Protein AF-A0A7V0WLB8-F1 (afdb_monomer)

Secondary structure (DSSP, 8-state):
--HHHHHHHHTT--HHHHHHHHT--HHHHHHHHTTSS---HHHHHHHHTTS----PPPPSEEEEEET-TTTTTHHHHGGGTEEEEEEE---HHHHHHHHHHS--SS-EE--HHHHHTT-GGGSPP-SEEEE-----PPPSHHHHHHGGGTPPP-TTSS-TT-HHHHHHHHHHHH--SEEEEEEEGGGGGGGGGHHHHHHHHIIIIIS--EEEEEEEEGGGTSSB--EEEEEEEESS-----TTSS-PPPTTTS--GGGTS---SSSSPP-TTTEETTTTEEPGGGBPPHHHHHHHHHHHHHHHH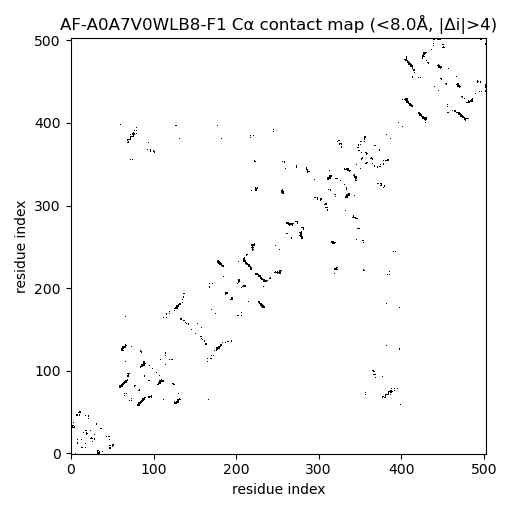TT---S--EE-TTS-BPP--TTHHHH-TTSEE--SSS--EEPPHHHHHHHTTS--SSS-PPP--S-HHHHHHHHHHS--HHHHHHHHHHHHHHHS---TT-EEEEEEEEE-TT--EEEEEEEEBS---HHHHTTT--TT--B-GGGGTPPP---SS--TT----EEEEEEEEE-SPP-S-BHHHHHHHHHHHHHTT-B-

Nearest PDB structures (foldseek):
  2i9k-assembly1_A  TM=7.420E-01  e=7.279E-25  Haemophilus haemolyticus
  2zcj-assembly1_A  TM=7.437E-01  e=1.373E-24  Haemophilus parahaemolyticus
  2z6u-assembly1_A  TM=7.009E-01  e=3.458E-24  Haemophilus parahaemolyticus
  7sfg-assembly1_A  TM=7.029E-01  e=5.793E-15  Homo sapiens
  6x9i-assembly1_A  TM=6.959E-01  e=7.731E-15  Homo sapiens

Radius of gyration: 27.91 Å; Cα contacts (8 Å, |Δi|>4): 882; chains: 1; bounding box: 66×70×85 Å

Structure (mmCIF, N/CA/C/O backbone):
data_AF-A0A7V0WLB8-F1
#
_entry.id   AF-A0A7V0WLB8-F1
#
loop_
_atom_site.group_PDB
_atom_site.id
_atom_site.type_symbol
_atom_site.label_atom_id
_atom_site.label_alt_id
_atom_site.label_comp_id
_atom_site.label_asym_id
_atom_site.label_entity_id
_atom_site.label_seq_id
_atom_site.pdbx_PDB_ins_code
_atom_site.Cartn_x
_atom_site.Cartn_y
_atom_site.Cartn_z
_atom_site.occupancy
_atom_site.B_iso_or_equiv
_atom_site.auth_seq_id
_atom_site.auth_comp_id
_atom_site.auth_asym_id
_atom_site.auth_atom_id
_atom_site.pdbx_PDB_model_num
ATOM 1 N N . MET A 1 1 ? 10.133 -23.450 -4.082 1.00 59.66 1 MET A N 1
ATOM 2 C CA . MET A 1 1 ? 9.083 -24.455 -4.308 1.00 59.66 1 MET A CA 1
ATOM 3 C C . MET A 1 1 ? 8.027 -23.795 -5.181 1.00 59.66 1 MET A C 1
ATOM 5 O O . MET A 1 1 ? 8.127 -22.589 -5.382 1.00 59.66 1 MET A O 1
ATOM 9 N N . SER A 1 2 ? 7.131 -24.546 -5.817 1.00 79.62 2 SER A N 1
ATOM 10 C CA . SER A 1 2 ? 5.987 -23.930 -6.504 1.00 79.62 2 SER A CA 1
ATOM 11 C C . SER A 1 2 ? 4.889 -23.571 -5.498 1.00 79.62 2 SER A C 1
ATOM 13 O O . SER A 1 2 ? 4.840 -24.140 -4.411 1.00 79.62 2 SER A O 1
ATOM 15 N N . GLU A 1 3 ? 3.970 -22.689 -5.893 1.00 78.31 3 GLU A N 1
ATOM 16 C CA . GLU A 1 3 ? 2.756 -22.355 -5.127 1.00 78.31 3 GLU A CA 1
ATOM 17 C C . GLU A 1 3 ? 1.949 -23.615 -4.760 1.00 78.31 3 GLU A C 1
ATOM 19 O O . GLU A 1 3 ? 1.501 -23.786 -3.628 1.00 78.31 3 GLU A O 1
ATOM 24 N N . PHE A 1 4 ? 1.812 -24.545 -5.712 1.00 86.94 4 PHE A N 1
ATOM 25 C CA . PHE A 1 4 ? 1.126 -25.813 -5.480 1.00 86.94 4 PHE A CA 1
ATOM 26 C C . PHE A 1 4 ? 1.866 -26.690 -4.465 1.00 86.94 4 PHE A C 1
ATOM 28 O O . PHE A 1 4 ? 1.229 -27.270 -3.591 1.00 86.94 4 PHE A O 1
ATOM 35 N N . SER A 1 5 ? 3.198 -26.746 -4.545 1.00 86.50 5 SER A N 1
ATOM 36 C CA . SER A 1 5 ? 4.036 -27.485 -3.596 1.00 86.50 5 SER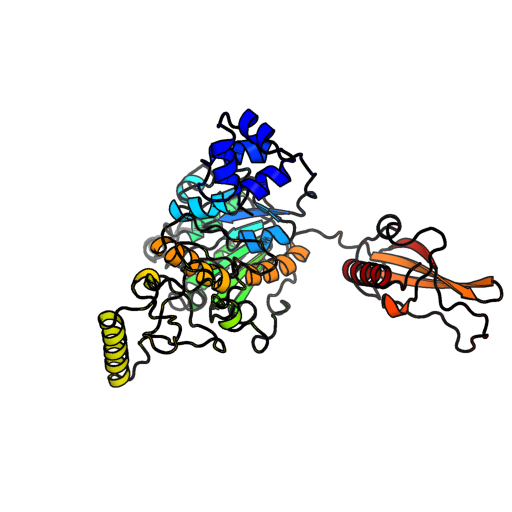 A CA 1
ATOM 37 C C . SER A 1 5 ? 3.858 -26.968 -2.168 1.00 86.50 5 SER A C 1
ATOM 39 O O . SER A 1 5 ? 3.651 -27.759 -1.253 1.00 86.50 5 SER A O 1
ATOM 41 N N . GLU A 1 6 ? 3.859 -25.649 -1.980 1.00 79.94 6 GLU A N 1
ATOM 42 C CA . GLU A 1 6 ? 3.680 -25.020 -0.667 1.00 79.94 6 GLU A CA 1
ATOM 43 C C . GLU A 1 6 ? 2.291 -25.300 -0.084 1.00 79.94 6 GLU A C 1
ATOM 45 O O . GLU A 1 6 ? 2.172 -25.744 1.057 1.00 79.94 6 GLU A O 1
ATOM 50 N N . ILE A 1 7 ? 1.233 -25.111 -0.877 1.00 82.25 7 ILE A N 1
ATOM 51 C CA . ILE A 1 7 ? -0.148 -25.347 -0.435 1.00 82.25 7 ILE A CA 1
ATOM 52 C C . ILE A 1 7 ? -0.395 -26.838 -0.159 1.00 82.25 7 ILE A C 1
ATOM 54 O O . ILE A 1 7 ? -0.994 -27.181 0.858 1.00 82.25 7 ILE A O 1
ATOM 58 N N . ARG A 1 8 ? 0.115 -27.740 -1.007 1.00 91.00 8 ARG A N 1
ATOM 59 C CA . ARG A 1 8 ? 0.030 -29.194 -0.803 1.00 91.00 8 ARG A CA 1
ATOM 60 C C . ARG A 1 8 ? 0.750 -29.628 0.474 1.00 91.00 8 ARG A C 1
ATOM 62 O O . ARG A 1 8 ? 0.207 -30.430 1.229 1.00 91.00 8 ARG A O 1
ATOM 69 N N . GLN A 1 9 ? 1.956 -29.107 0.714 1.00 83.62 9 GLN A N 1
ATOM 70 C CA . GLN A 1 9 ? 2.720 -29.398 1.929 1.00 83.62 9 GLN A CA 1
ATOM 71 C C . GLN A 1 9 ? 1.999 -28.890 3.179 1.00 83.62 9 GLN A C 1
ATOM 73 O O . GLN A 1 9 ? 1.896 -29.631 4.152 1.00 83.62 9 GLN A O 1
ATOM 78 N N . ARG A 1 10 ? 1.430 -27.677 3.137 1.00 75.69 10 ARG A N 1
ATOM 79 C CA . ARG A 1 10 ? 0.579 -27.151 4.219 1.00 75.69 10 ARG A CA 1
ATOM 80 C C . ARG A 1 10 ? -0.662 -28.008 4.452 1.00 75.69 10 ARG A C 1
ATOM 82 O O . ARG A 1 10 ? -1.083 -28.161 5.591 1.00 75.69 10 ARG A O 1
ATOM 89 N N . ALA A 1 11 ? -1.216 -28.589 3.390 1.00 82.69 11 ALA A N 1
ATOM 90 C CA . ALA A 1 11 ? -2.327 -29.528 3.480 1.00 82.69 11 ALA A CA 1
ATOM 91 C C . ALA A 1 11 ? -1.932 -30.908 4.028 1.00 82.69 11 ALA A C 1
ATOM 93 O O . ALA A 1 11 ? -2.793 -31.765 4.203 1.00 82.69 11 ALA A O 1
ATOM 94 N N . GLY A 1 12 ? -0.639 -31.151 4.267 1.00 83.44 12 GLY A N 1
ATOM 95 C CA . GLY A 1 12 ? -0.136 -32.447 4.713 1.00 83.44 12 GLY A CA 1
ATOM 96 C C . GLY A 1 12 ? -0.329 -33.568 3.687 1.00 83.44 12 GLY A C 1
ATOM 97 O O . GLY A 1 12 ? -0.223 -34.734 4.044 1.00 83.44 12 GLY A O 1
ATOM 98 N N . LEU A 1 13 ? -0.622 -33.241 2.423 1.00 85.88 13 LEU A N 1
ATOM 99 C CA . LEU A 1 13 ? -0.895 -34.229 1.379 1.00 85.88 13 LEU A CA 1
ATOM 100 C C . LEU A 1 13 ? 0.399 -34.634 0.686 1.00 85.88 13 LEU A C 1
ATOM 102 O O . LEU A 1 13 ? 1.204 -33.777 0.346 1.00 85.88 13 LEU A O 1
ATOM 106 N N . THR A 1 14 ? 0.581 -35.907 0.366 1.00 92.50 14 THR A N 1
ATOM 107 C CA . THR A 1 14 ? 1.582 -36.387 -0.598 1.00 92.50 14 THR A CA 1
ATOM 108 C C . THR A 1 14 ? 1.177 -36.043 -2.038 1.00 92.50 14 THR A C 1
ATOM 110 O O . THR A 1 14 ? 0.049 -35.635 -2.316 1.00 92.50 14 THR A O 1
ATOM 113 N N . MET A 1 15 ? 2.093 -36.202 -2.999 1.00 89.81 15 MET A N 1
ATOM 114 C CA . MET A 1 15 ? 1.774 -35.972 -4.418 1.00 89.81 15 MET A CA 1
ATOM 115 C C . MET A 1 15 ? 0.716 -36.951 -4.948 1.00 89.81 15 MET A C 1
ATOM 117 O O . MET A 1 15 ? -0.145 -36.546 -5.726 1.00 89.81 15 MET A O 1
ATOM 121 N N . ALA A 1 16 ? 0.752 -38.208 -4.497 1.00 88.88 16 ALA A N 1
ATOM 122 C CA . ALA A 1 16 ? -0.235 -39.225 -4.853 1.00 88.88 16 ALA A CA 1
ATOM 123 C C . ALA A 1 16 ? -1.619 -38.899 -4.264 1.00 88.88 16 ALA A C 1
ATOM 125 O O . ALA A 1 16 ? -2.630 -38.975 -4.958 1.00 88.88 16 ALA A O 1
ATOM 126 N N . GLU A 1 17 ? -1.677 -38.443 -3.010 1.00 89.62 17 GLU A N 1
ATOM 127 C CA . GLU A 1 17 ? -2.937 -38.012 -2.389 1.00 89.62 17 GLU A CA 1
ATOM 128 C C . GLU A 1 17 ? -3.501 -36.754 -3.052 1.00 89.62 17 GLU A C 1
ATOM 130 O O . GLU A 1 17 ? -4.709 -36.647 -3.255 1.00 89.62 17 GLU A O 1
ATOM 135 N N . ALA A 1 18 ? -2.641 -35.815 -3.450 1.00 89.94 18 ALA A N 1
ATOM 136 C CA . ALA A 1 18 ? -3.062 -34.646 -4.211 1.00 89.94 18 ALA A CA 1
ATOM 137 C C . ALA A 1 18 ? -3.602 -35.031 -5.603 1.00 89.94 18 ALA A C 1
ATOM 139 O O . ALA A 1 18 ? -4.608 -34.475 -6.045 1.00 89.94 18 ALA A O 1
ATOM 140 N N . ALA A 1 19 ? -2.994 -36.011 -6.280 1.00 91.88 19 ALA A N 1
ATOM 141 C CA . ALA A 1 19 ? -3.515 -36.560 -7.535 1.00 91.88 19 ALA A CA 1
ATOM 142 C C . ALA A 1 19 ? -4.909 -37.170 -7.337 1.00 91.88 19 ALA A C 1
ATOM 144 O O . ALA A 1 19 ? -5.849 -36.828 -8.056 1.00 91.88 19 ALA A O 1
ATOM 145 N N . LEU A 1 20 ? -5.064 -37.992 -6.294 1.00 91.12 20 LEU A N 1
ATOM 146 C CA . LEU A 1 20 ? -6.332 -38.627 -5.947 1.00 91.12 20 LEU A CA 1
ATOM 147 C C . LEU A 1 20 ? -7.430 -37.598 -5.649 1.00 91.12 20 LEU A C 1
ATOM 149 O O . LEU A 1 20 ? -8.535 -37.717 -6.171 1.00 91.12 20 LEU A O 1
ATOM 153 N N . ARG A 1 21 ? -7.132 -36.573 -4.841 1.00 89.69 21 ARG A N 1
ATOM 154 C CA . ARG A 1 21 ? -8.125 -35.556 -4.462 1.00 89.69 21 ARG A CA 1
ATOM 155 C C . ARG A 1 21 ? -8.546 -34.685 -5.632 1.00 89.69 21 ARG A C 1
ATOM 157 O O . ARG A 1 21 ? -9.725 -34.396 -5.784 1.00 89.69 21 ARG A O 1
ATOM 164 N N . THR A 1 22 ? -7.592 -34.260 -6.450 1.00 91.38 22 THR A N 1
ATOM 165 C CA . THR A 1 22 ? -7.866 -33.332 -7.556 1.00 91.38 22 THR A CA 1
ATOM 166 C C . THR A 1 22 ? -8.439 -34.027 -8.789 1.00 91.38 22 THR A C 1
ATOM 168 O O . THR A 1 22 ? -8.967 -33.352 -9.669 1.00 91.38 22 THR A O 1
ATOM 171 N N . GLY A 1 23 ? -8.326 -35.357 -8.875 1.00 90.69 23 GLY A N 1
ATOM 172 C CA . GLY A 1 23 ? -8.721 -36.143 -10.044 1.00 90.69 23 GLY A CA 1
ATOM 173 C C . GLY A 1 23 ? -7.750 -36.027 -11.224 1.00 90.69 23 GLY A C 1
ATOM 174 O O . GLY A 1 23 ? -8.039 -36.532 -12.309 1.00 90.69 23 GLY A O 1
ATOM 175 N N . TYR A 1 24 ? -6.599 -35.372 -11.040 1.00 94.56 24 TYR A N 1
ATOM 176 C CA . TYR A 1 24 ? -5.567 -35.251 -12.067 1.00 94.56 24 TYR A CA 1
ATOM 177 C C . TYR A 1 24 ? -4.516 -36.350 -11.932 1.00 94.56 24 TYR A C 1
ATOM 179 O O . TYR A 1 24 ? -4.156 -36.775 -10.840 1.00 94.56 24 TYR A O 1
ATOM 187 N N . HIS A 1 25 ? -3.959 -36.771 -13.067 1.00 93.75 25 HIS A N 1
ATOM 188 C CA . HIS A 1 25 ? -2.870 -37.744 -13.102 1.00 93.75 25 HIS A CA 1
ATOM 189 C C . HIS A 1 25 ? -1.619 -37.219 -12.367 1.00 93.75 25 HIS A C 1
ATOM 191 O O . HIS A 1 25 ? -1.271 -36.045 -12.506 1.00 93.75 25 HIS A O 1
ATOM 197 N N . GLU A 1 26 ? -0.872 -38.085 -11.672 1.00 90.69 26 GLU A N 1
ATOM 198 C CA . GLU A 1 26 ? 0.331 -37.705 -10.900 1.00 90.69 26 GLU A CA 1
ATOM 199 C C . GLU A 1 26 ? 1.368 -36.933 -11.722 1.00 90.69 26 GLU A C 1
ATOM 201 O O . GLU A 1 26 ? 1.983 -35.988 -11.243 1.00 90.69 26 GLU A O 1
ATOM 206 N N . ARG A 1 27 ? 1.529 -37.277 -13.003 1.00 91.50 27 ARG A N 1
ATOM 207 C CA . ARG A 1 27 ? 2.385 -36.521 -13.936 1.00 91.50 27 ARG A CA 1
ATOM 208 C C . ARG A 1 27 ? 1.991 -35.041 -14.045 1.00 91.50 27 ARG A C 1
ATOM 210 O O . ARG A 1 27 ? 2.867 -34.195 -14.186 1.00 91.50 27 ARG A O 1
ATOM 217 N N . THR A 1 28 ? 0.699 -34.725 -14.000 1.00 92.12 28 THR A N 1
ATOM 218 C CA . THR A 1 28 ? 0.200 -33.342 -13.987 1.00 92.12 28 THR A CA 1
ATOM 219 C C . THR A 1 28 ? 0.509 -32.678 -12.650 1.00 92.12 28 THR A C 1
ATOM 221 O O . THR A 1 28 ? 1.031 -31.567 -12.640 1.00 92.12 28 THR A O 1
ATOM 224 N N . ILE A 1 29 ? 0.303 -33.394 -11.539 1.00 93.06 29 ILE A N 1
ATOM 225 C CA . ILE A 1 29 ? 0.698 -32.934 -10.201 1.00 93.06 29 ILE A CA 1
ATOM 226 C C . ILE A 1 29 ? 2.194 -32.620 -10.142 1.00 93.06 29 ILE A C 1
ATOM 228 O O . ILE A 1 29 ? 2.575 -31.579 -9.628 1.00 93.06 29 ILE A O 1
ATOM 232 N N . TYR A 1 30 ? 3.045 -33.460 -10.731 1.00 91.62 30 TYR A N 1
ATOM 233 C CA . TYR A 1 30 ? 4.494 -33.258 -10.777 1.00 91.62 30 TYR A CA 1
ATOM 234 C C . TYR A 1 30 ? 4.888 -31.987 -11.534 1.00 91.62 30 TYR A C 1
ATOM 236 O O . TYR A 1 30 ? 5.763 -31.238 -11.104 1.00 91.62 30 TYR A O 1
ATOM 244 N N . ARG A 1 31 ? 4.189 -31.690 -12.633 1.00 89.44 31 ARG A N 1
ATOM 245 C CA . ARG A 1 31 ? 4.379 -30.436 -13.370 1.00 89.44 31 ARG A CA 1
ATOM 246 C C . ARG A 1 31 ? 3.955 -29.223 -12.547 1.00 89.44 31 ARG A C 1
ATOM 248 O O . ARG A 1 31 ? 4.615 -28.191 -12.635 1.00 89.44 31 ARG A O 1
ATOM 255 N N . TRP A 1 32 ? 2.882 -29.327 -11.764 1.00 93.94 32 TRP A N 1
ATOM 256 C CA . TRP A 1 32 ? 2.472 -28.267 -10.838 1.00 93.94 32 TRP A CA 1
ATOM 257 C C . TRP A 1 32 ? 3.469 -28.100 -9.693 1.00 93.94 32 TRP A C 1
ATOM 259 O O . TRP A 1 32 ? 3.896 -26.983 -9.429 1.00 93.94 32 TRP A O 1
ATOM 269 N N . GLU A 1 33 ? 3.916 -29.203 -9.091 1.00 89.25 33 GLU A N 1
ATOM 270 C CA . GLU A 1 33 ? 4.907 -29.255 -8.012 1.00 89.25 33 GLU A CA 1
ATOM 271 C C . GLU A 1 33 ? 6.216 -28.555 -8.404 1.00 89.25 33 GLU A C 1
ATOM 273 O O . GLU A 1 33 ? 6.768 -27.783 -7.617 1.00 89.25 33 GLU A O 1
ATOM 278 N N . ASN A 1 34 ? 6.659 -28.736 -9.649 1.00 86.19 34 ASN A N 1
ATOM 279 C CA . ASN A 1 34 ? 7.864 -28.100 -10.185 1.00 86.19 34 ASN A CA 1
ATOM 280 C C . ASN A 1 34 ? 7.631 -26.702 -10.775 1.00 86.19 34 ASN A C 1
ATOM 282 O O . ASN A 1 34 ? 8.586 -26.056 -11.203 1.00 86.19 34 ASN A O 1
ATOM 286 N N . GLY A 1 35 ? 6.383 -26.225 -10.814 1.00 80.69 35 GLY A N 1
ATOM 287 C CA . GLY A 1 35 ? 6.030 -24.927 -11.392 1.00 80.69 35 GLY A CA 1
ATOM 288 C C . GLY A 1 35 ? 6.139 -24.867 -12.920 1.00 80.69 35 GLY A C 1
ATOM 289 O O . GLY A 1 35 ? 6.228 -23.781 -13.483 1.00 80.69 35 GLY A O 1
ATOM 290 N N . GLU A 1 36 ? 6.132 -26.014 -13.606 1.00 83.50 36 GLU A N 1
ATOM 291 C CA . GLU A 1 36 ? 6.117 -26.083 -15.075 1.00 83.50 36 GLU A CA 1
ATOM 292 C C . GLU A 1 36 ? 4.769 -25.626 -15.649 1.00 83.50 36 GLU A C 1
ATOM 294 O O . GLU A 1 36 ? 4.705 -25.042 -16.729 1.00 83.50 36 GLU A O 1
ATOM 299 N N . THR A 1 37 ? 3.682 -25.902 -14.925 1.00 83.25 37 THR A N 1
ATOM 300 C CA . THR A 1 37 ? 2.319 -25.454 -15.249 1.00 83.25 37 THR A CA 1
ATOM 301 C C . THR A 1 37 ? 1.612 -25.022 -13.965 1.00 83.25 37 THR A C 1
ATOM 303 O O . THR A 1 37 ? 2.020 -25.433 -12.879 1.00 83.25 37 THR A O 1
ATOM 306 N N . ARG A 1 38 ? 0.562 -24.196 -14.065 1.00 82.06 38 ARG A N 1
ATOM 307 C CA . ARG A 1 38 ? -0.227 -23.752 -12.903 1.00 82.06 38 ARG A CA 1
ATOM 308 C C . ARG A 1 38 ? -1.572 -24.498 -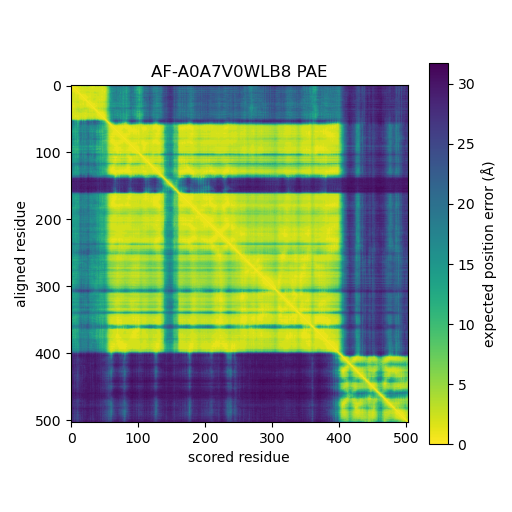12.860 1.00 82.06 38 ARG A C 1
ATOM 310 O O . ARG A 1 38 ? -2.213 -24.594 -13.909 1.00 82.06 38 ARG A O 1
ATOM 317 N N . PRO A 1 39 ? -2.003 -25.022 -11.698 1.00 87.44 39 PRO A N 1
ATOM 318 C CA . PRO A 1 39 ? -3.349 -25.561 -11.536 1.00 87.44 39 PRO A CA 1
ATOM 319 C C . PRO A 1 39 ? -4.426 -24.490 -11.742 1.00 87.44 39 PRO A C 1
ATOM 321 O O . PRO A 1 39 ? -4.188 -23.298 -11.543 1.00 87.44 39 PRO A O 1
ATOM 324 N N . HIS A 1 40 ? -5.641 -24.918 -12.089 1.00 83.81 40 HIS A N 1
ATOM 325 C CA . HIS A 1 40 ? -6.812 -24.041 -12.033 1.00 83.81 40 HIS A CA 1
ATOM 326 C C . HIS A 1 40 ? -7.141 -23.669 -10.583 1.00 83.81 40 HIS A C 1
ATOM 328 O O . HIS A 1 40 ? -6.916 -24.460 -9.673 1.00 83.81 40 HIS A O 1
ATOM 334 N N . ARG A 1 41 ? -7.757 -22.502 -10.367 1.00 76.19 41 ARG A N 1
ATOM 335 C CA . ARG A 1 41 ? -8.129 -22.022 -9.027 1.00 76.19 41 ARG A CA 1
ATOM 336 C C . ARG A 1 41 ? -8.931 -23.040 -8.211 1.00 76.19 41 ARG A C 1
ATOM 338 O O . ARG A 1 41 ? -8.593 -23.276 -7.063 1.00 76.19 41 ARG A O 1
ATOM 345 N N . ALA A 1 42 ? -9.898 -23.717 -8.830 1.00 79.19 42 ALA A N 1
ATOM 346 C CA . ALA A 1 42 ? -10.689 -24.752 -8.160 1.00 79.19 42 ALA A CA 1
ATOM 347 C C . ALA A 1 42 ? -9.827 -25.879 -7.554 1.00 79.19 42 ALA A C 1
ATOM 349 O O . ALA A 1 42 ? -10.198 -26.472 -6.547 1.00 79.19 42 ALA A O 1
ATOM 350 N N . VAL A 1 43 ? -8.659 -26.161 -8.143 1.00 88.88 43 VAL A N 1
ATOM 351 C CA . VAL A 1 43 ? -7.691 -27.115 -7.588 1.00 88.88 43 VAL A CA 1
ATOM 352 C C . VAL A 1 43 ? -7.008 -26.536 -6.350 1.00 88.88 43 VAL A C 1
ATOM 354 O O . VAL A 1 43 ? -6.860 -27.247 -5.362 1.00 88.88 43 VAL A O 1
ATOM 357 N N . PHE A 1 44 ? -6.614 -25.261 -6.373 1.00 81.44 44 PHE A N 1
ATOM 358 C CA . PHE A 1 44 ? -6.061 -24.602 -5.189 1.00 81.44 44 PHE A CA 1
ATOM 359 C C . PHE A 1 44 ? -7.071 -24.538 -4.050 1.00 81.44 44 PHE A C 1
ATOM 361 O O . PHE A 1 44 ? -6.716 -24.892 -2.930 1.00 81.44 44 PHE A O 1
ATOM 368 N N . ASP A 1 45 ? -8.315 -24.161 -4.340 1.00 78.31 45 ASP A N 1
ATOM 369 C CA . ASP A 1 45 ? -9.394 -24.098 -3.352 1.00 78.31 45 ASP A CA 1
ATOM 370 C C . ASP A 1 45 ? -9.614 -25.481 -2.704 1.00 78.31 45 ASP A C 1
ATOM 372 O O . ASP A 1 45 ? -9.695 -25.594 -1.482 1.00 78.31 45 ASP A O 1
ATOM 376 N N . LEU A 1 46 ? -9.598 -26.552 -3.509 1.00 85.12 46 LEU A N 1
ATOM 377 C CA . LEU A 1 46 ? -9.732 -27.931 -3.032 1.00 85.12 46 LEU A CA 1
ATOM 378 C C . LEU A 1 46 ? -8.552 -28.398 -2.165 1.00 85.12 46 LEU A C 1
ATOM 380 O O . LEU A 1 46 ? -8.746 -29.096 -1.173 1.00 85.12 46 LEU A O 1
ATOM 384 N N . ILE A 1 47 ? -7.313 -28.064 -2.534 1.00 87.75 47 ILE A N 1
ATOM 385 C CA . ILE A 1 47 ? -6.158 -28.433 -1.704 1.00 87.75 47 ILE A CA 1
ATOM 386 C C . ILE A 1 47 ? -6.133 -27.587 -0.424 1.00 87.75 47 ILE A C 1
ATOM 388 O O . ILE A 1 47 ? -5.843 -28.125 0.643 1.00 87.75 47 ILE A O 1
ATOM 392 N N . ARG A 1 48 ? -6.488 -26.296 -0.491 1.00 80.81 48 ARG A N 1
ATOM 393 C CA . ARG A 1 48 ? -6.602 -25.424 0.689 1.00 80.81 48 ARG A CA 1
ATOM 394 C C . ARG A 1 48 ? -7.653 -25.928 1.668 1.00 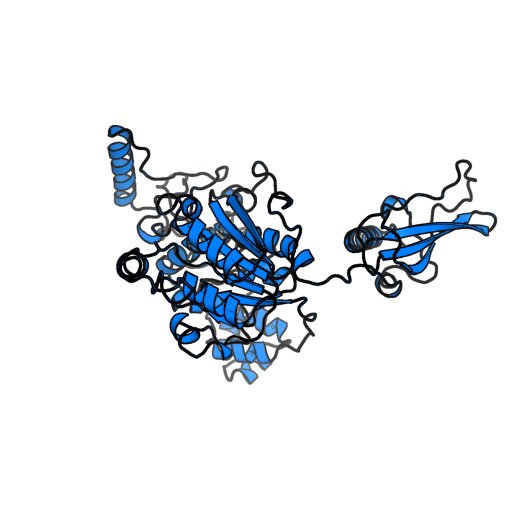80.81 48 ARG A C 1
ATOM 396 O O . ARG A 1 48 ? -7.380 -25.939 2.861 1.00 80.81 48 ARG A O 1
ATOM 403 N N . SER A 1 49 ? -8.785 -26.445 1.186 1.00 79.38 49 SER A N 1
ATOM 404 C CA . SER A 1 49 ? -9.804 -27.051 2.054 1.00 79.38 49 SER A CA 1
ATOM 405 C C . SER A 1 49 ? -9.334 -28.331 2.758 1.00 79.38 49 SER A C 1
ATOM 407 O O . SER A 1 49 ? -10.051 -28.863 3.599 1.00 79.38 49 SER A O 1
ATOM 409 N N . CYS A 1 50 ? -8.172 -28.876 2.384 1.00 81.06 50 CYS A N 1
ATOM 410 C CA . CYS A 1 50 ? -7.551 -30.020 3.050 1.00 81.06 50 CYS A CA 1
ATOM 411 C C . CYS A 1 50 ? -6.506 -29.603 4.092 1.00 81.06 50 CYS A C 1
ATOM 413 O O . CYS A 1 50 ? -5.973 -30.475 4.773 1.00 81.06 50 CYS A O 1
ATOM 415 N N . ILE A 1 51 ? -6.189 -28.307 4.204 1.00 78.25 51 ILE A N 1
ATOM 416 C CA . ILE A 1 51 ? -5.310 -27.803 5.256 1.00 78.25 51 ILE A CA 1
ATOM 417 C C . ILE A 1 51 ? -6.022 -28.030 6.589 1.00 78.25 51 ILE A C 1
ATOM 419 O O . ILE A 1 51 ? -7.118 -27.499 6.767 1.00 78.25 51 ILE A O 1
ATOM 423 N N . PRO A 1 52 ? -5.454 -28.846 7.501 1.00 59.50 52 PRO A N 1
ATOM 424 C CA . PRO A 1 52 ? -6.052 -29.029 8.813 1.00 59.50 52 PRO A CA 1
ATOM 425 C C . PRO A 1 52 ? -6.182 -27.657 9.473 1.00 59.50 52 PRO A C 1
ATOM 427 O O . PRO A 1 52 ? -5.245 -26.860 9.400 1.00 59.50 52 PRO A O 1
ATOM 430 N N . GLU A 1 53 ? -7.338 -27.385 10.086 1.00 51.25 53 GLU A N 1
ATOM 431 C CA . GLU A 1 53 ? -7.581 -26.181 10.882 1.00 51.25 53 GLU A CA 1
ATOM 432 C C . GLU A 1 53 ? -6.583 -26.155 12.047 1.00 51.25 53 GLU A C 1
ATOM 434 O O . GLU A 1 53 ? -6.844 -26.605 13.160 1.00 51.25 53 GLU A O 1
ATOM 439 N N . ILE A 1 54 ? -5.380 -25.650 11.790 1.00 48.84 54 ILE A N 1
ATOM 440 C CA .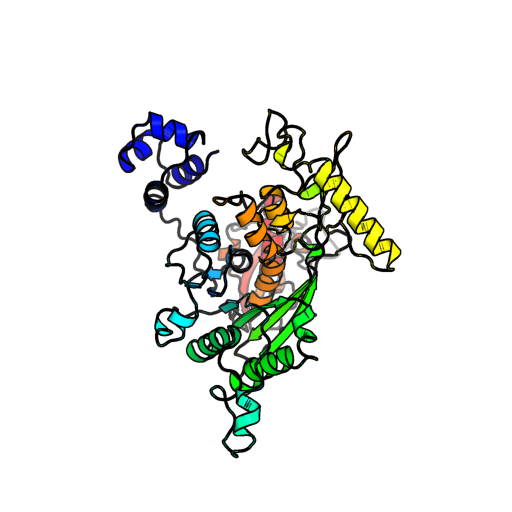 ILE A 1 54 ? -4.561 -25.080 12.843 1.00 48.84 54 ILE A CA 1
ATOM 441 C C . ILE A 1 54 ? -5.363 -23.857 13.248 1.00 48.84 54 ILE A C 1
ATOM 443 O O . ILE A 1 54 ? -5.485 -22.944 12.435 1.00 48.84 54 ILE A O 1
ATOM 447 N N . ASN A 1 55 ? -5.960 -23.888 14.442 1.00 45.31 55 ASN A N 1
ATOM 448 C CA . ASN A 1 55 ? -6.651 -22.748 15.035 1.00 45.31 55 ASN A CA 1
ATOM 449 C C . ASN A 1 55 ? -5.732 -21.529 14.913 1.00 45.31 55 ASN A C 1
ATOM 451 O O . ASN A 1 55 ? -4.810 -21.356 15.714 1.00 45.31 55 ASN A O 1
ATOM 455 N N . ALA A 1 56 ? -5.933 -20.722 13.869 1.00 52.25 56 ALA A N 1
ATOM 456 C CA . ALA A 1 56 ? -5.325 -19.415 13.800 1.00 52.25 56 ALA A CA 1
ATOM 457 C C . ALA A 1 56 ? -5.800 -18.698 15.068 1.00 52.25 56 ALA A C 1
ATOM 459 O O . ALA A 1 56 ? -6.978 -18.828 15.413 1.00 52.25 56 ALA A O 1
ATOM 460 N N . PRO A 1 57 ? -4.903 -18.033 15.812 1.00 57.09 57 PRO A N 1
ATOM 461 C CA . PRO A 1 57 ? -5.317 -17.325 17.011 1.00 57.09 57 PRO A CA 1
ATOM 462 C C . PRO A 1 57 ? -6.482 -16.400 16.658 1.00 57.09 57 PRO A C 1
ATOM 464 O O . PRO A 1 57 ? -6.453 -15.753 15.605 1.00 57.09 57 PRO A O 1
ATOM 467 N N . ASP A 1 58 ? -7.506 -16.378 17.514 1.00 76.06 58 ASP A N 1
ATOM 468 C CA . ASP A 1 58 ? -8.686 -15.548 17.292 1.00 76.06 58 ASP A CA 1
ATOM 469 C C . ASP A 1 58 ? -8.254 -14.109 16.976 1.00 76.06 58 ASP A C 1
ATOM 471 O O . ASP A 1 58 ? -7.357 -13.563 17.636 1.00 76.06 58 ASP A O 1
ATOM 475 N N . PRO A 1 59 ? -8.852 -13.476 15.952 1.00 86.62 59 PRO A N 1
ATOM 476 C CA . PRO A 1 59 ? -8.444 -12.142 15.562 1.00 86.62 59 PRO A CA 1
ATOM 477 C C . PRO A 1 59 ? -8.704 -11.162 16.705 1.00 86.62 59 PRO A C 1
ATOM 479 O O . PRO A 1 59 ? -9.781 -11.143 17.297 1.00 86.62 59 PRO A O 1
ATOM 482 N N . SER A 1 60 ? -7.727 -10.299 16.983 1.00 90.88 60 SER A N 1
ATOM 483 C CA . SER A 1 60 ? -7.850 -9.248 18.000 1.00 90.88 60 SER A CA 1
ATOM 484 C C . SER A 1 60 ? -8.937 -8.228 17.645 1.00 90.88 60 SER A C 1
ATOM 486 O O . SER A 1 60 ? -9.494 -7.585 18.530 1.00 90.88 60 SER A O 1
ATOM 488 N N . PHE A 1 61 ? -9.202 -8.041 16.350 1.00 94.62 61 PHE A N 1
ATOM 489 C CA . PHE A 1 61 ? -10.266 -7.187 15.832 1.00 94.62 61 PHE A CA 1
ATOM 490 C C . PHE A 1 61 ? -10.620 -7.580 14.390 1.00 94.62 61 PHE A C 1
ATOM 492 O O . PHE A 1 61 ? -9.871 -8.269 13.695 1.00 94.62 61 PHE A O 1
ATOM 499 N N . THR A 1 62 ? -11.765 -7.112 13.916 1.00 96.62 62 THR A N 1
ATOM 500 C CA . THR A 1 62 ? -12.241 -7.301 12.539 1.00 96.62 62 THR A CA 1
ATOM 501 C C . THR A 1 62 ? -12.180 -5.998 11.752 1.00 96.62 62 THR A C 1
ATOM 503 O O . THR A 1 62 ? -12.342 -4.912 12.313 1.00 96.62 62 THR A O 1
ATOM 506 N N . PHE A 1 63 ? -11.961 -6.075 10.443 1.00 98.25 63 PHE A N 1
ATOM 507 C CA . PHE A 1 63 ? -11.954 -4.892 9.589 1.00 98.25 63 PHE A CA 1
ATOM 508 C C . PHE A 1 63 ? -12.551 -5.137 8.207 1.00 98.25 63 PHE A C 1
ATOM 510 O O . PHE A 1 63 ? -12.632 -6.273 7.743 1.00 98.25 63 PHE A O 1
ATOM 517 N N . ILE A 1 64 ? -12.930 -4.052 7.534 1.00 98.56 64 ILE A N 1
ATOM 518 C CA . ILE A 1 64 ? -13.329 -4.069 6.122 1.00 98.56 64 ILE A CA 1
ATOM 519 C C . ILE A 1 64 ? -12.352 -3.257 5.271 1.00 98.56 64 ILE A C 1
ATOM 521 O O . ILE A 1 64 ? -11.755 -2.301 5.767 1.00 98.56 64 ILE A O 1
ATOM 525 N N . ASP A 1 65 ? -12.207 -3.623 4.000 1.00 98.44 65 ASP A N 1
ATOM 526 C CA . ASP A 1 65 ? -11.270 -3.011 3.052 1.00 98.44 65 ASP A CA 1
ATOM 527 C C . ASP A 1 65 ? -12.019 -2.450 1.829 1.00 98.44 65 ASP A C 1
ATOM 529 O O . ASP A 1 65 ? -12.437 -3.186 0.929 1.00 98.44 65 ASP A O 1
ATOM 533 N N . LEU A 1 66 ? -12.256 -1.135 1.819 1.00 98.50 66 LEU A N 1
ATOM 534 C CA . LEU A 1 66 ? -12.981 -0.430 0.758 1.00 98.50 66 LEU A CA 1
ATOM 535 C C . LEU A 1 66 ? -12.019 0.218 -0.241 1.00 98.50 66 LEU A C 1
ATOM 537 O O . LEU A 1 66 ? -11.046 0.869 0.141 1.00 98.50 66 LEU A O 1
ATOM 541 N N . PHE A 1 67 ? -12.343 0.122 -1.534 1.00 97.81 67 PHE A N 1
ATOM 542 C CA . PHE A 1 67 ? -11.431 0.512 -2.621 1.00 97.81 67 PHE A CA 1
ATOM 543 C C . PHE A 1 67 ? -10.083 -0.209 -2.488 1.00 97.81 67 PHE A C 1
ATOM 545 O O . PHE A 1 67 ? -9.017 0.400 -2.602 1.00 97.81 67 PHE A O 1
ATOM 552 N N . ALA A 1 68 ? -10.161 -1.508 -2.193 1.00 97.44 68 ALA A N 1
ATOM 553 C CA . ALA A 1 68 ? -9.053 -2.316 -1.700 1.00 97.44 68 ALA A CA 1
ATOM 554 C C . ALA A 1 68 ? -7.857 -2.383 -2.665 1.00 97.44 68 ALA A C 1
ATOM 556 O O . ALA A 1 68 ? -6.715 -2.622 -2.257 1.00 97.44 68 ALA A O 1
ATOM 557 N N . GLY A 1 69 ? -8.092 -2.187 -3.965 1.00 97.69 69 GLY A N 1
ATOM 558 C CA . GLY A 1 69 ? -7.091 -2.370 -5.001 1.00 97.69 69 GLY A CA 1
ATOM 559 C C . GLY A 1 69 ? -6.499 -3.772 -4.919 1.00 97.69 69 GLY A C 1
ATOM 560 O O . GLY A 1 69 ? -7.195 -4.768 -5.085 1.00 97.69 69 GLY A O 1
ATOM 561 N N . ILE A 1 70 ? -5.197 -3.839 -4.654 1.00 97.81 70 ILE A N 1
ATOM 562 C CA . ILE A 1 70 ? -4.459 -5.095 -4.473 1.00 97.81 70 ILE A CA 1
ATOM 563 C C . ILE A 1 70 ? -4.127 -5.384 -3.000 1.00 97.81 70 ILE A C 1
ATOM 565 O O . ILE A 1 70 ? -3.168 -6.093 -2.741 1.00 97.81 70 ILE A O 1
ATOM 569 N N . GLY A 1 71 ? -4.876 -4.815 -2.047 1.00 97.31 71 GLY A N 1
ATOM 570 C CA . GLY A 1 71 ? -4.771 -5.141 -0.617 1.00 97.31 71 GLY A CA 1
ATOM 571 C C . GLY A 1 71 ? -3.679 -4.398 0.145 1.00 97.31 71 GLY A C 1
ATOM 572 O O . GLY A 1 71 ? -3.225 -4.859 1.186 1.00 97.31 71 GLY A O 1
ATOM 573 N N . GLY A 1 72 ? -3.267 -3.220 -0.336 1.00 97.31 72 GLY A N 1
ATOM 574 C CA . GLY A 1 72 ? -2.204 -2.443 0.312 1.00 97.31 72 GLY A CA 1
ATOM 575 C C . GLY A 1 72 ? -2.536 -2.002 1.742 1.00 97.31 72 GLY A C 1
ATOM 576 O O . GLY A 1 72 ? -1.635 -1.922 2.574 1.00 97.31 72 GLY A O 1
ATOM 577 N N . LEU A 1 73 ? -3.815 -1.735 2.034 1.00 98.19 73 LEU A N 1
ATOM 578 C CA . LEU A 1 73 ? -4.272 -1.447 3.394 1.00 98.19 73 LEU A CA 1
ATOM 579 C C . LEU A 1 73 ? -4.407 -2.737 4.214 1.00 98.19 73 LEU A C 1
ATOM 581 O O . LEU A 1 73 ? -3.842 -2.827 5.303 1.00 98.19 73 LEU A O 1
ATOM 585 N N . ARG A 1 74 ? -5.077 -3.758 3.661 1.00 97.31 74 ARG A N 1
ATOM 586 C CA . ARG A 1 74 ? -5.226 -5.086 4.278 1.00 97.31 74 ARG A CA 1
ATOM 587 C C . ARG A 1 74 ? -3.905 -5.684 4.751 1.00 97.31 74 ARG A C 1
ATOM 589 O O . ARG A 1 74 ? -3.811 -6.072 5.911 1.00 97.31 74 ARG A O 1
ATOM 596 N N . GLN A 1 75 ? -2.880 -5.702 3.899 1.00 95.62 75 GLN A N 1
ATOM 597 C CA . GLN A 1 75 ? -1.573 -6.277 4.232 1.00 95.62 75 GLN A CA 1
ATOM 598 C C . GLN A 1 75 ? -0.883 -5.563 5.401 1.00 95.62 75 GLN A C 1
ATOM 600 O O . GLN A 1 75 ? -0.059 -6.171 6.073 1.00 95.62 75 GLN A O 1
ATOM 605 N N . GLY A 1 76 ? -1.227 -4.301 5.675 1.00 95.38 76 GLY A N 1
ATOM 606 C CA . GLY A 1 76 ? -0.758 -3.614 6.875 1.00 95.38 76 GLY A CA 1
ATOM 607 C C . GLY A 1 76 ? -1.522 -4.009 8.143 1.00 95.38 76 GLY A C 1
ATOM 608 O O . GLY A 1 76 ? -0.938 -4.045 9.220 1.00 95.38 76 GLY A O 1
ATOM 609 N N . PHE A 1 77 ? -2.816 -4.323 8.044 1.00 96.25 77 PHE A N 1
ATOM 610 C CA . PHE A 1 77 ? -3.659 -4.615 9.209 1.00 96.25 77 PHE A CA 1
ATOM 611 C C . PHE A 1 77 ? -3.666 -6.094 9.616 1.00 96.25 77 PHE A C 1
ATOM 613 O O . PHE A 1 77 ? -3.704 -6.377 10.815 1.00 96.25 77 PHE A O 1
ATOM 620 N N . GLU A 1 78 ? -3.583 -7.041 8.677 1.00 93.00 78 GLU A N 1
ATOM 621 C CA . GLU A 1 78 ? -3.591 -8.480 9.006 1.00 93.00 78 GLU A CA 1
ATOM 622 C C . GLU A 1 78 ? -2.476 -8.900 9.980 1.00 93.00 78 GLU A C 1
ATOM 624 O O . GLU A 1 78 ? -2.800 -9.517 11.000 1.00 93.00 78 GLU A O 1
ATOM 629 N N . PRO A 1 79 ? -1.196 -8.501 9.793 1.00 89.88 79 PRO A N 1
ATOM 630 C CA . PRO A 1 79 ? -0.114 -8.873 10.713 1.00 89.88 79 PRO A CA 1
ATOM 631 C C . PRO A 1 79 ? -0.301 -8.337 12.137 1.00 89.88 79 PRO A C 1
ATOM 633 O O . PRO A 1 79 ? 0.360 -8.784 13.070 1.00 89.88 79 PRO A O 1
ATOM 636 N N . THR A 1 80 ? -1.203 -7.371 12.330 1.00 90.31 80 THR A N 1
ATOM 637 C CA . THR A 1 80 ? -1.491 -6.775 13.643 1.00 90.31 80 THR A CA 1
ATOM 638 C C . THR A 1 80 ? -2.581 -7.520 14.421 1.00 90.31 80 THR A C 1
ATOM 640 O O . THR A 1 80 ? -2.940 -7.108 15.527 1.00 90.31 80 THR A O 1
ATOM 643 N N . GLY A 1 81 ? -3.071 -8.647 13.893 1.00 90.75 81 GLY A N 1
ATOM 644 C CA . GLY A 1 81 ? -4.152 -9.444 14.478 1.00 90.75 81 GLY A CA 1
ATOM 645 C C . GLY A 1 81 ? -5.542 -9.047 13.977 1.00 90.75 81 GLY A C 1
ATOM 646 O O . GLY A 1 81 ? -6.535 -9.391 14.613 1.00 90.75 81 GLY A O 1
ATOM 647 N N . GLY A 1 82 ? -5.621 -8.301 12.873 1.00 93.44 82 GLY A N 1
ATOM 648 C CA . GLY A 1 82 ? -6.881 -7.957 12.224 1.00 93.44 82 GLY A CA 1
ATOM 649 C C . GLY A 1 82 ? -7.353 -9.062 11.279 1.00 93.44 82 GLY A C 1
ATOM 650 O O . GLY A 1 82 ? -6.553 -9.594 10.513 1.00 93.44 82 GLY A O 1
ATOM 651 N N . ARG A 1 83 ? -8.658 -9.353 11.253 1.00 94.88 83 ARG A N 1
ATOM 652 C CA . ARG A 1 83 ? -9.280 -10.196 10.215 1.00 94.88 83 ARG A CA 1
ATOM 653 C C . ARG A 1 83 ? -10.126 -9.363 9.260 1.00 94.88 83 ARG A C 1
ATOM 655 O O . ARG A 1 83 ? -11.035 -8.661 9.701 1.00 94.88 83 ARG A O 1
ATOM 662 N N . CYS A 1 84 ? -9.858 -9.479 7.962 1.00 96.81 84 CYS A N 1
ATOM 663 C CA . CYS A 1 84 ? -10.672 -8.848 6.928 1.00 96.81 84 CYS A CA 1
ATOM 664 C C . CYS A 1 84 ? -11.993 -9.613 6.762 1.00 96.81 84 CYS A C 1
ATOM 666 O O . CYS A 1 84 ? -11.965 -10.788 6.414 1.00 96.81 84 CYS A O 1
ATOM 668 N N . VAL A 1 85 ? -13.135 -8.963 7.001 1.00 96.38 85 VAL A N 1
ATOM 669 C CA . VAL A 1 85 ? -14.472 -9.591 6.921 1.00 96.38 85 VAL A CA 1
ATOM 670 C C . VAL A 1 85 ? -15.304 -9.113 5.730 1.00 96.38 85 VAL A C 1
ATOM 672 O O . VAL A 1 85 ? -16.374 -9.655 5.467 1.00 96.38 85 VAL A O 1
ATOM 675 N N . PHE A 1 86 ? -14.838 -8.088 5.015 1.00 97.81 86 PHE A N 1
ATOM 676 C CA . PHE A 1 86 ? -15.464 -7.596 3.792 1.00 97.81 86 PHE A CA 1
ATOM 677 C C . PHE A 1 86 ? -14.460 -6.820 2.945 1.00 97.81 86 PHE A C 1
ATOM 679 O O . PHE A 1 86 ? -13.698 -6.006 3.469 1.00 97.81 86 PHE A O 1
ATOM 686 N N . THR A 1 87 ? -14.524 -7.012 1.629 1.00 98.38 87 THR A N 1
ATOM 687 C CA . THR A 1 87 ? -13.663 -6.343 0.651 1.00 98.38 87 THR A CA 1
ATOM 688 C C . THR A 1 87 ? -14.520 -5.768 -0.470 1.00 98.38 87 THR A C 1
ATOM 690 O O . THR A 1 87 ? -15.368 -6.472 -1.019 1.00 98.38 87 THR A O 1
ATOM 693 N N . CYS A 1 88 ? -14.269 -4.517 -0.863 1.00 97.81 88 CYS A N 1
ATOM 694 C CA . CYS A 1 88 ? -14.883 -3.903 -2.040 1.00 97.81 88 CYS A CA 1
ATOM 695 C C . CYS A 1 88 ? -13.824 -3.330 -2.989 1.00 97.81 88 CYS A C 1
ATOM 697 O O . CYS A 1 88 ? -13.059 -2.433 -2.631 1.00 97.81 88 CYS A O 1
ATOM 699 N N . GLU A 1 89 ? -13.806 -3.833 -4.223 1.00 97.69 89 GLU A N 1
ATOM 700 C CA . GLU A 1 89 ? -12.924 -3.388 -5.298 1.00 97.69 89 GLU A CA 1
ATOM 701 C C . GLU A 1 89 ? -13.619 -3.560 -6.650 1.00 97.69 89 GLU A C 1
ATOM 703 O O . GLU A 1 89 ? -14.046 -4.653 -7.011 1.00 97.69 89 GLU A O 1
ATOM 708 N N . ARG A 1 90 ? -13.684 -2.492 -7.449 1.00 96.81 90 ARG A N 1
ATOM 709 C CA . ARG A 1 90 ? -14.406 -2.493 -8.730 1.00 96.81 90 ARG A CA 1
ATOM 710 C C . ARG A 1 90 ? -13.582 -3.052 -9.893 1.00 96.81 90 ARG A C 1
ATOM 712 O O . ARG A 1 90 ? -14.140 -3.617 -10.832 1.00 96.81 90 ARG A O 1
ATOM 719 N N . ASP A 1 91 ? -12.272 -2.829 -9.907 1.00 96.62 91 ASP A N 1
ATOM 720 C CA . ASP A 1 91 ? -11.404 -3.238 -11.008 1.00 96.62 91 ASP A CA 1
ATOM 721 C C . ASP A 1 91 ? -11.169 -4.753 -10.975 1.00 96.62 91 ASP A C 1
ATOM 723 O O . ASP A 1 91 ? -10.496 -5.287 -10.095 1.00 96.62 91 ASP A O 1
ATOM 727 N N . ARG A 1 92 ? -11.694 -5.455 -11.984 1.00 97.06 92 ARG A N 1
ATOM 728 C CA . ARG A 1 92 ? -11.588 -6.917 -12.091 1.00 97.06 92 ARG A CA 1
ATOM 729 C C . ARG A 1 92 ? -10.150 -7.447 -12.038 1.00 97.06 92 ARG A C 1
ATOM 731 O O . ARG A 1 92 ? -9.944 -8.547 -11.542 1.00 97.06 92 ARG A O 1
ATOM 738 N N . TYR A 1 93 ? -9.169 -6.696 -12.550 1.00 97.75 93 TYR A N 1
ATOM 739 C CA . TYR A 1 93 ? -7.768 -7.119 -12.536 1.00 97.75 93 TYR A CA 1
ATOM 740 C C . TYR A 1 93 ? -7.175 -6.950 -11.140 1.00 97.75 93 TYR A C 1
ATOM 742 O O . TYR A 1 93 ? -6.376 -7.777 -10.713 1.00 97.75 93 TYR A O 1
ATOM 750 N N . CYS A 1 94 ? -7.559 -5.890 -10.419 1.00 97.94 94 CYS A N 1
ATOM 751 C CA . CYS A 1 94 ? -7.223 -5.752 -9.003 1.00 97.94 94 CYS A CA 1
ATOM 752 C C . CYS A 1 94 ? -7.806 -6.915 -8.195 1.00 97.94 94 CYS A C 1
ATOM 754 O O . CYS A 1 94 ? -7.065 -7.546 -7.451 1.00 97.94 94 CYS A O 1
ATOM 756 N N . GLN A 1 95 ? -9.081 -7.265 -8.412 1.00 96.88 95 GLN A N 1
ATOM 757 C CA . GLN A 1 95 ? -9.702 -8.416 -7.748 1.00 96.88 95 GLN A CA 1
ATOM 758 C C . GLN A 1 95 ? -8.973 -9.737 -8.048 1.00 96.88 95 GLN A C 1
ATOM 760 O O . GLN A 1 95 ? -8.876 -10.592 -7.176 1.00 96.88 95 GLN A O 1
ATOM 765 N N . GLU A 1 96 ? -8.486 -9.938 -9.276 1.00 94.69 96 GLU A N 1
ATOM 766 C CA . GLU A 1 96 ? -7.695 -11.119 -9.652 1.00 94.69 96 GLU A CA 1
ATOM 767 C C . GLU A 1 96 ? -6.388 -11.191 -8.854 1.00 94.69 96 GLU A C 1
ATOM 769 O O . GLU A 1 96 ? -6.154 -12.175 -8.157 1.00 94.69 96 GLU A O 1
ATOM 774 N N . THR A 1 97 ? -5.588 -10.120 -8.869 1.00 96.44 97 THR A N 1
ATOM 775 C CA . THR A 1 97 ? -4.356 -10.040 -8.070 1.00 96.44 97 THR A CA 1
ATOM 776 C C . THR A 1 97 ? -4.640 -10.203 -6.575 1.00 96.44 97 THR A C 1
ATOM 778 O O . THR A 1 97 ? -3.897 -10.887 -5.883 1.00 96.44 97 THR A O 1
ATOM 781 N N . TYR A 1 98 ? -5.720 -9.611 -6.068 1.00 96.62 98 TYR A N 1
ATOM 782 C CA . TYR A 1 98 ? -6.095 -9.692 -4.659 1.00 96.62 98 TYR A CA 1
ATOM 783 C C . TYR A 1 98 ? -6.385 -11.138 -4.229 1.00 96.62 98 TYR A C 1
ATOM 785 O O . TYR A 1 98 ? -5.814 -11.616 -3.254 1.00 96.62 98 TYR A O 1
ATOM 793 N N . ARG A 1 99 ? -7.216 -11.873 -4.982 1.00 92.19 99 ARG A N 1
ATOM 794 C CA . ARG A 1 99 ? -7.570 -13.272 -4.661 1.00 92.19 99 ARG A CA 1
ATOM 795 C C . ARG A 1 99 ? -6.377 -14.226 -4.710 1.00 92.19 99 ARG A C 1
ATOM 797 O O . ARG A 1 99 ? -6.368 -15.223 -3.994 1.00 92.19 99 ARG A O 1
ATOM 804 N N . ASP A 1 100 ? -5.388 -13.924 -5.544 1.00 90.38 100 ASP A N 1
ATOM 805 C CA . ASP A 1 100 ? -4.162 -14.717 -5.640 1.00 90.38 100 ASP A CA 1
ATOM 806 C C . ASP A 1 100 ? -3.224 -14.506 -4.440 1.00 90.38 100 ASP A C 1
ATOM 808 O O . ASP A 1 100 ? -2.382 -15.361 -4.181 1.00 90.38 100 ASP A O 1
ATOM 812 N N . ASN A 1 101 ? -3.369 -13.404 -3.696 1.00 92.06 101 ASN A N 1
ATOM 813 C CA . ASN A 1 101 ? -2.468 -13.049 -2.595 1.00 92.06 101 ASN A CA 1
ATOM 814 C C . ASN A 1 101 ? -3.094 -13.163 -1.203 1.00 92.06 101 ASN A C 1
ATOM 816 O O . ASN A 1 101 ? -2.361 -13.353 -0.236 1.00 92.06 101 ASN A O 1
ATOM 820 N N . TYR A 1 102 ? -4.418 -13.073 -1.088 1.00 90.25 102 TYR A N 1
ATOM 821 C CA . TYR A 1 102 ? -5.101 -13.121 0.200 1.00 90.25 102 TYR A CA 1
ATOM 822 C C . TYR A 1 102 ? -6.118 -14.250 0.246 1.00 90.25 102 TYR A C 1
ATOM 824 O O . TYR A 1 102 ? -6.930 -14.416 -0.669 1.00 90.25 102 TYR A O 1
ATOM 832 N N . ASP A 1 103 ? -6.112 -14.992 1.352 1.00 82.00 103 ASP A N 1
ATOM 833 C CA . ASP A 1 103 ? -7.172 -15.951 1.624 1.00 82.00 103 ASP A CA 1
ATOM 834 C C . ASP A 1 103 ? -8.441 -15.184 2.003 1.00 82.00 103 ASP A C 1
ATOM 836 O O . ASP A 1 103 ? -8.452 -14.375 2.935 1.00 82.00 103 ASP A O 1
ATOM 840 N N . CYS A 1 104 ? -9.487 -15.343 1.200 1.00 77.88 104 CYS A N 1
ATOM 841 C CA . CYS A 1 104 ? -10.729 -14.599 1.357 1.00 77.88 104 CYS A CA 1
ATOM 842 C C . CYS A 1 104 ? -11.834 -15.587 1.711 1.00 77.88 104 CYS A C 1
ATOM 844 O O . CYS A 1 104 ? -12.268 -16.360 0.860 1.00 77.88 104 CYS A O 1
ATOM 846 N N . ASP A 1 105 ? -12.312 -15.508 2.950 1.00 81.12 105 ASP A N 1
ATOM 847 C CA . ASP A 1 105 ? -13.502 -16.213 3.439 1.00 81.12 105 ASP A CA 1
ATOM 848 C C . ASP A 1 105 ? -14.816 -15.557 2.962 1.00 81.12 105 ASP A C 1
ATOM 850 O O . ASP A 1 105 ? -15.908 -16.024 3.281 1.00 81.12 105 ASP A O 1
ATOM 854 N N . HIS A 1 106 ? -14.720 -14.486 2.168 1.00 86.19 106 HIS A N 1
ATOM 855 C CA . HIS A 1 106 ? -15.837 -13.702 1.654 1.00 86.19 106 HIS A CA 1
ATOM 856 C C . HIS A 1 106 ? -15.650 -13.303 0.180 1.00 86.19 106 HIS A C 1
ATOM 858 O O . HIS A 1 106 ? -14.541 -13.264 -0.361 1.00 86.19 106 HIS A O 1
ATOM 864 N N . GLU A 1 107 ? -16.760 -12.985 -0.491 1.00 91.06 107 GLU A N 1
ATOM 865 C CA . GLU A 1 107 ? -16.750 -12.462 -1.859 1.00 91.06 107 GLU A CA 1
ATOM 866 C C . GLU A 1 107 ? -16.229 -11.014 -1.898 1.00 91.06 107 GLU A C 1
ATOM 868 O O . GLU A 1 107 ? -16.560 -10.197 -1.039 1.00 91.06 107 GLU A O 1
ATOM 873 N N . ILE A 1 108 ? -15.451 -10.674 -2.932 1.00 95.31 108 ILE A N 1
ATOM 874 C CA . ILE A 1 108 ? -15.043 -9.288 -3.195 1.00 95.31 108 ILE A CA 1
ATOM 875 C C . ILE A 1 108 ? -16.187 -8.561 -3.904 1.00 95.31 108 ILE A C 1
ATOM 877 O O . ILE A 1 108 ? -16.468 -8.840 -5.072 1.00 95.31 108 ILE A O 1
ATOM 881 N N . ALA A 1 109 ? -16.810 -7.607 -3.214 1.00 95.44 109 ALA A N 1
ATOM 882 C CA . ALA A 1 109 ? -17.854 -6.761 -3.776 1.00 95.44 109 ALA A CA 1
ATOM 883 C C . ALA A 1 109 ? -17.297 -5.848 -4.883 1.00 95.44 109 ALA A C 1
ATOM 885 O O . ALA A 1 109 ? -16.179 -5.343 -4.784 1.00 95.44 109 ALA A O 1
ATOM 886 N N . GLY A 1 110 ? -18.092 -5.627 -5.933 1.00 94.75 110 GLY A N 1
ATOM 887 C CA . GLY A 1 110 ? -17.724 -4.817 -7.095 1.00 94.75 110 GLY A CA 1
ATOM 888 C C . GLY A 1 110 ? -17.827 -3.310 -6.850 1.00 94.75 110 GLY A C 1
ATOM 889 O O . GLY A 1 110 ? -16.970 -2.709 -6.206 1.00 94.75 110 GLY A O 1
ATOM 890 N N . ASP A 1 111 ? -18.839 -2.667 -7.434 1.00 94.69 111 ASP A N 1
ATOM 891 C CA . ASP A 1 111 ? -19.051 -1.226 -7.273 1.00 94.69 111 ASP A CA 1
ATOM 892 C C . ASP A 1 111 ? -19.645 -0.922 -5.892 1.00 94.69 111 ASP A C 1
ATOM 894 O O . ASP A 1 111 ? -20.706 -1.431 -5.540 1.00 94.69 111 ASP A O 1
ATOM 898 N N . ILE A 1 112 ? -18.984 -0.058 -5.117 1.00 94.69 112 ILE A N 1
ATOM 899 C CA . ILE A 1 112 ? -19.434 0.312 -3.767 1.00 94.69 112 ILE A CA 1
ATOM 900 C C . ILE A 1 112 ? -20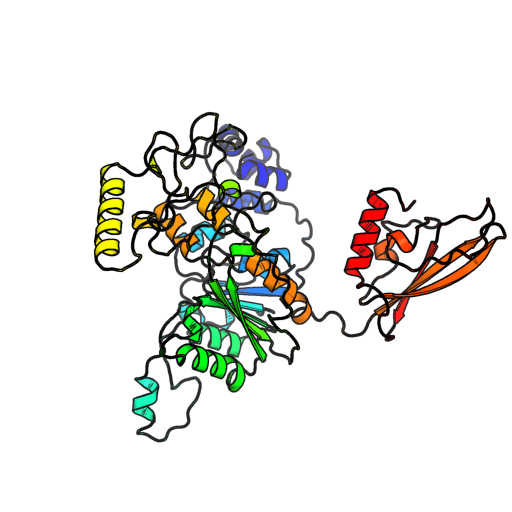.859 0.879 -3.754 1.00 94.69 112 ILE A C 1
ATOM 902 O O . ILE A 1 112 ? -21.581 0.699 -2.780 1.00 94.69 112 ILE A O 1
ATOM 906 N N . ARG A 1 113 ? -21.292 1.509 -4.854 1.00 92.62 113 ARG A N 1
ATOM 907 C CA . ARG A 1 113 ? -22.627 2.107 -4.968 1.00 92.62 113 ARG A CA 1
ATOM 908 C C . ARG A 1 113 ? -23.734 1.061 -4.974 1.00 92.62 113 ARG A C 1
ATOM 910 O O . ARG A 1 113 ? -24.827 1.336 -4.512 1.00 92.62 113 ARG A O 1
ATOM 917 N N . GLU A 1 114 ? -23.450 -0.149 -5.452 1.00 91.69 114 GLU A N 1
ATOM 918 C CA . GLU A 1 114 ? -24.397 -1.270 -5.379 1.00 91.69 114 GLU A CA 1
ATOM 919 C C . GLU A 1 114 ? -24.560 -1.775 -3.938 1.00 91.69 114 GLU A C 1
ATOM 921 O O . GLU A 1 114 ? -25.579 -2.373 -3.593 1.00 91.69 114 GLU A O 1
ATOM 926 N N . VAL A 1 115 ? -23.556 -1.530 -3.090 1.00 90.50 115 VAL A N 1
ATOM 927 C CA . VAL A 1 115 ? -23.587 -1.860 -1.663 1.00 90.50 115 VAL A CA 1
ATOM 928 C C . VAL A 1 115 ? -24.337 -0.779 -0.883 1.00 90.50 115 VAL A C 1
ATOM 930 O O . VAL A 1 115 ? -25.172 -1.102 -0.043 1.00 90.50 115 VAL A O 1
ATOM 933 N N . THR A 1 116 ? -24.087 0.500 -1.168 1.00 89.81 116 THR A N 1
ATOM 934 C CA . THR A 1 116 ? -24.732 1.622 -0.464 1.00 89.81 116 THR A CA 1
ATOM 935 C C . THR A 1 116 ? -26.169 1.886 -0.921 1.00 89.81 116 THR A C 1
ATOM 937 O O . THR A 1 116 ? -26.965 2.387 -0.128 1.00 89.81 116 THR A O 1
ATOM 940 N N . ASP A 1 117 ? -26.549 1.486 -2.139 1.00 89.12 117 ASP A N 1
ATOM 941 C CA . ASP A 1 117 ? -27.925 1.563 -2.651 1.00 89.12 117 ASP A CA 1
ATOM 942 C C . ASP A 1 117 ? -28.807 0.432 -2.084 1.00 89.12 117 ASP A C 1
ATOM 944 O O . ASP A 1 117 ? -29.154 -0.539 -2.756 1.00 89.12 117 ASP A O 1
ATOM 948 N N . GLY A 1 118 ? -29.117 0.531 -0.788 1.00 81.31 118 GLY A N 1
ATOM 949 C CA . GLY A 1 118 ? -30.072 -0.342 -0.096 1.00 81.31 118 GLY A CA 1
ATOM 950 C C . GLY A 1 118 ? -29.536 -1.704 0.359 1.00 81.31 118 GLY A C 1
ATOM 951 O O . GLY A 1 118 ? -30.312 -2.503 0.873 1.00 81.31 118 GLY A O 1
ATOM 952 N N . ASN A 1 119 ? -28.232 -1.970 0.221 1.00 89.25 119 ASN A N 1
ATOM 953 C CA . ASN A 1 119 ? -27.617 -3.267 0.539 1.00 89.25 119 ASN A CA 1
ATOM 954 C C . ASN A 1 119 ? -26.527 -3.184 1.627 1.00 89.25 119 ASN A C 1
ATOM 956 O O . ASN A 1 119 ? -25.630 -4.029 1.675 1.00 89.25 119 ASN A O 1
ATOM 960 N N . LEU A 1 120 ? -26.595 -2.181 2.508 1.00 92.00 120 LEU A N 1
ATOM 961 C CA . LEU A 1 120 ? -25.594 -1.937 3.558 1.00 92.00 120 LEU A CA 1
ATOM 962 C C . LEU A 1 120 ? -25.432 -3.112 4.532 1.00 92.00 120 LEU A C 1
ATOM 964 O O . LEU A 1 120 ? -24.340 -3.311 5.065 1.00 92.00 120 LEU A O 1
ATOM 968 N N . ASP A 1 121 ? -26.482 -3.916 4.712 1.00 91.75 121 ASP A N 1
ATOM 969 C CA . ASP A 1 121 ? -26.482 -5.109 5.568 1.00 91.75 121 ASP A CA 1
ATOM 970 C C . ASP A 1 121 ? -25.651 -6.269 4.991 1.00 91.75 121 ASP A C 1
ATOM 972 O O . ASP A 1 121 ? -25.368 -7.238 5.693 1.00 91.75 121 ASP A O 1
ATOM 976 N N . ARG A 1 122 ? -25.205 -6.177 3.726 1.00 90.69 122 ARG A N 1
ATOM 977 C CA . ARG A 1 122 ? -24.224 -7.118 3.151 1.00 90.69 122 ARG A CA 1
ATOM 978 C C . ARG A 1 122 ? -22.829 -6.949 3.748 1.00 90.69 122 ARG A C 1
ATOM 980 O O . ARG A 1 122 ? -22.017 -7.863 3.634 1.00 90.69 122 ARG A O 1
ATOM 987 N N . ILE A 1 123 ? -22.531 -5.786 4.326 1.00 95.94 123 ILE A N 1
ATOM 988 C CA . ILE A 1 123 ? -21.271 -5.542 5.023 1.00 95.94 123 ILE A CA 1
ATOM 989 C C . ILE A 1 123 ? -21.441 -6.081 6.451 1.00 95.94 123 ILE A C 1
ATOM 991 O O . ILE A 1 123 ? -22.320 -5.603 7.166 1.00 95.94 123 ILE A O 1
ATOM 995 N N . PRO A 1 124 ? -20.635 -7.055 6.904 1.00 95.50 124 PRO A N 1
ATOM 996 C CA . PRO A 1 124 ? -20.701 -7.542 8.275 1.00 95.50 124 PRO A CA 1
ATOM 997 C C . PRO A 1 124 ? -20.312 -6.458 9.285 1.00 95.50 124 PRO A C 1
ATOM 999 O O . PRO A 1 124 ? -19.566 -5.524 8.971 1.00 95.50 124 PRO A O 1
ATOM 1002 N N . ALA A 1 125 ? -20.761 -6.624 10.530 1.00 95.19 125 ALA A N 1
ATOM 1003 C CA . ALA A 1 125 ? -20.265 -5.820 11.641 1.00 95.19 125 ALA A CA 1
ATOM 1004 C C . ALA A 1 125 ? -18.735 -5.943 11.746 1.00 95.19 125 ALA A C 1
ATOM 1006 O O . ALA A 1 125 ? -18.177 -7.030 11.585 1.00 95.19 125 ALA A O 1
ATOM 1007 N N . HIS A 1 126 ? -18.067 -4.822 12.006 1.00 97.19 126 HIS A N 1
ATOM 1008 C CA . HIS A 1 126 ? -16.611 -4.740 12.015 1.00 97.19 126 HIS A CA 1
ATOM 1009 C C . HIS A 1 126 ? -16.109 -3.679 12.997 1.00 97.19 126 HIS A C 1
ATOM 1011 O O . HIS A 1 126 ? -16.788 -2.688 13.278 1.00 97.19 126 HIS A O 1
ATOM 1017 N N . ASP A 1 127 ? -14.892 -3.866 13.505 1.00 97.75 127 ASP A N 1
ATOM 1018 C CA . ASP A 1 127 ? -14.261 -2.916 14.423 1.00 97.75 127 ASP A CA 1
ATOM 1019 C C . ASP A 1 127 ? -13.620 -1.739 13.684 1.00 97.75 127 ASP A C 1
ATOM 1021 O O . ASP A 1 127 ? -13.677 -0.607 14.169 1.00 97.75 127 ASP A O 1
ATOM 1025 N N . VAL A 1 128 ? -13.016 -1.996 12.519 1.00 98.69 128 VAL A N 1
ATOM 1026 C CA . VAL A 1 128 ? -12.232 -1.004 11.771 1.00 98.69 128 VAL A CA 1
ATOM 1027 C C . VAL A 1 128 ? -12.671 -0.919 10.313 1.00 98.69 128 VAL A C 1
ATOM 1029 O O . VAL A 1 128 ? -12.815 -1.932 9.635 1.00 98.69 128 VAL A O 1
ATOM 1032 N N . LEU A 1 129 ? -12.841 0.297 9.800 1.00 98.81 129 LEU A N 1
ATOM 1033 C CA . LEU A 1 129 ? -13.057 0.538 8.372 1.00 98.81 129 LEU A CA 1
ATOM 1034 C C . LEU A 1 129 ? -11.787 1.081 7.715 1.00 98.81 129 LEU A C 1
ATOM 1036 O O . LEU A 1 129 ? -11.249 2.096 8.154 1.00 98.81 129 LEU A O 1
ATOM 1040 N N . LEU A 1 130 ? -11.330 0.443 6.639 1.00 98.88 130 LEU A N 1
ATOM 1041 C CA . LEU A 1 130 ? -10.213 0.912 5.819 1.00 98.88 130 LEU A CA 1
ATOM 1042 C C . LEU A 1 130 ? -10.744 1.421 4.477 1.00 98.88 130 LEU A C 1
ATOM 1044 O O . LEU A 1 130 ? -11.594 0.770 3.870 1.00 98.88 130 LEU A O 1
ATOM 1048 N N . ALA A 1 131 ? -10.264 2.577 4.003 1.00 98.50 131 ALA A N 1
ATOM 1049 C CA . ALA A 1 131 ? -10.646 3.075 2.680 1.00 98.50 131 ALA A CA 1
ATOM 1050 C C . ALA A 1 131 ? -9.572 3.931 1.988 1.00 98.50 131 ALA A C 1
ATOM 1052 O O . ALA A 1 131 ? -9.200 5.004 2.469 1.00 98.50 131 ALA A O 1
ATOM 1053 N N . GLY A 1 132 ? -9.159 3.512 0.789 1.00 95.75 132 GLY A N 1
ATOM 1054 C CA . GLY A 1 132 ? -8.299 4.277 -0.129 1.00 95.75 132 GLY A CA 1
ATOM 1055 C C . GLY A 1 132 ? -9.098 4.999 -1.221 1.00 95.75 132 GLY A C 1
ATOM 1056 O O . GLY A 1 132 ? -8.935 4.724 -2.411 1.00 95.75 132 GLY A O 1
ATOM 1057 N N . PHE A 1 133 ? -10.026 5.881 -0.840 1.00 92.88 133 PHE A N 1
ATOM 1058 C CA . PHE A 1 133 ? -10.987 6.466 -1.784 1.00 92.88 133 PHE A CA 1
ATOM 1059 C C . PHE A 1 133 ? -10.339 7.481 -2.758 1.00 92.88 133 PHE A C 1
ATOM 1061 O O . PHE A 1 133 ? -9.430 8.232 -2.391 1.00 92.88 133 PHE A O 1
ATOM 1068 N N . PRO A 1 134 ? -10.811 7.582 -4.015 1.00 87.00 134 PRO A N 1
ATOM 1069 C CA . PRO A 1 134 ? -10.226 8.502 -4.988 1.00 87.00 134 PRO A CA 1
ATOM 1070 C C . PRO A 1 134 ? -10.502 9.976 -4.650 1.00 87.00 134 PRO A C 1
ATOM 1072 O O . PRO A 1 134 ? -11.597 10.349 -4.233 1.00 87.00 134 PRO A O 1
ATOM 1075 N N . CYS A 1 135 ? -9.522 10.848 -4.907 1.00 80.25 135 CYS A N 1
ATOM 1076 C CA . CYS A 1 135 ? -9.662 12.297 -4.728 1.00 80.25 135 CYS A CA 1
ATOM 1077 C C . CYS A 1 135 ? -10.599 12.899 -5.792 1.00 80.25 135 CYS A C 1
ATOM 1079 O O . CYS A 1 135 ? -10.215 13.032 -6.956 1.00 80.25 135 CYS A O 1
ATOM 1081 N N . GLN A 1 136 ? -11.812 13.296 -5.395 1.00 73.50 136 GLN A N 1
ATOM 1082 C CA . GLN A 1 136 ? -12.808 13.951 -6.253 1.00 73.50 136 GLN A CA 1
ATOM 1083 C C . GLN A 1 136 ? -13.207 15.321 -5.667 1.00 73.50 136 GLN A C 1
ATOM 1085 O O . GLN A 1 136 ? -13.359 15.434 -4.450 1.00 73.50 136 GLN A O 1
ATOM 1090 N N . PRO A 1 137 ? -13.395 16.376 -6.486 1.00 63.19 137 PRO A N 1
ATOM 1091 C CA . PRO A 1 137 ? -13.989 17.624 -6.009 1.00 63.19 137 PRO A CA 1
ATOM 1092 C C . PRO A 1 137 ? -15.455 17.417 -5.610 1.00 63.19 137 PRO A C 1
ATOM 1094 O O . PRO A 1 137 ? -16.196 16.720 -6.302 1.00 63.19 137 PRO A O 1
ATOM 1097 N N . PHE A 1 138 ? -15.894 18.081 -4.539 1.00 63.97 138 PHE A N 1
ATOM 1098 C CA . PHE A 1 138 ? -17.315 18.176 -4.199 1.00 63.97 138 PHE A CA 1
ATOM 1099 C C . PHE A 1 138 ? -17.987 19.234 -5.086 1.00 63.97 138 PHE A C 1
ATOM 1101 O O . PHE A 1 138 ? -17.465 20.340 -5.240 1.00 63.97 138 PHE A O 1
ATOM 1108 N N . SER A 1 139 ? -19.118 18.897 -5.717 1.00 49.94 139 SER A N 1
ATOM 1109 C CA . SER A 1 139 ? -19.795 19.810 -6.651 1.00 49.94 139 SER A CA 1
ATOM 1110 C C . SER A 1 139 ? -20.582 20.911 -5.923 1.00 49.94 139 SER A C 1
ATOM 1112 O O . SER A 1 139 ? -21.230 20.661 -4.914 1.00 49.94 139 SER A O 1
ATOM 1114 N N . ILE A 1 140 ? -20.571 22.131 -6.472 1.00 40.84 140 ILE A N 1
ATOM 1115 C CA . ILE A 1 140 ? -21.266 23.316 -5.921 1.00 40.84 140 ILE A CA 1
ATOM 1116 C C . ILE A 1 140 ? -22.776 23.320 -6.251 1.00 40.84 140 ILE A C 1
ATOM 1118 O O . ILE A 1 140 ? -23.557 24.037 -5.624 1.00 40.84 140 ILE A O 1
ATOM 1122 N N . ALA A 1 141 ? -23.220 22.534 -7.238 1.00 38.25 141 ALA A N 1
ATOM 1123 C CA . ALA A 1 141 ? -24.572 22.632 -7.796 1.00 38.25 141 ALA A CA 1
ATOM 1124 C C . ALA A 1 141 ? -25.693 22.208 -6.822 1.00 38.25 141 ALA A C 1
ATOM 1126 O O . ALA A 1 141 ? -26.814 22.702 -6.949 1.00 38.25 141 ALA A O 1
ATOM 1127 N N . GLY A 1 142 ? -25.398 21.350 -5.837 1.00 41.19 142 GLY A N 1
ATOM 1128 C CA . GLY A 1 142 ? -26.334 20.998 -4.758 1.00 41.19 142 GLY A CA 1
ATOM 1129 C C . GLY A 1 142 ? -26.519 22.130 -3.742 1.00 41.19 142 GLY A C 1
ATOM 1130 O O . GLY A 1 142 ? -27.650 22.490 -3.414 1.00 41.19 142 GLY A O 1
ATOM 1131 N N . VAL A 1 143 ? -25.406 22.760 -3.352 1.00 42.25 143 VAL A N 1
ATOM 1132 C CA . VAL A 1 143 ? -25.328 23.817 -2.328 1.00 42.25 143 VAL A CA 1
ATOM 1133 C C . VAL A 1 143 ? -25.895 25.151 -2.841 1.00 42.25 143 VAL A C 1
ATOM 1135 O O . VAL A 1 143 ? -26.718 25.801 -2.197 1.00 42.25 143 VAL A O 1
ATOM 1138 N N . SER A 1 144 ? -25.523 25.565 -4.059 1.00 38.38 144 SER A N 1
ATOM 1139 C CA . SER A 1 144 ? -25.862 26.906 -4.566 1.00 38.38 144 SER A CA 1
ATOM 1140 C C . SER A 1 144 ? -27.328 27.076 -4.981 1.00 38.38 144 SER A C 1
ATOM 1142 O O . SER A 1 144 ? -27.827 28.200 -4.982 1.00 38.38 144 SER A O 1
ATOM 1144 N N . LYS A 1 145 ? -28.035 25.997 -5.345 1.00 37.84 145 LYS A N 1
ATOM 1145 C CA . LYS A 1 145 ? -29.446 26.064 -5.774 1.00 37.84 145 LYS A CA 1
ATOM 1146 C C . LYS A 1 145 ? -30.420 26.106 -4.587 1.00 37.84 145 LYS A C 1
ATOM 1148 O O . LYS A 1 145 ? -31.552 26.551 -4.748 1.00 37.84 145 LYS A O 1
ATOM 1153 N N . LYS A 1 146 ? -29.991 25.654 -3.402 1.00 42.25 146 LYS A N 1
ATOM 1154 C CA . LYS A 1 146 ? -30.826 25.543 -2.192 1.00 42.25 146 LYS A CA 1
ATOM 1155 C C . LYS A 1 146 ? -30.552 26.626 -1.145 1.00 42.25 146 LYS A C 1
ATOM 1157 O O . LYS A 1 146 ? -31.469 26.939 -0.390 1.00 42.25 146 LYS A O 1
ATOM 1162 N N . ASN A 1 147 ? -29.394 27.294 -1.198 1.00 40.62 147 ASN A N 1
ATOM 1163 C CA . ASN A 1 147 ? -29.173 28.581 -0.518 1.00 40.62 147 ASN A CA 1
ATOM 1164 C C . ASN A 1 147 ? -30.177 29.656 -0.969 1.00 40.62 147 ASN A C 1
ATOM 1166 O O . ASN A 1 147 ? -30.555 30.520 -0.188 1.00 40.62 147 ASN A O 1
ATOM 1170 N N . ALA A 1 148 ? -30.677 29.559 -2.204 1.00 48.12 148 ALA A N 1
ATOM 1171 C CA . ALA A 1 148 ? -31.765 30.396 -2.704 1.00 48.12 148 ALA A CA 1
ATOM 1172 C C . ALA A 1 148 ? -33.162 30.018 -2.147 1.00 48.12 148 ALA A C 1
ATOM 1174 O O . ALA A 1 148 ? -34.124 30.733 -2.409 1.00 48.12 148 ALA A O 1
ATOM 1175 N N . LEU A 1 149 ? -33.300 28.898 -1.416 1.00 50.38 149 LEU A N 1
ATOM 1176 C CA . LEU A 1 149 ? -34.583 28.286 -1.021 1.00 50.38 149 LEU A CA 1
ATOM 1177 C C . LEU A 1 149 ? -34.761 28.061 0.501 1.00 50.38 149 LEU A C 1
ATOM 1179 O O . LEU A 1 149 ? -35.751 27.441 0.883 1.00 50.38 149 LEU A O 1
ATOM 1183 N N . ASN A 1 150 ? -33.849 28.531 1.369 1.00 47.03 150 ASN A N 1
ATOM 1184 C CA . ASN A 1 150 ? -33.957 28.464 2.846 1.00 47.03 150 ASN A CA 1
ATOM 1185 C C . ASN A 1 150 ? -34.380 27.084 3.420 1.00 47.03 150 ASN A C 1
ATOM 1187 O O . ASN A 1 150 ? -35.225 26.999 4.310 1.00 47.03 150 ASN A O 1
ATOM 1191 N N . ARG A 1 151 ? -33.806 25.978 2.922 1.00 43.62 151 ARG A N 1
ATOM 1192 C CA . ARG A 1 151 ? -34.027 24.630 3.489 1.00 43.62 151 ARG A CA 1
ATOM 1193 C C . ARG A 1 151 ? -32.881 24.216 4.432 1.00 43.62 151 ARG A C 1
ATOM 1195 O O . ARG A 1 151 ? -31.731 24.558 4.144 1.00 43.62 151 ARG A O 1
ATOM 1202 N N . PRO A 1 152 ? -33.163 23.478 5.527 1.00 42.09 152 PRO A N 1
ATOM 1203 C CA . PRO A 1 152 ? -32.135 23.028 6.465 1.00 42.09 152 PRO A CA 1
ATOM 1204 C C . PRO A 1 152 ? -31.085 22.149 5.771 1.00 42.09 152 PRO A C 1
ATOM 1206 O O . PRO A 1 152 ? -31.409 21.342 4.896 1.00 42.09 152 PRO A O 1
ATOM 1209 N N . HIS A 1 153 ? -29.827 22.375 6.146 1.00 43.28 153 HIS A N 1
ATOM 1210 C CA . HIS A 1 153 ? -28.629 21.738 5.602 1.00 43.28 153 HIS A CA 1
ATOM 1211 C C . HIS A 1 153 ? -28.349 20.423 6.343 1.00 43.28 153 HIS A C 1
ATOM 1213 O O . HIS A 1 153 ? -28.454 20.371 7.566 1.00 43.28 153 HIS A O 1
ATOM 1219 N N . GLY A 1 154 ? -28.005 19.364 5.615 1.00 44.28 154 GLY A N 1
ATOM 1220 C CA . GLY A 1 154 ? -27.628 18.070 6.187 1.00 44.28 154 GLY A CA 1
ATOM 1221 C C . GLY A 1 154 ? -27.205 17.068 5.112 1.00 44.28 154 GLY A C 1
ATOM 1222 O O . GLY A 1 154 ? -27.467 17.301 3.927 1.00 44.28 154 GLY A O 1
ATOM 1223 N N . PHE A 1 155 ? -26.595 15.960 5.553 1.00 40.59 155 PHE A N 1
ATOM 1224 C CA . PHE A 1 155 ? -26.037 14.794 4.834 1.00 40.59 155 PHE A CA 1
ATOM 1225 C C . PHE A 1 155 ? -26.551 14.520 3.399 1.00 40.59 155 PHE A C 1
ATOM 1227 O O . PHE A 1 155 ? -25.780 14.192 2.503 1.00 40.59 155 PHE A O 1
ATOM 1234 N N . ALA A 1 156 ? -27.851 14.682 3.134 1.00 44.34 156 ALA A N 1
ATOM 1235 C CA . ALA A 1 156 ? -28.476 14.380 1.842 1.00 44.34 156 ALA A CA 1
ATOM 1236 C C . ALA A 1 156 ? -28.433 15.514 0.789 1.00 44.34 156 ALA A C 1
ATOM 1238 O O . ALA A 1 156 ? -28.786 15.281 -0.370 1.00 44.34 156 ALA A O 1
ATOM 1239 N N . CYS A 1 157 ? -28.089 16.755 1.157 1.00 43.34 157 CYS A N 1
ATOM 1240 C CA . CYS A 1 157 ? -28.372 17.918 0.304 1.00 43.34 157 CYS A CA 1
ATOM 1241 C C . CYS A 1 157 ? -27.181 18.526 -0.448 1.00 43.34 157 CYS A C 1
ATOM 1243 O O . CYS A 1 157 ? -27.430 19.123 -1.500 1.00 43.34 157 CYS A O 1
ATOM 1245 N N . ASP A 1 158 ? -25.940 18.353 0.016 1.00 43.41 158 ASP A N 1
ATOM 1246 C CA . ASP A 1 158 ? -24.850 19.253 -0.392 1.00 43.41 158 ASP A CA 1
ATOM 1247 C C . ASP A 1 158 ? -23.835 18.689 -1.402 1.00 43.41 158 ASP A C 1
ATOM 1249 O O . ASP A 1 158 ? -23.154 19.480 -2.052 1.00 43.41 158 ASP A O 1
ATOM 1253 N N . ALA A 1 159 ? -23.758 17.373 -1.649 1.00 43.41 159 ALA A N 1
ATOM 1254 C CA . ALA A 1 159 ? -22.773 16.834 -2.603 1.00 43.41 159 ALA A CA 1
ATOM 1255 C C . ALA A 1 159 ? -23.048 15.394 -3.092 1.00 43.41 159 ALA A C 1
ATOM 1257 O O . ALA A 1 159 ? -22.197 14.514 -3.001 1.00 43.41 159 ALA A O 1
ATOM 1258 N N . GLN A 1 160 ? -24.216 15.148 -3.688 1.00 45.78 160 GLN A N 1
ATOM 1259 C CA . GLN A 1 160 ? -24.466 13.885 -4.397 1.00 45.78 160 GLN A CA 1
ATOM 1260 C C . GLN A 1 160 ? -23.390 13.627 -5.479 1.00 45.78 160 GLN A C 1
ATOM 1262 O O . GLN A 1 160 ? -23.172 14.475 -6.347 1.00 45.78 160 GLN A O 1
ATOM 1267 N N . GLY A 1 161 ? -22.731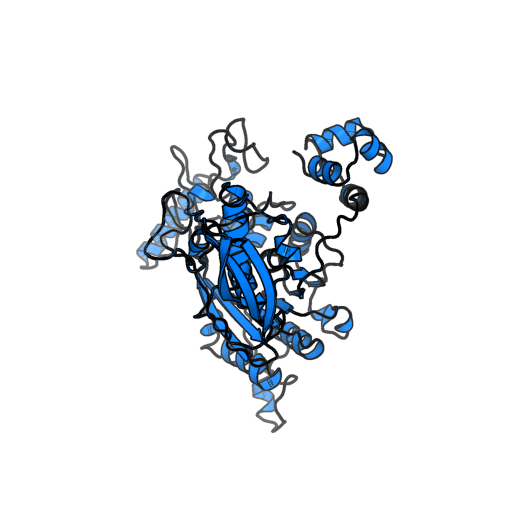 12.457 -5.436 1.00 55.97 161 GLY A N 1
ATOM 1268 C CA . GLY A 1 161 ? -21.940 11.917 -6.555 1.00 55.97 161 GLY A CA 1
ATOM 1269 C C . GLY A 1 161 ? -20.448 11.620 -6.329 1.00 55.97 161 GLY A C 1
ATOM 1270 O O . GLY A 1 161 ? -19.786 11.243 -7.299 1.00 55.97 161 GLY A O 1
ATOM 1271 N N . THR A 1 162 ? -19.889 11.771 -5.119 1.00 78.94 162 THR A N 1
ATOM 1272 C CA . THR A 1 162 ? -18.494 11.358 -4.836 1.00 78.94 162 THR A CA 1
ATOM 1273 C C . THR A 1 162 ? -18.422 10.108 -3.963 1.00 78.94 162 THR A C 1
ATOM 1275 O O . THR A 1 162 ? -19.253 9.903 -3.084 1.00 78.94 162 THR A O 1
ATOM 1278 N N . LEU A 1 163 ? -17.378 9.304 -4.174 1.00 90.81 163 LEU A N 1
ATOM 1279 C CA . LEU A 1 163 ? -17.172 8.015 -3.503 1.00 90.81 163 LEU A CA 1
ATOM 1280 C C . LEU A 1 163 ? -16.842 8.144 -2.005 1.00 90.81 163 LEU A C 1
ATOM 1282 O O . LEU A 1 163 ? -16.907 7.165 -1.271 1.00 90.81 163 LEU A O 1
ATOM 1286 N N . PHE A 1 164 ? -16.507 9.349 -1.529 1.00 93.25 164 PHE A N 1
ATOM 1287 C CA . PHE A 1 164 ? -16.362 9.616 -0.096 1.00 93.25 164 PHE A CA 1
ATOM 1288 C C . PHE A 1 164 ? -17.701 9.497 0.648 1.00 93.25 164 PHE A C 1
ATOM 1290 O O . PHE A 1 164 ? -17.715 9.058 1.793 1.00 93.25 164 PHE A O 1
ATOM 1297 N N . PHE A 1 165 ? -18.826 9.848 0.015 1.00 89.00 165 PHE A N 1
ATOM 1298 C CA . PHE A 1 165 ? -20.133 9.723 0.667 1.00 89.00 165 PHE A CA 1
ATOM 1299 C C . PHE A 1 165 ? -20.545 8.275 0.858 1.00 89.00 165 PHE A C 1
ATOM 1301 O O . PHE A 1 165 ? -21.130 7.965 1.887 1.00 89.00 165 PHE A O 1
ATOM 1308 N N . ASP A 1 166 ? -20.179 7.390 -0.069 1.00 94.44 166 ASP A N 1
ATOM 1309 C CA . ASP A 1 166 ? -20.384 5.955 0.115 1.00 94.44 166 ASP A CA 1
ATOM 1310 C C . ASP A 1 166 ? -19.626 5.450 1.355 1.00 94.44 166 ASP A C 1
ATOM 1312 O O . ASP A 1 166 ? -20.173 4.705 2.164 1.00 94.44 166 ASP A O 1
ATOM 1316 N N . VAL A 1 167 ? -18.396 5.933 1.579 1.00 97.00 167 VAL A N 1
ATOM 1317 C CA . VAL A 1 167 ? -17.638 5.642 2.811 1.00 97.00 167 VAL A CA 1
ATOM 1318 C C . VAL A 1 167 ? -18.341 6.210 4.043 1.00 97.00 167 VAL A C 1
ATOM 1320 O O . VAL A 1 167 ? -18.518 5.499 5.030 1.00 97.00 167 VAL A O 1
ATOM 1323 N N . ALA A 1 168 ? -18.747 7.481 4.000 1.00 95.88 168 ALA A N 1
ATOM 1324 C CA . ALA A 1 168 ? -19.422 8.143 5.114 1.00 95.88 168 ALA A CA 1
ATOM 1325 C C . ALA A 1 168 ? -20.740 7.444 5.483 1.00 95.88 168 ALA A C 1
ATOM 1327 O O . ALA A 1 168 ? -21.048 7.305 6.663 1.00 95.88 168 ALA A O 1
ATOM 1328 N N . GLU A 1 169 ? -21.483 6.962 4.489 1.00 94.75 169 GLU A N 1
ATOM 1329 C CA . GLU A 1 169 ? -22.723 6.208 4.652 1.00 94.75 169 GLU A CA 1
ATOM 1330 C C . GLU A 1 169 ? -22.488 4.867 5.357 1.00 94.75 169 GLU A C 1
ATOM 1332 O O . GLU A 1 169 ? -23.200 4.525 6.302 1.00 94.75 169 GLU A O 1
ATOM 1337 N N . ILE A 1 170 ? -21.433 4.145 4.973 1.00 97.62 170 ILE A N 1
ATOM 1338 C CA . ILE A 1 170 ? -21.042 2.892 5.631 1.00 97.62 170 ILE A CA 1
ATOM 1339 C C . ILE A 1 170 ? -20.611 3.158 7.079 1.00 97.62 170 ILE A C 1
ATOM 1341 O O . ILE A 1 170 ? -21.056 2.450 7.983 1.00 97.62 170 ILE A O 1
ATOM 1345 N N . ILE A 1 171 ? -19.814 4.206 7.332 1.00 98.25 171 ILE A N 1
ATOM 1346 C CA . ILE A 1 171 ? -19.439 4.620 8.697 1.00 98.25 171 ILE A CA 1
ATOM 1347 C C . ILE A 1 171 ? -20.690 4.974 9.516 1.00 98.25 171 ILE A C 1
ATOM 1349 O O . ILE A 1 171 ? -20.787 4.616 10.691 1.00 98.25 171 ILE A O 1
ATOM 1353 N N . ARG A 1 172 ? -21.657 5.673 8.913 1.00 96.50 172 ARG A N 1
ATOM 1354 C CA . ARG A 1 172 ? -22.908 6.083 9.559 1.00 96.50 172 ARG A CA 1
ATOM 1355 C C . ARG A 1 172 ? -23.754 4.881 9.977 1.00 96.50 172 ARG A C 1
ATOM 1357 O O . ARG A 1 172 ? -24.258 4.886 11.097 1.00 96.50 172 ARG A O 1
ATOM 1364 N N . HIS A 1 173 ? -23.891 3.884 9.102 1.00 96.62 173 HIS A N 1
ATOM 1365 C CA . HIS A 1 173 ? -24.679 2.670 9.352 1.00 96.62 173 HIS A CA 1
ATOM 1366 C C . HIS A 1 173 ? -24.008 1.744 10.367 1.00 96.62 173 HIS A C 1
ATOM 1368 O O . HIS A 1 173 ? -24.619 1.382 11.368 1.00 96.62 173 HIS A O 1
ATOM 1374 N N . HIS A 1 174 ? -22.735 1.402 10.145 1.00 97.56 174 HIS A N 1
ATOM 1375 C CA . HIS A 1 174 ? -22.034 0.372 10.925 1.00 97.56 174 HIS A CA 1
ATOM 1376 C C . HIS A 1 174 ? -21.370 0.890 12.197 1.00 97.56 174 HIS A C 1
ATOM 1378 O O . HIS A 1 174 ? -21.111 0.116 13.116 1.00 97.56 174 HIS A O 1
ATOM 1384 N N . ARG A 1 175 ? -21.102 2.199 12.280 1.00 97.75 175 ARG A N 1
ATOM 1385 C CA . ARG A 1 175 ? -20.478 2.847 13.445 1.00 97.75 175 ARG A CA 1
ATOM 1386 C C . ARG A 1 175 ? -19.218 2.104 13.934 1.00 97.75 175 ARG A C 1
ATOM 1388 O O . ARG A 1 175 ? -19.155 1.800 15.133 1.00 97.75 175 ARG A O 1
ATOM 1395 N N . PRO A 1 176 ? -18.213 1.822 13.075 1.00 98.00 176 PRO A N 1
ATOM 1396 C CA . PRO A 1 176 ? -17.009 1.091 13.481 1.00 98.00 176 PRO A CA 1
ATOM 1397 C C . PRO A 1 176 ? -16.285 1.799 14.635 1.00 98.00 176 PRO A C 1
ATOM 1399 O O . PRO A 1 176 ? -16.397 3.019 14.794 1.00 98.00 176 PRO A O 1
ATOM 1402 N N . LYS A 1 177 ? -15.540 1.054 15.459 1.00 97.50 177 LYS A N 1
ATOM 1403 C CA . LYS A 1 177 ? -14.757 1.621 16.575 1.00 97.50 177 LYS A CA 1
ATOM 1404 C C . LYS A 1 177 ? -13.728 2.628 16.066 1.00 97.50 177 LYS A C 1
ATOM 1406 O O . LYS A 1 177 ? -13.569 3.685 16.680 1.00 97.50 177 LYS A O 1
ATOM 1411 N N . ALA A 1 178 ? -13.090 2.316 14.941 1.00 98.44 178 ALA A N 1
ATOM 1412 C CA . ALA A 1 178 ? -12.141 3.194 14.278 1.00 98.44 178 ALA A CA 1
ATOM 1413 C C . ALA A 1 178 ? -12.244 3.126 12.748 1.00 98.44 178 ALA A C 1
ATOM 1415 O O . ALA A 1 178 ? -12.855 2.221 12.181 1.00 98.44 178 ALA A O 1
ATOM 1416 N N . PHE A 1 179 ? -11.606 4.067 12.065 1.00 98.81 179 PHE A N 1
ATOM 1417 C CA . PHE A 1 179 ? -11.348 3.979 10.634 1.00 98.81 179 PHE A CA 1
ATOM 1418 C C . PHE A 1 179 ? -9.961 4.516 10.287 1.00 98.81 179 PHE A C 1
ATOM 1420 O O . PHE A 1 179 ? -9.419 5.363 11.000 1.00 98.81 179 PHE A O 1
ATOM 1427 N N . LEU A 1 180 ? -9.420 4.061 9.157 1.00 98.81 180 LEU A N 1
ATOM 1428 C CA . LEU A 1 180 ? -8.252 4.647 8.511 1.00 98.81 180 LEU A CA 1
ATOM 1429 C C . LEU A 1 180 ? -8.585 4.964 7.052 1.00 98.81 180 LEU A C 1
ATOM 1431 O O . LEU A 1 180 ? -8.864 4.069 6.253 1.00 98.81 180 LEU A O 1
ATOM 1435 N N . LEU A 1 181 ? -8.519 6.245 6.701 1.00 98.75 181 LEU A N 1
ATOM 1436 C CA . LEU A 1 181 ? -8.696 6.711 5.330 1.00 98.75 181 LEU A CA 1
ATOM 1437 C C . LEU A 1 181 ? -7.351 7.141 4.745 1.00 98.75 181 LEU A C 1
ATOM 1439 O O . LEU A 1 181 ? -6.602 7.879 5.387 1.00 98.75 181 LEU A O 1
ATOM 1443 N N . GLU A 1 182 ? -7.067 6.732 3.513 1.00 98.19 182 GLU A N 1
ATOM 1444 C CA . GLU A 1 182 ? -5.867 7.130 2.771 1.00 98.19 182 GLU A CA 1
ATOM 1445 C C . GLU A 1 182 ? -6.233 7.986 1.557 1.00 98.19 182 GLU A C 1
ATOM 1447 O O . GLU A 1 182 ? -7.228 7.736 0.872 1.00 98.19 182 GLU A O 1
ATOM 1452 N N . ASN A 1 183 ? -5.432 9.020 1.287 1.00 96.06 183 ASN A N 1
ATOM 1453 C CA . ASN A 1 183 ? -5.565 9.803 0.065 1.00 96.06 183 ASN A CA 1
ATOM 1454 C C . ASN A 1 183 ? -4.253 10.471 -0.383 1.00 96.06 183 ASN A C 1
ATOM 1456 O O . ASN A 1 183 ? -3.231 10.491 0.307 1.00 96.06 183 ASN A O 1
ATOM 1460 N N . VAL A 1 184 ? -4.287 11.118 -1.550 1.00 92.62 184 VAL A N 1
ATOM 1461 C CA . VAL A 1 184 ? -3.163 11.898 -2.081 1.00 92.62 184 VAL A CA 1
ATOM 1462 C C . VAL A 1 184 ? -2.799 13.069 -1.164 1.00 92.62 184 VAL A C 1
ATOM 1464 O O . VAL A 1 184 ? -3.671 13.769 -0.654 1.00 92.62 184 VAL A O 1
ATOM 1467 N N . LYS A 1 185 ? -1.498 13.371 -1.039 1.00 93.69 185 LYS A N 1
ATOM 1468 C CA . LYS A 1 185 ? -0.993 14.484 -0.206 1.00 93.69 185 LYS A CA 1
ATOM 1469 C C . LYS A 1 185 ? -1.673 15.833 -0.477 1.00 93.69 185 LYS A C 1
ATOM 1471 O O . LYS A 1 185 ? -1.844 16.650 0.418 1.00 93.69 185 LYS A O 1
ATOM 1476 N N . ASN A 1 186 ? -2.065 16.064 -1.732 1.00 90.44 186 ASN A N 1
ATOM 1477 C CA . ASN A 1 186 ? -2.648 17.329 -2.166 1.00 90.44 186 ASN A CA 1
ATOM 1478 C C . ASN A 1 186 ? -4.102 17.505 -1.714 1.00 90.44 186 ASN A C 1
ATOM 1480 O O . ASN A 1 186 ? -4.633 18.592 -1.917 1.00 90.44 186 ASN A O 1
ATOM 1484 N N . LEU A 1 187 ? -4.733 16.496 -1.098 1.00 91.75 187 LEU A N 1
ATOM 1485 C CA . LEU A 1 187 ? -6.100 16.600 -0.585 1.00 91.75 187 LEU A CA 1
ATOM 1486 C C . LEU A 1 187 ? -6.260 17.809 0.350 1.00 91.75 187 LEU A C 1
ATOM 1488 O O . LEU A 1 187 ? -7.234 18.547 0.219 1.00 91.75 187 LEU A O 1
ATOM 1492 N N . VAL A 1 188 ? -5.262 18.071 1.206 1.00 90.00 188 VAL A N 1
ATOM 1493 C CA . VAL A 1 188 ? -5.236 19.200 2.160 1.00 90.00 188 VAL A CA 1
ATOM 1494 C C . VAL A 1 188 ? -5.438 20.551 1.465 1.00 90.00 188 VAL A C 1
ATOM 1496 O O . VAL A 1 188 ? -6.124 21.425 1.986 1.00 90.00 188 VAL A O 1
ATOM 1499 N N . ASN A 1 189 ? -4.882 20.704 0.261 1.00 89.31 189 ASN A N 1
ATOM 1500 C CA . ASN A 1 189 ? -4.912 21.946 -0.516 1.00 89.31 189 ASN A CA 1
ATOM 1501 C C . ASN A 1 189 ? -5.903 21.895 -1.692 1.00 89.31 189 ASN A C 1
ATOM 1503 O O . ASN A 1 189 ? -6.059 22.876 -2.424 1.00 89.31 189 ASN A O 1
ATOM 1507 N N . HIS A 1 190 ? -6.572 20.760 -1.899 1.00 86.38 190 HIS A N 1
ATOM 1508 C CA . HIS A 1 190 ? -7.458 20.536 -3.032 1.00 86.38 190 HIS A CA 1
ATOM 1509 C C . HIS A 1 190 ? -8.678 21.461 -2.969 1.00 86.38 190 HIS A C 1
ATOM 1511 O O . HIS A 1 190 ? -9.241 21.687 -1.897 1.00 86.38 190 HIS A O 1
ATOM 1517 N N . ASP A 1 191 ? -9.066 22.024 -4.120 1.00 83.88 191 ASP A N 1
ATOM 1518 C CA . ASP A 1 191 ? -10.124 23.040 -4.220 1.00 83.88 191 ASP A CA 1
ATOM 1519 C C . ASP A 1 191 ? -9.960 24.163 -3.173 1.00 83.88 191 ASP A C 1
ATOM 1521 O O . ASP A 1 191 ? -10.875 24.498 -2.420 1.00 83.88 191 ASP A O 1
ATOM 1525 N N . LYS A 1 192 ? -8.731 24.697 -3.060 1.00 87.06 192 LYS A N 1
ATOM 1526 C CA . LYS A 1 192 ? -8.350 25.730 -2.076 1.00 87.06 192 LYS A CA 1
ATOM 1527 C C . LYS A 1 192 ? -8.635 25.306 -0.623 1.00 87.06 192 LYS A C 1
ATOM 1529 O O . LYS A 1 192 ? -9.050 26.116 0.205 1.00 87.06 192 LYS A O 1
ATOM 1534 N N . GLY A 1 193 ? -8.454 24.019 -0.330 1.00 87.12 193 GLY A N 1
ATOM 1535 C CA . GLY A 1 193 ? -8.694 23.405 0.977 1.00 87.12 193 GLY A CA 1
ATOM 1536 C C . GLY A 1 193 ? -10.164 23.121 1.297 1.00 87.12 193 GLY A C 1
ATOM 1537 O O . GLY A 1 193 ? -10.462 22.638 2.390 1.00 87.12 193 GLY A O 1
ATOM 1538 N N . ARG A 1 194 ? -11.104 23.393 0.377 1.00 85.75 194 ARG A N 1
ATOM 1539 C CA . ARG A 1 194 ? -12.532 23.122 0.597 1.00 85.75 194 ARG A CA 1
ATOM 1540 C C . ARG A 1 194 ? -12.795 21.630 0.757 1.00 85.75 194 ARG A C 1
ATOM 1542 O O . ARG A 1 194 ? -13.519 21.245 1.667 1.00 85.75 194 ARG A O 1
ATOM 1549 N N . THR A 1 195 ? -12.204 20.796 -0.099 1.00 86.12 195 THR A N 1
ATOM 1550 C CA . THR A 1 195 ? -12.466 19.350 -0.099 1.00 86.12 195 THR A CA 1
ATOM 1551 C C . THR A 1 195 ? -12.109 18.720 1.240 1.00 86.12 195 THR A C 1
ATOM 1553 O O . THR A 1 195 ? -12.945 18.071 1.859 1.00 86.12 195 THR A O 1
ATOM 1556 N N . PHE A 1 196 ? -10.904 18.973 1.744 1.00 92.06 196 PHE A N 1
ATOM 1557 C CA . PHE A 1 196 ? -10.497 18.415 3.027 1.00 92.06 196 PHE A CA 1
ATOM 1558 C C . PHE A 1 196 ? -11.309 18.970 4.205 1.00 92.06 196 PHE A C 1
ATOM 1560 O O . PHE A 1 196 ? -11.648 18.224 5.119 1.00 92.06 196 PHE A O 1
ATOM 1567 N N . ARG A 1 197 ? -11.694 20.253 4.165 1.00 91.44 197 ARG A N 1
ATOM 1568 C CA . ARG A 1 197 ? -12.565 20.855 5.186 1.00 91.44 197 ARG A CA 1
ATOM 1569 C C . ARG A 1 197 ? -13.924 20.158 5.271 1.00 91.44 197 ARG A C 1
ATOM 1571 O O . ARG A 1 197 ? -14.350 19.840 6.372 1.00 91.44 197 ARG A O 1
ATOM 1578 N N . VAL A 1 198 ? -14.559 19.895 4.126 1.00 89.94 198 VAL A N 1
ATOM 1579 C CA . VAL A 1 198 ? -15.848 19.184 4.054 1.00 89.94 198 VAL A CA 1
ATOM 1580 C C . VAL A 1 198 ? -15.717 17.758 4.589 1.00 89.94 198 VAL A C 1
ATOM 1582 O O . VAL A 1 198 ? -16.533 17.342 5.401 1.00 89.94 198 VAL A O 1
ATOM 1585 N N . ILE A 1 199 ? -14.657 17.034 4.206 1.00 93.19 199 ILE A N 1
ATOM 1586 C CA . ILE A 1 199 ? -14.380 15.689 4.740 1.00 93.19 199 ILE A CA 1
ATOM 1587 C C . ILE A 1 199 ? -14.292 15.727 6.266 1.00 93.19 199 ILE A C 1
ATOM 1589 O O . ILE A 1 199 ? -14.966 14.950 6.933 1.00 93.19 199 ILE A O 1
ATOM 1593 N N . ARG A 1 200 ? -13.498 16.648 6.825 1.00 95.50 200 ARG A N 1
ATOM 1594 C CA . ARG A 1 200 ? -13.347 16.779 8.279 1.00 95.50 200 ARG A CA 1
ATOM 1595 C C . ARG A 1 200 ? -14.678 17.074 8.958 1.00 95.50 200 ARG A C 1
ATOM 1597 O O . ARG A 1 200 ? -15.004 16.381 9.908 1.00 95.50 200 ARG A O 1
ATOM 1604 N N . GLN A 1 201 ? -15.437 18.039 8.441 1.00 93.69 201 GLN A N 1
ATOM 1605 C CA . GLN A 1 201 ? -16.741 18.414 8.982 1.00 93.69 201 GLN A CA 1
ATOM 1606 C C . GLN A 1 201 ? -17.701 17.218 9.042 1.00 93.69 201 GLN A C 1
ATOM 1608 O O . GLN A 1 201 ? -18.280 16.958 10.090 1.00 93.69 201 GLN A O 1
ATOM 1613 N N . ILE A 1 202 ? -17.805 16.441 7.962 1.00 94.62 202 ILE A N 1
ATOM 1614 C CA . ILE A 1 202 ? -18.657 15.245 7.930 1.00 94.62 202 ILE A CA 1
ATOM 1615 C C . ILE A 1 202 ? -18.188 14.222 8.972 1.00 94.62 202 ILE A C 1
ATOM 1617 O O . ILE A 1 202 ? -18.991 13.714 9.750 1.00 94.62 202 ILE A O 1
ATOM 1621 N N . LEU A 1 203 ? -16.885 13.928 9.025 1.00 96.62 203 LEU A N 1
ATOM 1622 C CA . LEU A 1 203 ? -16.345 12.943 9.967 1.00 96.62 203 LEU A CA 1
ATOM 1623 C C . LEU A 1 203 ? -16.545 13.366 11.435 1.00 96.62 203 LEU A C 1
ATOM 1625 O O . LEU A 1 203 ? -16.884 12.522 12.263 1.00 96.62 203 LEU A O 1
ATOM 1629 N N . THR A 1 204 ? -16.361 14.649 11.763 1.00 95.50 204 THR A N 1
ATOM 1630 C CA . THR A 1 204 ? -16.401 15.138 13.150 1.00 95.50 204 THR A CA 1
ATOM 1631 C C . THR A 1 204 ? -17.779 15.613 13.591 1.00 95.50 204 THR A C 1
ATOM 1633 O O . THR A 1 204 ? -18.259 15.188 14.633 1.00 95.50 204 THR A O 1
ATOM 1636 N N . GLU A 1 205 ? -18.421 16.501 12.834 1.00 93.25 205 GLU A N 1
ATOM 1637 C CA . GLU A 1 205 ? -19.666 17.166 13.245 1.00 93.25 205 GLU A CA 1
ATOM 1638 C C . GLU A 1 205 ? -20.895 16.303 12.947 1.00 93.25 205 GLU A C 1
ATOM 1640 O O . GLU A 1 205 ? -21.822 16.264 13.751 1.00 93.25 205 GLU A O 1
ATOM 1645 N N . GLU A 1 206 ? -20.901 15.584 11.821 1.00 90.06 206 GLU A N 1
ATOM 1646 C CA . GLU A 1 206 ? -22.058 14.773 11.417 1.00 90.06 206 GLU A CA 1
ATOM 1647 C C . GLU A 1 206 ? -21.957 13.329 11.915 1.00 90.06 206 GLU A C 1
ATOM 1649 O O . GLU A 1 206 ? -22.917 12.779 12.456 1.00 90.06 206 GLU A O 1
ATOM 1654 N N . LEU A 1 207 ? -20.790 12.700 11.758 1.00 95.12 207 LEU A N 1
ATOM 1655 C CA . LEU A 1 207 ? -20.568 11.321 12.192 1.00 95.12 207 LEU A CA 1
ATOM 1656 C C . LEU A 1 207 ? -20.062 11.230 13.640 1.00 95.12 207 LEU A C 1
ATOM 1658 O O . LEU A 1 207 ? -20.101 10.142 14.217 1.00 95.12 207 LEU A O 1
ATOM 1662 N N . GLY A 1 208 ? -19.618 12.324 14.260 1.00 96.19 208 GLY A N 1
ATOM 1663 C CA . GLY A 1 208 ? -19.215 12.326 15.670 1.00 96.19 208 GLY A CA 1
ATOM 1664 C C . GLY A 1 208 ? -17.941 11.529 15.968 1.00 96.19 208 GLY A C 1
ATOM 1665 O O . GLY A 1 208 ? -17.844 10.946 17.044 1.00 96.19 208 GLY A O 1
ATOM 1666 N N . TYR A 1 209 ? -17.000 11.435 15.022 1.00 97.50 209 TYR A N 1
ATOM 1667 C CA . TYR A 1 209 ? -15.701 10.792 15.244 1.00 97.50 209 TYR A CA 1
ATOM 1668 C C . TYR A 1 209 ? -14.634 11.808 15.654 1.00 97.50 209 TYR A C 1
ATOM 1670 O O . TYR A 1 209 ? -14.575 12.922 15.137 1.00 97.50 209 TYR A O 1
ATOM 1678 N N . HIS A 1 210 ? -13.733 11.383 16.535 1.00 96.25 210 HIS A N 1
ATOM 1679 C CA . HIS A 1 210 ? -12.507 12.105 16.857 1.00 96.25 210 HIS A CA 1
ATOM 1680 C C . HIS A 1 210 ? -11.445 11.727 15.836 1.00 96.25 210 HIS A C 1
ATOM 1682 O O . HIS A 1 210 ? -11.125 10.547 15.715 1.00 96.25 210 HIS A O 1
ATOM 1688 N N . ILE A 1 211 ? -10.931 12.701 15.084 1.00 97.81 211 ILE A N 1
ATOM 1689 C CA . ILE A 1 211 ? -9.979 12.436 14.004 1.00 97.81 211 ILE A CA 1
ATOM 1690 C C . ILE A 1 211 ? -8.638 13.110 14.254 1.00 97.81 211 ILE A C 1
ATOM 1692 O O . ILE A 1 211 ? -8.593 14.242 14.736 1.00 97.81 211 ILE A O 1
ATOM 1696 N N . ASP A 1 212 ? -7.581 12.451 13.800 1.00 98.12 212 ASP A N 1
ATOM 1697 C CA . ASP A 1 212 ? -6.280 13.063 13.566 1.00 98.12 212 ASP A CA 1
ATOM 1698 C C . ASP A 1 212 ? -5.745 12.651 12.187 1.00 98.12 212 ASP A C 1
ATOM 1700 O O . ASP A 1 212 ? -6.198 11.666 11.591 1.00 98.12 212 ASP A O 1
ATOM 1704 N N . TRP A 1 213 ? -4.835 13.438 11.615 1.00 98.19 213 TRP A N 1
ATOM 1705 C CA . TRP A 1 213 ? -4.322 13.189 10.270 1.00 98.19 213 TRP A CA 1
ATOM 1706 C C . TRP A 1 213 ? -2.891 13.675 10.081 1.00 98.19 213 TRP A C 1
ATOM 1708 O O . TRP A 1 213 ? -2.472 14.688 10.634 1.00 98.19 213 TRP A O 1
ATOM 1718 N N . LYS A 1 214 ? -2.152 12.999 9.197 1.00 97.88 214 LYS A N 1
ATOM 1719 C CA . LYS A 1 214 ? -0.784 13.392 8.842 1.00 97.88 214 LYS A CA 1
ATOM 1720 C C . LYS A 1 214 ? -0.454 13.042 7.403 1.00 97.88 214 LYS A C 1
ATOM 1722 O O . LYS A 1 214 ? -0.904 12.029 6.868 1.00 97.88 214 LYS A O 1
ATOM 1727 N N . VAL A 1 215 ? 0.350 13.891 6.765 1.00 97.88 215 VAL A N 1
ATOM 1728 C CA . VAL A 1 215 ? 0.986 13.563 5.485 1.00 97.88 215 VAL A CA 1
ATOM 1729 C C . VAL A 1 215 ? 2.299 12.852 5.782 1.00 97.88 215 VAL A C 1
ATOM 1731 O O . VAL A 1 215 ? 3.200 13.444 6.370 1.00 97.88 215 VAL A O 1
ATOM 1734 N N . ILE A 1 216 ? 2.412 11.592 5.365 1.00 97.50 216 ILE A N 1
ATOM 1735 C CA . ILE A 1 216 ? 3.577 10.747 5.643 1.00 97.50 216 ILE A CA 1
ATOM 1736 C C . ILE A 1 216 ? 4.247 10.358 4.327 1.00 97.50 216 ILE A C 1
ATOM 1738 O O . ILE A 1 216 ? 3.577 9.994 3.357 1.00 97.50 216 ILE A O 1
ATOM 1742 N N . ASN A 1 217 ? 5.579 10.454 4.285 1.00 96.94 217 ASN A N 1
ATOM 1743 C CA . ASN A 1 217 ? 6.390 10.019 3.152 1.00 96.94 217 ASN A CA 1
ATOM 1744 C C . ASN A 1 217 ? 6.893 8.591 3.376 1.00 96.94 217 ASN A C 1
ATOM 1746 O O . ASN A 1 217 ? 7.581 8.329 4.356 1.00 96.94 217 ASN A O 1
ATOM 1750 N N . ALA A 1 218 ? 6.623 7.694 2.433 1.00 96.88 218 ALA A N 1
ATOM 1751 C CA . ALA A 1 218 ? 7.000 6.289 2.533 1.00 96.88 218 ALA A CA 1
ATOM 1752 C C . ALA A 1 218 ? 8.512 6.009 2.423 1.00 96.88 218 ALA A C 1
ATOM 1754 O O . ALA A 1 218 ? 8.919 4.865 2.613 1.00 96.88 218 ALA A O 1
ATOM 1755 N N . LYS A 1 219 ? 9.350 7.023 2.148 1.00 96.00 219 LYS A N 1
ATOM 1756 C CA . LYS A 1 219 ? 10.806 6.860 1.968 1.00 96.00 219 LYS A CA 1
ATOM 1757 C C . LYS A 1 219 ? 11.538 6.215 3.157 1.00 96.00 219 LYS A C 1
ATOM 1759 O O . LYS A 1 219 ? 12.646 5.725 2.984 1.00 96.00 219 LYS A O 1
ATOM 1764 N N . SER A 1 220 ? 10.939 6.239 4.349 1.00 95.06 220 SER A N 1
ATOM 1765 C CA . SER A 1 220 ? 11.479 5.565 5.537 1.00 95.06 220 SER A CA 1
ATOM 1766 C C . SER A 1 220 ? 11.317 4.040 5.498 1.00 95.06 220 SER A C 1
ATOM 1768 O O . SER A 1 220 ? 12.050 3.343 6.187 1.00 95.06 220 SER A O 1
ATOM 1770 N N . TRP A 1 221 ? 10.392 3.512 4.689 1.00 95.31 221 TRP A N 1
ATOM 1771 C CA . TRP A 1 221 ? 10.102 2.074 4.588 1.00 95.31 221 TRP A CA 1
ATOM 1772 C C . TRP A 1 221 ? 10.460 1.478 3.226 1.00 95.31 221 TRP A C 1
ATOM 1774 O O . TRP A 1 221 ? 10.743 0.290 3.130 1.00 95.31 221 TRP A O 1
ATOM 1784 N N . VAL A 1 222 ? 10.435 2.283 2.161 1.00 96.50 222 VAL A N 1
ATOM 1785 C CA . VAL A 1 222 ? 10.726 1.851 0.786 1.00 96.50 222 VAL A CA 1
ATOM 1786 C C . VAL A 1 222 ? 11.596 2.886 0.070 1.00 96.50 222 VAL A C 1
ATOM 1788 O O . VAL A 1 222 ? 11.504 4.069 0.399 1.00 96.50 222 VAL A O 1
ATOM 1791 N N . PRO A 1 223 ? 12.400 2.512 -0.947 1.00 97.19 223 PRO A N 1
ATOM 1792 C CA . PRO A 1 223 ? 13.297 3.442 -1.637 1.00 97.19 223 PRO A CA 1
ATOM 1793 C C . PRO A 1 223 ? 12.555 4.332 -2.650 1.00 97.19 223 PRO A C 1
ATOM 1795 O O . PRO A 1 223 ? 12.912 4.411 -3.825 1.00 97.19 223 PRO A O 1
ATOM 1798 N N . GLN A 1 224 ? 11.487 4.999 -2.210 1.00 97.38 224 GLN A N 1
ATOM 1799 C CA . GLN A 1 224 ? 10.598 5.806 -3.040 1.00 97.38 224 GLN A CA 1
ATOM 1800 C C . GLN A 1 224 ? 10.087 7.029 -2.274 1.00 97.38 224 GLN A C 1
ATOM 1802 O O . GLN A 1 224 ? 9.522 6.911 -1.188 1.00 97.38 224 GLN A O 1
ATOM 1807 N N . HIS A 1 225 ? 10.150 8.207 -2.893 1.00 96.50 225 HIS A N 1
ATOM 1808 C CA . HIS A 1 225 ? 9.338 9.337 -2.455 1.00 96.50 225 HIS A CA 1
ATOM 1809 C C . HIS A 1 225 ? 7.868 9.066 -2.784 1.00 96.50 225 HIS A C 1
ATOM 1811 O O . HIS A 1 225 ? 7.468 9.091 -3.951 1.00 96.50 225 HIS A O 1
ATOM 1817 N N . ARG A 1 226 ? 7.041 8.849 -1.761 1.00 96.81 226 ARG A N 1
ATOM 1818 C CA . ARG A 1 226 ? 5.593 8.673 -1.919 1.00 96.81 226 ARG A CA 1
ATOM 1819 C C . ARG A 1 226 ? 4.876 9.217 -0.697 1.00 96.81 226 ARG A C 1
ATOM 1821 O O . ARG A 1 226 ? 4.848 8.591 0.352 1.00 96.81 226 ARG A O 1
ATOM 1828 N N . GLU A 1 227 ? 4.301 10.399 -0.856 1.00 96.56 227 GLU A N 1
ATOM 1829 C CA . GLU A 1 227 ? 3.573 11.081 0.211 1.00 96.56 227 GLU A CA 1
ATOM 1830 C C . GLU A 1 227 ? 2.074 10.841 0.067 1.00 96.56 227 GLU A C 1
ATOM 1832 O O . GLU A 1 227 ? 1.514 11.011 -1.029 1.00 96.56 227 GLU A O 1
ATOM 1837 N N . ARG A 1 228 ? 1.434 10.465 1.172 1.00 96.94 228 ARG A N 1
ATOM 1838 C CA . ARG A 1 228 ? -0.015 10.283 1.302 1.00 96.94 228 ARG A CA 1
ATOM 1839 C C . ARG A 1 228 ? -0.504 10.903 2.597 1.00 96.94 228 ARG A C 1
ATOM 1841 O O . ARG A 1 228 ? 0.246 10.954 3.567 1.00 96.94 228 ARG A O 1
ATOM 1848 N N . ILE A 1 229 ? -1.733 11.408 2.576 1.00 98.00 229 ILE A N 1
ATOM 1849 C CA . ILE A 1 229 ? -2.438 11.777 3.798 1.00 98.00 229 ILE A CA 1
ATOM 1850 C C . ILE A 1 229 ? -3.122 10.531 4.348 1.00 98.00 229 ILE A C 1
ATOM 1852 O O . ILE A 1 229 ? -3.789 9.811 3.605 1.00 98.00 229 ILE A O 1
ATOM 1856 N N . PHE A 1 230 ? -2.961 10.315 5.645 1.00 98.62 230 PHE A N 1
ATOM 1857 C CA . PHE A 1 230 ? -3.708 9.335 6.416 1.00 98.62 230 PHE A CA 1
ATOM 1858 C C . PHE A 1 230 ? -4.603 10.079 7.396 1.00 98.62 230 PHE A C 1
ATOM 1860 O O . PHE A 1 230 ? -4.159 11.050 8.006 1.00 98.62 230 PHE A O 1
ATOM 1867 N N . ILE A 1 231 ? -5.855 9.647 7.513 1.00 98.75 231 ILE A N 1
ATOM 1868 C CA . ILE A 1 231 ? -6.847 10.198 8.437 1.00 98.75 231 ILE A CA 1
ATOM 1869 C C . ILE A 1 231 ? -7.328 9.035 9.296 1.00 98.75 231 ILE A C 1
ATOM 1871 O O . ILE A 1 231 ? -8.003 8.136 8.793 1.00 98.75 231 ILE A O 1
ATOM 1875 N N . ALA A 1 232 ? -6.961 9.045 10.571 1.00 98.69 232 ALA A N 1
ATOM 1876 C CA . ALA A 1 232 ? -7.448 8.086 11.548 1.00 98.69 232 ALA A CA 1
ATOM 1877 C C . ALA A 1 232 ? -8.632 8.707 12.285 1.00 98.69 232 ALA A C 1
ATOM 1879 O O . ALA A 1 232 ? -8.591 9.887 12.634 1.00 98.69 232 ALA A O 1
ATOM 1880 N N . GLY A 1 233 ? -9.687 7.931 12.509 1.00 98.19 233 GLY A N 1
ATOM 1881 C CA . GLY A 1 233 ? -10.838 8.377 13.284 1.00 98.19 233 GLY A CA 1
ATOM 1882 C C . GLY A 1 233 ? -11.285 7.342 14.294 1.00 98.19 233 GLY A C 1
ATOM 1883 O O . GLY A 1 233 ? -11.289 6.154 13.993 1.00 98.19 233 GLY A O 1
ATOM 1884 N N . PHE A 1 234 ? -11.698 7.802 15.471 1.00 97.62 234 PHE A N 1
ATOM 1885 C CA . PHE A 1 234 ? -12.129 6.976 16.595 1.00 97.62 234 PHE A CA 1
ATOM 1886 C C . PHE A 1 234 ? -13.519 7.397 17.062 1.00 97.62 234 PHE A C 1
ATOM 1888 O O . PHE A 1 234 ? -13.820 8.585 17.192 1.00 97.62 234 PHE A O 1
ATOM 1895 N N . ARG A 1 235 ? -14.389 6.411 17.297 1.00 95.31 235 ARG A N 1
ATOM 1896 C CA . ARG A 1 235 ? -15.783 6.650 17.699 1.00 95.31 235 ARG A CA 1
ATOM 1897 C C . ARG A 1 235 ? -15.893 7.196 19.122 1.00 95.31 235 ARG A C 1
ATOM 1899 O O . ARG A 1 235 ? -16.806 7.955 19.419 1.00 95.31 235 ARG A O 1
ATOM 1906 N N . LYS A 1 236 ? -15.002 6.751 20.010 1.00 89.81 236 LYS A N 1
ATOM 1907 C CA . LYS A 1 236 ? -14.860 7.269 21.377 1.00 89.81 236 LYS A CA 1
ATOM 1908 C C . LYS A 1 236 ? -13.747 8.331 21.393 1.00 89.81 236 LYS A C 1
ATOM 1910 O O . LYS A 1 236 ? -12.854 8.251 20.547 1.00 89.81 236 LYS A O 1
ATOM 1915 N N . PRO A 1 237 ? -13.761 9.278 22.349 1.00 86.94 237 PRO A N 1
ATOM 1916 C CA . PRO A 1 237 ? -12.621 10.153 22.596 1.00 86.94 237 PRO A CA 1
ATOM 1917 C C . PRO A 1 237 ? -11.330 9.345 22.742 1.00 86.94 237 PRO A C 1
ATOM 1919 O O . PRO A 1 237 ? -11.313 8.305 23.405 1.00 86.94 237 PRO A O 1
ATOM 1922 N N . SER A 1 238 ? -10.275 9.819 22.093 1.00 83.62 238 SER A N 1
ATOM 1923 C CA . SER A 1 238 ? -8.982 9.154 21.998 1.00 83.62 238 SER A CA 1
ATOM 1924 C C . SER A 1 238 ? -7.888 10.214 22.024 1.00 83.62 238 SER A C 1
ATOM 1926 O O . SER A 1 238 ? -8.036 11.245 21.370 1.00 83.62 238 SER A O 1
ATOM 1928 N N . ASP A 1 239 ? -6.797 9.934 22.736 1.00 86.25 239 ASP A N 1
ATOM 1929 C CA . ASP A 1 239 ? -5.586 10.766 22.742 1.00 86.25 239 ASP A CA 1
ATOM 1930 C C . ASP A 1 239 ? -4.649 10.411 21.570 1.00 86.25 239 ASP A C 1
ATOM 1932 O O . ASP A 1 239 ? -3.485 10.794 21.556 1.00 86.25 239 ASP A O 1
ATOM 1936 N N . PHE A 1 240 ? -5.135 9.641 20.588 1.00 91.31 240 PHE A N 1
ATOM 1937 C CA . PHE A 1 240 ? -4.373 9.288 19.395 1.00 91.31 240 PHE A CA 1
ATOM 1938 C C . PHE A 1 240 ? -3.895 10.543 18.658 1.00 91.31 240 PHE A C 1
ATOM 1940 O O . PHE A 1 240 ? -4.703 11.377 18.242 1.00 91.31 240 PHE A O 1
ATOM 1947 N N . SER A 1 241 ? -2.589 10.604 18.412 1.00 93.81 241 SER A N 1
ATOM 1948 C CA . SER A 1 241 ? -1.955 11.606 17.566 1.00 93.81 241 SER A CA 1
ATOM 1949 C C . SER A 1 241 ? -0.909 10.954 16.668 1.00 93.81 241 SER A C 1
ATOM 1951 O O . SER A 1 241 ? -0.033 10.220 17.124 1.00 93.81 241 SER A O 1
ATOM 1953 N N . PHE A 1 242 ? -0.945 11.254 15.372 1.00 93.94 242 PHE A N 1
ATOM 1954 C CA . PHE A 1 242 ? 0.100 10.863 14.428 1.00 93.94 242 PHE A CA 1
ATOM 1955 C C . PHE A 1 242 ? 1.450 11.540 14.716 1.00 93.94 242 PHE A C 1
ATOM 1957 O O . PHE A 1 242 ? 2.460 11.187 14.093 1.00 93.94 242 PHE A O 1
ATOM 1964 N N . ASP A 1 243 ? 1.500 12.526 15.610 1.00 92.25 243 ASP A N 1
ATOM 1965 C CA . ASP A 1 243 ? 2.761 13.081 16.102 1.00 92.25 243 ASP A CA 1
ATOM 1966 C C . ASP A 1 243 ? 3.485 12.144 17.071 1.00 92.25 243 ASP A C 1
ATOM 1968 O O . ASP A 1 243 ? 4.714 12.163 17.093 1.00 92.25 243 ASP A O 1
ATOM 1972 N N . ASP A 1 244 ? 2.761 11.235 17.726 1.00 90.31 244 ASP A N 1
ATOM 1973 C CA . ASP A 1 244 ? 3.335 10.198 18.592 1.00 90.31 244 ASP A CA 1
ATOM 1974 C C . ASP A 1 244 ? 3.738 8.930 17.811 1.00 90.31 244 ASP A C 1
ATOM 1976 O O . ASP A 1 244 ? 4.359 8.010 18.351 1.00 90.31 244 ASP A O 1
ATOM 1980 N N . LEU A 1 245 ? 3.417 8.867 16.511 1.00 90.88 245 LEU A N 1
ATOM 1981 C CA . LEU A 1 245 ? 3.795 7.751 15.649 1.00 90.88 245 LEU A CA 1
ATOM 1982 C C . LEU A 1 245 ? 5.317 7.726 15.442 1.00 90.88 245 LEU A C 1
ATOM 1984 O O . LEU A 1 245 ? 5.900 8.639 14.854 1.00 90.88 245 LEU A O 1
ATOM 1988 N N . THR A 1 246 ? 5.956 6.622 15.831 1.00 90.06 246 THR A N 1
ATOM 1989 C CA . THR A 1 246 ? 7.389 6.418 15.583 1.00 90.06 246 THR A CA 1
ATOM 1990 C C . THR A 1 246 ? 7.639 6.108 14.107 1.00 90.06 246 THR A C 1
ATOM 1992 O O . THR A 1 246 ? 7.301 5.034 13.610 1.00 90.06 246 THR A O 1
ATOM 1995 N N . ILE A 1 247 ? 8.250 7.058 13.400 1.00 89.44 247 ILE A N 1
ATOM 1996 C CA . ILE A 1 247 ? 8.640 6.920 11.994 1.00 89.44 247 ILE A CA 1
ATOM 1997 C C . ILE A 1 247 ? 10.135 6.573 11.928 1.00 89.44 247 ILE A C 1
ATOM 1999 O O . ILE A 1 247 ? 10.937 7.320 12.493 1.00 89.44 247 ILE A O 1
ATOM 2003 N N . PRO A 1 248 ? 10.541 5.491 11.231 1.00 89.50 248 PRO A N 1
ATOM 2004 C CA . PRO A 1 248 ? 11.954 5.170 11.044 1.00 89.50 248 PRO A CA 1
ATOM 2005 C C . PRO A 1 248 ? 12.718 6.317 10.374 1.00 89.50 248 PRO A C 1
ATOM 2007 O O . PRO A 1 248 ? 12.170 7.023 9.518 1.00 89.50 248 PRO A O 1
ATOM 2010 N N . ASP A 1 249 ? 13.992 6.489 10.737 1.00 89.12 249 ASP A N 1
ATOM 2011 C CA . ASP A 1 249 ? 14.824 7.554 10.175 1.00 89.12 249 ASP A CA 1
ATOM 2012 C C . ASP A 1 249 ? 14.919 7.407 8.640 1.00 89.12 249 ASP A C 1
ATOM 2014 O O . ASP A 1 249 ? 15.426 6.405 8.132 1.00 89.12 249 ASP A O 1
ATOM 2018 N N . PRO A 1 250 ? 14.452 8.397 7.856 1.00 86.25 250 PRO A N 1
ATOM 2019 C CA . PRO A 1 250 ? 14.520 8.329 6.400 1.00 86.25 250 PRO A CA 1
ATOM 2020 C C . PRO A 1 250 ? 15.950 8.293 5.841 1.00 86.25 250 PRO A C 1
ATOM 2022 O O . PRO A 1 250 ? 16.116 7.998 4.656 1.00 86.25 250 PRO A O 1
ATOM 2025 N N . LEU A 1 251 ? 16.972 8.637 6.632 1.00 86.25 251 LEU A N 1
ATOM 2026 C CA . LEU A 1 251 ? 18.376 8.533 6.227 1.00 86.25 251 LEU A CA 1
ATOM 2027 C C . LEU A 1 251 ? 18.881 7.088 6.248 1.00 86.25 251 LEU A C 1
ATOM 2029 O O . LEU A 1 251 ? 19.731 6.741 5.428 1.00 86.25 251 LEU A O 1
ATOM 2033 N N . THR A 1 252 ? 18.330 6.253 7.131 1.00 88.38 252 THR A N 1
ATOM 2034 C CA . THR A 1 252 ? 18.657 4.824 7.249 1.00 88.38 252 THR A CA 1
ATOM 2035 C C . THR A 1 252 ? 17.692 3.928 6.467 1.00 88.38 252 THR A C 1
ATOM 2037 O O . THR A 1 252 ? 17.870 2.712 6.432 1.00 88.38 252 THR A O 1
ATOM 2040 N N . GLY A 1 253 ? 16.695 4.525 5.802 1.00 87.56 253 GLY A N 1
ATOM 2041 C CA . GLY A 1 253 ? 15.756 3.826 4.931 1.00 87.56 253 GLY A CA 1
ATOM 2042 C C . GLY A 1 253 ? 16.429 3.132 3.734 1.00 87.56 253 GLY A C 1
ATOM 2043 O O . GLY A 1 253 ? 17.546 3.489 3.334 1.00 87.56 253 GLY A O 1
ATOM 2044 N N . PRO A 1 254 ? 15.747 2.148 3.123 1.00 93.69 254 PRO A N 1
ATOM 2045 C CA . PRO A 1 254 ? 16.307 1.361 2.031 1.00 93.69 254 PRO A CA 1
ATOM 2046 C C . PRO A 1 254 ? 16.611 2.217 0.794 1.00 93.69 254 PRO A C 1
ATOM 2048 O O . PRO A 1 254 ? 15.989 3.255 0.550 1.00 93.69 254 PRO A O 1
ATOM 2051 N N . LYS A 1 255 ? 17.554 1.739 -0.024 1.00 96.88 255 LYS A N 1
ATOM 2052 C CA . LYS A 1 255 ? 17.888 2.286 -1.352 1.00 96.88 255 LYS A CA 1
ATOM 2053 C C . LYS A 1 255 ? 17.407 1.355 -2.459 1.00 96.88 255 LYS A C 1
ATOM 2055 O O . LYS A 1 255 ? 17.031 0.214 -2.189 1.00 96.88 255 LYS A O 1
ATOM 2060 N N . LEU A 1 256 ? 17.398 1.830 -3.703 1.00 97.25 256 LEU A N 1
ATOM 2061 C CA . LEU A 1 256 ? 16.899 1.051 -4.839 1.00 97.25 256 LEU A CA 1
ATOM 2062 C C . LEU A 1 256 ? 17.602 -0.303 -5.002 1.00 97.25 256 LEU A C 1
ATOM 2064 O O . LEU A 1 256 ? 16.951 -1.279 -5.353 1.00 97.25 256 LEU A O 1
ATOM 2068 N N . GLY A 1 257 ? 18.883 -0.412 -4.660 1.00 96.12 257 GLY A N 1
ATOM 2069 C CA . GLY A 1 257 ? 19.628 -1.671 -4.688 1.00 96.12 257 GLY A CA 1
ATOM 2070 C C . GLY A 1 257 ? 18.975 -2.792 -3.873 1.00 96.12 257 GLY A C 1
ATOM 2071 O O . GLY A 1 257 ? 19.109 -3.952 -4.240 1.00 96.12 257 GLY A O 1
ATOM 2072 N N . ALA A 1 258 ? 18.204 -2.461 -2.829 1.00 94.31 258 ALA A N 1
ATOM 2073 C CA . ALA A 1 258 ? 17.483 -3.440 -2.015 1.00 94.31 258 ALA A CA 1
ATOM 2074 C C . ALA A 1 258 ? 16.264 -4.061 -2.723 1.00 94.31 258 ALA A C 1
ATOM 2076 O O . ALA A 1 258 ? 15.783 -5.105 -2.292 1.00 94.31 258 ALA A O 1
ATOM 2077 N N . ILE A 1 259 ? 15.740 -3.425 -3.780 1.00 95.62 259 ILE A N 1
ATOM 2078 C CA . ILE A 1 259 ? 14.539 -3.892 -4.495 1.00 95.62 259 ILE A CA 1
ATOM 2079 C C . ILE A 1 259 ? 14.833 -4.395 -5.909 1.00 95.62 259 ILE A C 1
ATOM 2081 O O . ILE A 1 259 ? 14.009 -5.117 -6.472 1.00 95.62 259 ILE A O 1
ATOM 2085 N N . LEU A 1 260 ? 15.979 -4.023 -6.488 1.00 96.69 260 LEU A N 1
ATOM 2086 C CA . LEU A 1 260 ? 16.373 -4.440 -7.833 1.00 96.69 260 LEU A CA 1
ATOM 2087 C C . LEU A 1 260 ? 16.733 -5.927 -7.875 1.00 96.69 260 LEU A C 1
ATOM 2089 O O . LEU A 1 260 ? 17.217 -6.499 -6.898 1.00 96.69 260 LEU A O 1
ATOM 2093 N N . HIS A 1 261 ? 16.520 -6.556 -9.030 1.00 95.50 261 HIS A N 1
ATOM 2094 C CA . HIS A 1 261 ? 17.051 -7.897 -9.263 1.00 95.50 261 HIS A CA 1
ATOM 2095 C C . HIS A 1 261 ? 18.590 -7.884 -9.147 1.00 95.50 261 HIS A C 1
ATOM 2097 O O . HIS A 1 261 ? 19.228 -7.012 -9.737 1.00 95.50 261 HIS A O 1
ATOM 2103 N N . PRO A 1 262 ? 19.205 -8.835 -8.420 1.00 94.12 262 PRO A N 1
ATOM 2104 C CA . PRO A 1 262 ? 20.648 -8.831 -8.170 1.00 94.12 262 PRO A CA 1
ATOM 2105 C C . PRO A 1 262 ? 21.484 -9.291 -9.375 1.00 94.12 262 PRO A C 1
ATOM 2107 O O . PRO A 1 262 ? 22.681 -9.026 -9.422 1.00 94.12 262 PRO A O 1
ATOM 2110 N N . GLU A 1 263 ? 20.880 -10.013 -10.326 1.00 93.81 263 GLU A N 1
ATOM 2111 C CA . GLU A 1 263 ? 21.493 -10.472 -11.588 1.00 93.81 263 GLU A CA 1
ATOM 2112 C C . GLU A 1 263 ? 22.812 -11.271 -11.440 1.00 93.81 263 GLU A C 1
ATOM 2114 O O . GLU A 1 263 ? 23.605 -11.377 -12.377 1.00 93.81 263 GLU A O 1
ATOM 2119 N N . ASN A 1 264 ? 23.044 -11.876 -10.270 1.00 94.19 264 ASN A N 1
ATOM 2120 C CA . ASN A 1 264 ? 24.262 -12.621 -9.925 1.00 94.19 264 ASN A CA 1
ATOM 2121 C C . ASN A 1 264 ? 24.009 -14.113 -9.618 1.00 94.19 264 ASN A C 1
ATOM 2123 O O . ASN A 1 264 ? 24.926 -14.827 -9.216 1.00 94.19 264 ASN A O 1
ATOM 2127 N N . GLY A 1 265 ? 22.780 -14.597 -9.827 1.00 92.06 265 GLY A N 1
ATOM 2128 C CA . GLY A 1 265 ? 22.366 -15.976 -9.547 1.00 92.06 265 GLY A CA 1
ATOM 2129 C C . GLY A 1 265 ? 21.919 -16.255 -8.110 1.00 92.06 265 GLY A C 1
ATOM 2130 O O . GLY A 1 265 ? 21.550 -17.392 -7.823 1.00 92.06 265 GLY A O 1
ATOM 2131 N N . SER A 1 266 ? 21.911 -15.255 -7.219 1.00 91.25 266 SER A N 1
ATOM 2132 C CA . SER A 1 266 ? 21.344 -15.407 -5.870 1.00 91.25 266 SER A CA 1
ATOM 2133 C C . SER A 1 266 ? 19.817 -15.531 -5.882 1.00 91.25 266 SER A C 1
ATOM 2135 O O . SER A 1 266 ? 19.239 -16.184 -5.015 1.00 91.25 266 SER A O 1
ATOM 2137 N N . GLU A 1 267 ? 19.160 -14.945 -6.885 1.00 89.44 267 GLU A N 1
ATOM 2138 C CA . GLU A 1 267 ? 17.718 -15.030 -7.091 1.00 89.44 267 GLU A CA 1
ATOM 2139 C C . GLU A 1 267 ? 17.387 -16.045 -8.193 1.00 89.44 267 GLU A C 1
ATOM 2141 O O . GLU A 1 267 ? 17.991 -16.048 -9.271 1.00 89.44 267 GLU A O 1
ATOM 2146 N N . LYS A 1 268 ? 16.390 -16.906 -7.942 1.00 89.56 268 LYS A N 1
ATOM 2147 C CA . LYS A 1 268 ? 15.891 -17.829 -8.966 1.00 89.56 268 LYS A CA 1
ATOM 2148 C C . LYS A 1 268 ? 15.252 -17.042 -10.119 1.00 89.56 268 LYS A C 1
ATOM 2150 O O . LYS A 1 268 ? 14.427 -16.169 -9.858 1.00 89.56 268 LYS A O 1
ATOM 2155 N N . PRO A 1 269 ? 15.558 -17.385 -11.382 1.00 90.88 269 PRO A N 1
ATOM 2156 C CA . PRO A 1 269 ? 14.950 -16.727 -12.530 1.00 90.88 269 PRO A CA 1
ATOM 2157 C C . PRO A 1 269 ? 13.429 -16.897 -12.536 1.00 90.88 269 PRO A C 1
ATOM 2159 O O . PRO A 1 269 ? 12.912 -17.991 -12.312 1.00 90.88 269 PRO A O 1
ATOM 2162 N N . GLU A 1 270 ? 12.721 -15.820 -12.846 1.00 90.56 270 GLU A N 1
ATOM 2163 C CA . GLU A 1 270 ? 11.268 -15.736 -12.856 1.00 90.56 270 GLU A CA 1
ATOM 2164 C C . GLU A 1 270 ? 10.822 -15.173 -14.197 1.00 90.56 270 GLU A C 1
ATOM 2166 O O . GLU A 1 270 ? 10.884 -13.969 -14.434 1.00 90.56 270 GLU A O 1
ATOM 2171 N N . LYS A 1 271 ? 10.326 -16.034 -15.086 1.00 91.00 271 LYS A N 1
ATOM 2172 C CA . LYS A 1 271 ? 9.710 -15.559 -16.325 1.00 91.00 271 LYS A CA 1
ATOM 2173 C C . LYS A 1 271 ? 8.365 -14.880 -16.012 1.00 91.00 271 LYS A C 1
ATOM 2175 O O . LYS A 1 271 ? 7.615 -15.410 -15.199 1.00 91.00 271 LYS A O 1
ATOM 2180 N N . PRO A 1 272 ? 8.022 -13.765 -16.682 1.00 93.94 272 PRO A N 1
ATOM 2181 C CA . PRO A 1 272 ? 8.757 -13.136 -17.782 1.00 93.94 272 PRO A CA 1
ATOM 2182 C C . PRO A 1 272 ? 9.729 -12.023 -17.333 1.00 93.94 272 PRO A C 1
ATOM 2184 O O . PRO A 1 272 ? 10.148 -11.225 -18.166 1.00 93.94 272 PRO A O 1
ATOM 2187 N N . PHE A 1 273 ? 10.036 -11.898 -16.042 1.00 96.12 273 PHE A N 1
ATOM 2188 C CA . PHE A 1 273 ? 10.797 -10.780 -15.474 1.00 96.12 273 PHE A CA 1
ATOM 2189 C C . PHE A 1 273 ? 12.306 -10.937 -15.650 1.00 96.12 273 PHE A C 1
ATOM 2191 O O . PHE A 1 273 ? 12.986 -9.999 -16.072 1.00 96.12 273 PHE A O 1
ATOM 2198 N N . THR A 1 274 ? 12.813 -12.134 -15.374 1.00 96.56 274 THR A N 1
ATOM 2199 C CA . THR A 1 274 ? 14.230 -12.477 -15.436 1.00 96.56 274 THR A CA 1
ATOM 2200 C C . THR A 1 274 ? 14.471 -13.786 -16.189 1.00 96.56 274 THR A C 1
ATOM 2202 O O . THR A 1 274 ? 13.594 -14.644 -16.324 1.00 96.56 274 THR A O 1
ATOM 2205 N N . GLU A 1 275 ? 15.680 -13.924 -16.730 1.00 95.19 275 GLU A N 1
ATOM 2206 C CA . GLU A 1 275 ? 16.081 -14.986 -17.647 1.00 95.19 275 GLU A CA 1
ATOM 2207 C C . GLU A 1 275 ? 17.508 -15.487 -17.360 1.00 95.19 275 GLU A C 1
ATOM 2209 O O . GLU A 1 275 ? 18.347 -14.799 -16.772 1.00 95.19 275 GLU A O 1
ATOM 2214 N N . GLY A 1 276 ? 17.804 -16.709 -17.816 1.00 94.25 276 GLY A N 1
ATOM 2215 C CA . GLY A 1 276 ? 19.123 -17.333 -17.672 1.00 94.25 276 GLY A CA 1
ATOM 2216 C C . GLY A 1 276 ? 19.475 -17.708 -16.228 1.00 94.25 276 GLY A C 1
ATOM 2217 O O . GLY A 1 276 ? 18.763 -17.377 -15.296 1.00 94.25 276 GLY A O 1
ATOM 2218 N N . ARG A 1 277 ? 20.590 -18.418 -16.016 1.00 91.88 277 ARG A N 1
ATOM 2219 C CA . ARG A 1 277 ? 20.958 -18.951 -14.682 1.00 91.88 277 ARG A CA 1
ATOM 2220 C C . ARG A 1 277 ? 21.275 -17.877 -13.637 1.00 91.88 277 ARG A C 1
ATOM 2222 O O . ARG A 1 277 ? 21.165 -18.147 -12.452 1.00 91.88 277 ARG A O 1
ATOM 2229 N N . GLN A 1 278 ? 21.675 -16.688 -14.081 1.00 93.44 278 GLN A N 1
ATOM 2230 C CA . GLN A 1 278 ? 22.008 -15.566 -13.202 1.00 93.44 278 GLN A CA 1
ATOM 2231 C C . GLN A 1 278 ? 20.783 -14.727 -12.799 1.00 93.44 278 GLN A C 1
ATOM 2233 O O . GLN A 1 278 ? 20.932 -13.803 -12.006 1.00 93.44 278 GLN A O 1
ATOM 2238 N N . GLY A 1 279 ? 19.592 -15.021 -13.341 1.00 93.75 279 GLY A N 1
ATOM 2239 C CA . GLY A 1 279 ? 18.398 -14.206 -13.101 1.00 93.75 279 GLY A CA 1
ATOM 2240 C C . GLY A 1 279 ? 18.536 -12.797 -13.679 1.00 93.75 279 GLY A C 1
ATOM 2241 O O . GLY A 1 279 ? 18.138 -11.832 -13.034 1.00 93.75 279 GLY A O 1
ATOM 2242 N N . LYS A 1 280 ? 19.122 -12.672 -14.878 1.00 95.75 280 LYS A N 1
ATOM 2243 C CA . LYS A 1 280 ? 19.291 -11.376 -15.548 1.00 95.75 280 LYS A CA 1
ATOM 2244 C C . LYS A 1 280 ? 17.941 -10.793 -15.917 1.00 95.75 280 LYS A C 1
ATOM 2246 O O . LYS A 1 280 ? 17.060 -11.540 -16.342 1.00 95.75 280 LYS A O 1
ATOM 2251 N N . VAL A 1 281 ? 17.778 -9.480 -15.800 1.00 97.12 281 VAL A N 1
ATOM 2252 C CA . VAL A 1 281 ? 16.518 -8.835 -16.186 1.00 97.12 281 VAL A CA 1
ATOM 2253 C C . VAL A 1 281 ? 16.280 -9.029 -17.682 1.00 97.12 281 VAL A C 1
ATOM 2255 O O . VAL A 1 281 ? 17.186 -8.860 -18.498 1.00 97.12 281 VAL A O 1
ATOM 2258 N N . SER A 1 282 ? 15.054 -9.412 -18.047 1.00 97.19 282 SER A N 1
ATOM 2259 C CA . SER A 1 282 ? 14.686 -9.622 -19.446 1.00 97.19 282 SER A CA 1
ATOM 2260 C C . SER A 1 282 ? 14.917 -8.347 -20.261 1.00 97.19 282 SER A C 1
ATOM 2262 O O . SER A 1 282 ? 14.484 -7.256 -19.873 1.00 97.19 282 SER A O 1
ATOM 2264 N N . GLY A 1 283 ? 15.537 -8.488 -21.436 1.00 96.19 283 GLY A N 1
ATOM 2265 C CA . GLY A 1 283 ? 15.849 -7.362 -22.324 1.00 96.19 283 GLY A CA 1
ATOM 2266 C C . GLY A 1 283 ? 14.618 -6.567 -22.774 1.00 96.19 283 GLY A C 1
ATOM 2267 O O . GLY A 1 283 ? 14.750 -5.415 -23.173 1.00 96.19 283 GLY A O 1
ATOM 2268 N N . LYS A 1 284 ? 13.403 -7.122 -22.637 1.00 96.19 284 LYS A N 1
ATOM 2269 C CA . LYS A 1 284 ? 12.148 -6.405 -22.930 1.00 96.19 284 LYS A CA 1
ATOM 2270 C C . LYS A 1 284 ? 11.899 -5.186 -22.026 1.00 96.19 284 LYS A C 1
ATOM 2272 O O . LYS A 1 284 ? 11.028 -4.370 -22.332 1.00 96.19 284 LYS A O 1
ATOM 2277 N N . TYR A 1 285 ? 12.584 -5.091 -20.882 1.00 97.94 285 TYR A N 1
ATOM 2278 C CA . TYR A 1 285 ? 12.464 -3.946 -19.973 1.00 97.94 285 TYR A CA 1
ATOM 2279 C C . TYR A 1 285 ? 13.422 -2.808 -20.314 1.00 97.94 285 TYR A C 1
ATOM 2281 O O . TYR A 1 285 ? 13.148 -1.669 -19.923 1.00 97.94 285 TYR A O 1
ATOM 2289 N N . THR A 1 286 ? 14.500 -3.091 -21.048 1.00 97.81 286 THR A N 1
ATOM 2290 C CA . THR A 1 286 ? 15.400 -2.075 -21.597 1.00 97.81 286 THR A CA 1
ATOM 2291 C C . THR A 1 286 ? 14.649 -1.243 -22.630 1.00 97.81 286 THR A C 1
ATOM 2293 O O . THR A 1 286 ? 13.902 -1.770 -23.458 1.00 97.81 286 THR A O 1
ATOM 2296 N N . LEU A 1 287 ? 14.788 0.080 -22.549 1.00 97.75 287 LEU A N 1
ATOM 2297 C CA . LEU A 1 287 ? 14.138 0.972 -23.500 1.00 97.75 287 LEU A CA 1
ATOM 2298 C C . LEU A 1 287 ? 14.741 0.784 -24.894 1.00 97.75 287 LEU A C 1
ATOM 2300 O O . LEU A 1 287 ? 15.953 0.670 -25.046 1.00 97.75 287 LEU A O 1
ATOM 2304 N N . SER A 1 288 ? 13.894 0.825 -25.923 1.00 96.56 288 SER A N 1
ATOM 2305 C CA . SER A 1 288 ? 14.371 0.952 -27.303 1.00 96.56 288 SER A CA 1
ATOM 2306 C C . SER A 1 288 ? 15.119 2.274 -27.487 1.00 96.56 288 SER A C 1
ATOM 2308 O O . SER A 1 288 ? 14.670 3.286 -26.938 1.00 96.56 288 SER A O 1
ATOM 2310 N N . ASP A 1 289 ? 16.131 2.301 -28.353 1.00 96.19 289 ASP A N 1
ATOM 2311 C CA . ASP A 1 289 ? 16.906 3.511 -28.670 1.00 96.19 289 ASP A CA 1
ATOM 2312 C C . ASP A 1 289 ? 16.015 4.701 -29.051 1.00 96.19 289 ASP A C 1
ATOM 2314 O O . ASP A 1 289 ? 16.215 5.814 -28.572 1.00 96.19 289 ASP A O 1
ATOM 2318 N N . HIS A 1 290 ? 14.960 4.458 -29.836 1.00 96.81 290 HIS A N 1
ATOM 2319 C CA . HIS A 1 290 ? 14.006 5.493 -30.236 1.00 96.81 290 HIS A CA 1
ATOM 2320 C C . HIS A 1 290 ? 13.268 6.119 -29.039 1.00 96.81 290 HIS A C 1
ATOM 2322 O O . HIS A 1 290 ? 13.166 7.340 -28.931 1.00 96.81 290 HIS A O 1
ATOM 2328 N N . LEU A 1 291 ? 12.752 5.293 -28.122 1.00 96.19 291 LEU A N 1
ATOM 2329 C CA . LEU A 1 291 ? 12.077 5.781 -26.915 1.00 96.19 291 LEU A CA 1
ATOM 2330 C C . LEU A 1 291 ? 13.055 6.505 -25.984 1.00 96.19 291 LEU A C 1
ATOM 2332 O O . LEU A 1 291 ? 12.698 7.531 -25.406 1.00 96.19 291 LEU A O 1
ATOM 2336 N N . TRP A 1 292 ? 14.280 5.998 -25.852 1.00 97.00 292 TRP A N 1
ATOM 2337 C CA . TRP A 1 292 ? 15.293 6.648 -25.032 1.00 97.00 292 TRP A CA 1
ATOM 2338 C C . TRP A 1 292 ? 15.658 8.034 -25.577 1.00 97.00 292 TRP A C 1
ATOM 2340 O O . TRP A 1 292 ? 15.575 9.015 -24.835 1.00 97.00 292 TRP A O 1
ATOM 2350 N N . GLN A 1 293 ? 15.920 8.135 -26.883 1.00 96.88 293 GLN A N 1
ATOM 2351 C CA . GLN A 1 293 ? 16.172 9.408 -27.557 1.00 96.88 293 GLN A CA 1
ATOM 2352 C C . GLN A 1 293 ? 14.997 10.380 -27.380 1.00 96.88 293 GLN A C 1
ATOM 2354 O O . GLN A 1 293 ? 15.195 11.533 -27.000 1.00 96.88 293 GLN A O 1
ATOM 2359 N N . TYR A 1 294 ? 13.760 9.905 -27.560 1.00 96.50 294 TYR A N 1
ATOM 2360 C CA . TYR A 1 294 ? 12.563 10.720 -27.348 1.00 96.50 294 TYR A CA 1
ATOM 2361 C C . TYR A 1 294 ? 12.497 11.313 -25.930 1.00 96.50 294 TYR A C 1
ATOM 2363 O O . TYR A 1 294 ? 12.194 12.498 -25.766 1.00 96.50 294 TYR A O 1
ATOM 2371 N N . LEU A 1 295 ? 12.786 10.518 -24.893 1.00 95.88 295 LEU A N 1
ATOM 2372 C CA . LEU A 1 295 ? 12.775 10.995 -23.507 1.00 95.88 295 LEU A CA 1
ATOM 2373 C C . LEU A 1 295 ? 13.887 12.019 -23.242 1.00 95.88 295 LEU A C 1
ATOM 2375 O O . LEU A 1 295 ? 13.657 12.989 -22.511 1.00 95.88 295 LEU A O 1
ATOM 2379 N N . GLN A 1 296 ? 15.063 11.840 -23.850 1.00 95.81 296 GLN A N 1
ATOM 2380 C CA . GLN A 1 296 ? 16.164 12.805 -23.787 1.00 95.81 296 GLN A CA 1
ATOM 2381 C C . GLN A 1 296 ? 15.788 14.139 -24.443 1.00 95.81 296 GLN A C 1
ATOM 2383 O O . GLN A 1 296 ? 15.919 15.189 -23.807 1.00 95.81 296 GLN A O 1
ATOM 2388 N N . ASP A 1 297 ? 15.228 14.100 -25.652 1.00 96.06 297 ASP A N 1
ATOM 2389 C CA . ASP A 1 297 ? 14.786 15.290 -26.384 1.00 96.06 297 ASP A CA 1
ATOM 2390 C C . ASP A 1 297 ? 13.653 16.019 -25.650 1.00 96.06 297 ASP A C 1
ATOM 2392 O O . ASP A 1 297 ? 13.632 17.252 -25.563 1.00 96.06 297 ASP A O 1
ATOM 2396 N N . TYR A 1 298 ? 12.714 15.262 -25.075 1.00 93.94 298 TYR A N 1
ATOM 2397 C CA . TYR A 1 298 ? 11.619 15.806 -24.280 1.00 93.94 298 TYR A CA 1
ATOM 2398 C C . TYR A 1 298 ? 12.134 16.524 -23.025 1.00 93.94 298 TYR A C 1
ATOM 2400 O O . TYR A 1 298 ? 11.722 17.657 -22.752 1.00 93.94 298 TYR A O 1
ATOM 2408 N N . ALA A 1 299 ? 13.060 15.906 -22.285 1.00 93.69 299 ALA A N 1
ATOM 2409 C CA . ALA A 1 299 ? 13.668 16.513 -21.104 1.00 93.69 299 ALA A CA 1
ATOM 2410 C C . ALA A 1 299 ? 14.431 17.802 -21.457 1.00 93.69 299 ALA A C 1
ATOM 2412 O O . ALA A 1 299 ? 14.273 18.823 -20.786 1.00 93.69 299 ALA A O 1
ATOM 2413 N N . GLU A 1 300 ? 15.200 17.798 -22.547 1.00 94.00 300 GLU A N 1
ATOM 2414 C CA . GLU A 1 300 ? 15.941 18.972 -23.016 1.00 94.00 300 GLU A CA 1
ATOM 2415 C C . GLU A 1 300 ? 15.005 20.109 -23.463 1.00 94.00 300 GLU A C 1
ATOM 2417 O O . GLU A 1 300 ? 15.191 21.269 -23.088 1.00 94.00 300 GLU A O 1
ATOM 2422 N N . LYS A 1 301 ? 13.926 19.786 -24.187 1.00 93.56 301 LYS A N 1
ATOM 2423 C CA . LYS A 1 301 ? 12.886 20.754 -24.570 1.00 93.56 301 LYS A CA 1
ATOM 2424 C C . LYS A 1 301 ? 12.259 21.441 -23.356 1.00 93.56 301 LYS A C 1
ATOM 2426 O O . LYS A 1 301 ? 11.975 22.637 -23.417 1.00 93.56 301 LYS A O 1
ATOM 2431 N N . HIS A 1 302 ? 12.003 20.705 -22.277 1.00 92.00 302 HIS A N 1
ATOM 2432 C CA . HIS A 1 302 ? 11.423 21.269 -21.058 1.00 92.00 302 HIS A CA 1
ATOM 2433 C C . HIS A 1 302 ? 12.435 22.067 -20.238 1.00 92.00 302 HIS A C 1
ATOM 2435 O O . HIS A 1 302 ? 12.085 23.147 -19.757 1.00 92.00 302 HIS A O 1
ATOM 2441 N N . ARG A 1 303 ? 13.691 21.613 -20.177 1.00 92.25 303 ARG A N 1
ATOM 2442 C CA . ARG A 1 303 ? 14.798 22.353 -19.563 1.00 92.25 303 ARG A CA 1
ATOM 2443 C C . ARG A 1 303 ? 14.978 23.730 -20.204 1.00 92.25 303 ARG A C 1
ATOM 2445 O O . ARG A 1 303 ? 15.043 24.725 -19.489 1.00 92.25 303 ARG A O 1
ATOM 2452 N N . ARG A 1 304 ? 14.937 23.816 -21.540 1.00 93.12 304 ARG A N 1
ATOM 2453 C CA . ARG A 1 304 ? 14.997 25.091 -22.289 1.00 93.12 304 ARG A CA 1
ATOM 2454 C C . ARG A 1 304 ? 13.853 26.055 -21.973 1.00 93.12 304 ARG A C 1
ATOM 2456 O O . ARG A 1 304 ? 14.006 27.256 -22.151 1.00 93.12 304 ARG A O 1
ATOM 2463 N N . LYS A 1 305 ? 12.709 25.545 -21.509 1.00 91.19 305 LYS A N 1
ATOM 2464 C CA . LYS A 1 305 ? 11.552 26.352 -21.088 1.00 91.19 305 LYS A CA 1
ATOM 2465 C C . LYS A 1 305 ? 11.607 26.771 -19.614 1.00 91.19 305 LYS A C 1
ATOM 2467 O O . LYS A 1 305 ? 10.672 27.415 -19.158 1.00 91.19 305 LYS A O 1
ATOM 2472 N N . GLY A 1 306 ? 12.659 26.396 -18.880 1.00 88.69 306 GLY A N 1
ATOM 2473 C CA . GLY A 1 306 ? 12.782 26.650 -17.442 1.00 88.69 306 GLY A CA 1
ATOM 2474 C C . GLY A 1 306 ? 12.001 25.667 -16.565 1.00 88.69 306 GLY A C 1
ATOM 2475 O O . GLY A 1 306 ? 11.814 25.927 -15.380 1.00 88.69 306 GLY A O 1
ATOM 2476 N N . ASN A 1 307 ? 11.550 24.533 -17.118 1.00 85.31 307 ASN A N 1
ATOM 2477 C CA . ASN A 1 307 ? 10.749 23.547 -16.391 1.00 85.31 307 ASN A CA 1
ATOM 2478 C C . ASN A 1 307 ? 11.565 22.273 -16.114 1.00 85.31 307 ASN A C 1
ATOM 2480 O O . ASN A 1 307 ? 12.357 21.837 -16.944 1.00 85.31 307 ASN A O 1
ATOM 2484 N N . GLY A 1 308 ? 11.298 21.606 -14.988 1.00 78.38 308 GLY A N 1
ATOM 2485 C CA . GLY A 1 308 ? 11.969 20.358 -14.586 1.00 78.38 308 GLY A CA 1
ATOM 2486 C C . GLY A 1 308 ? 11.330 19.055 -15.095 1.00 78.38 308 GLY A C 1
ATOM 2487 O O . GLY A 1 308 ? 11.567 18.002 -14.507 1.00 78.38 308 GLY A O 1
ATOM 2488 N N . PHE A 1 309 ? 10.478 19.101 -16.127 1.00 83.00 309 PHE A N 1
ATOM 2489 C CA . PHE A 1 309 ? 9.842 17.893 -16.677 1.00 83.00 309 PHE A CA 1
ATOM 2490 C C . PHE A 1 309 ? 10.837 17.057 -17.494 1.00 83.00 309 PHE A C 1
ATOM 2492 O O . PHE A 1 309 ? 11.675 17.602 -18.206 1.00 83.00 309 PHE A O 1
ATOM 2499 N N . GLY A 1 310 ? 10.716 15.731 -17.425 1.00 89.38 310 GLY A N 1
ATOM 2500 C CA . GLY A 1 310 ? 11.599 14.789 -18.112 1.00 89.38 310 GLY A CA 1
ATOM 2501 C C . GLY A 1 310 ? 11.507 13.401 -17.486 1.00 89.38 310 GLY A C 1
ATOM 2502 O O . GLY A 1 310 ? 10.516 13.086 -16.826 1.00 89.38 310 GLY A O 1
ATOM 2503 N N . PHE A 1 311 ? 12.557 12.602 -17.649 1.00 94.44 311 PHE A N 1
ATOM 2504 C CA . PHE A 1 311 ? 12.679 11.290 -17.016 1.00 94.44 311 PHE A CA 1
ATOM 2505 C C . PHE A 1 311 ? 13.452 11.359 -15.686 1.00 94.44 311 PHE A C 1
ATOM 2507 O O . PHE A 1 311 ? 14.100 12.362 -15.373 1.00 94.44 311 PHE A O 1
ATOM 2514 N N . GLY A 1 312 ? 13.348 10.311 -14.871 1.00 95.69 312 GLY A N 1
ATOM 2515 C CA . GLY A 1 312 ? 14.204 10.060 -13.715 1.00 95.69 312 GLY A CA 1
ATOM 2516 C C . GLY A 1 312 ? 15.116 8.874 -14.006 1.00 95.69 312 GLY A C 1
ATOM 2517 O O . GLY A 1 312 ? 14.619 7.812 -14.365 1.00 95.69 312 GLY A O 1
ATOM 2518 N N . LEU A 1 313 ? 16.427 9.066 -13.880 1.00 97.00 313 LEU A N 1
ATOM 2519 C CA . LEU A 1 313 ? 17.435 8.024 -14.067 1.00 97.00 313 LEU A CA 1
ATOM 2520 C C . LEU A 1 313 ? 18.123 7.768 -12.728 1.00 97.00 313 LEU A C 1
ATOM 2522 O O . LEU A 1 313 ? 18.630 8.715 -12.131 1.00 97.00 313 LEU A O 1
ATOM 2526 N N . PHE A 1 314 ? 18.121 6.515 -12.284 1.00 98.19 314 PHE A N 1
ATOM 2527 C CA . PHE A 1 314 ? 18.537 6.119 -10.942 1.00 98.19 314 PHE A CA 1
ATOM 2528 C C . PHE A 1 314 ? 19.533 4.955 -10.972 1.00 98.19 314 PHE A C 1
ATOM 2530 O O . PHE A 1 314 ? 19.494 4.106 -11.868 1.00 98.19 314 PHE A O 1
ATOM 2537 N N . GLY A 1 315 ? 20.414 4.929 -9.978 1.00 97.50 315 GLY A N 1
ATOM 2538 C CA . GLY A 1 315 ? 21.285 3.818 -9.612 1.00 97.50 315 GLY A CA 1
ATOM 2539 C C . GLY A 1 315 ? 20.848 3.133 -8.307 1.00 97.50 315 GLY A C 1
ATOM 2540 O O . GLY A 1 315 ? 19.829 3.497 -7.716 1.00 97.50 315 GLY A O 1
ATOM 2541 N N . PRO A 1 316 ? 21.607 2.124 -7.845 1.00 96.50 316 PRO A N 1
ATOM 2542 C CA . PRO A 1 316 ? 21.258 1.331 -6.664 1.00 96.50 316 PRO A CA 1
ATOM 2543 C C . PRO A 1 316 ? 21.264 2.133 -5.352 1.00 96.50 316 PRO A C 1
ATOM 2545 O O . PRO A 1 316 ? 20.503 1.805 -4.447 1.00 96.50 316 PRO A O 1
ATOM 2548 N N . ASP A 1 317 ? 22.051 3.202 -5.248 1.00 96.81 317 ASP A N 1
ATOM 2549 C CA . ASP A 1 317 ? 22.166 3.999 -4.016 1.00 96.81 317 ASP A CA 1
ATOM 2550 C C . ASP A 1 317 ? 21.105 5.110 -3.898 1.00 96.81 317 ASP A C 1
ATOM 2552 O O . ASP A 1 317 ? 21.048 5.834 -2.899 1.00 96.81 317 ASP A O 1
ATOM 2556 N N . ASP A 1 318 ? 20.239 5.243 -4.905 1.00 97.25 318 ASP A N 1
ATOM 2557 C CA . ASP A 1 318 ? 19.249 6.311 -4.984 1.00 97.25 318 ASP A CA 1
ATOM 2558 C C . ASP A 1 318 ? 17.910 5.956 -4.314 1.00 97.25 318 ASP A C 1
ATOM 2560 O O . ASP A 1 318 ? 17.588 4.800 -4.022 1.00 97.25 318 ASP A O 1
ATOM 2564 N N . ILE A 1 319 ? 17.090 6.994 -4.121 1.00 97.12 319 ILE A N 1
ATOM 2565 C CA . ILE A 1 319 ? 15.668 6.909 -3.768 1.00 97.12 319 ILE A CA 1
ATOM 2566 C C . ILE A 1 319 ? 14.861 7.348 -4.995 1.00 97.12 319 ILE A C 1
ATOM 2568 O O . ILE A 1 319 ? 15.051 8.448 -5.518 1.00 97.12 319 ILE A O 1
ATOM 2572 N N . ALA A 1 320 ? 13.938 6.505 -5.454 1.00 97.25 320 ALA A N 1
ATOM 2573 C CA . ALA A 1 320 ? 13.136 6.787 -6.637 1.00 97.25 320 ALA A CA 1
ATOM 2574 C C . ALA A 1 320 ? 12.120 7.922 -6.427 1.00 97.25 320 ALA A C 1
ATOM 2576 O O . ALA A 1 320 ? 11.657 8.215 -5.319 1.00 97.25 320 ALA A O 1
ATOM 2577 N N . ARG A 1 321 ? 11.685 8.515 -7.543 1.00 95.81 321 ARG A N 1
ATOM 2578 C CA . ARG A 1 321 ? 10.443 9.304 -7.607 1.00 95.81 321 ARG A CA 1
ATOM 2579 C C . ARG A 1 321 ? 9.220 8.413 -7.362 1.00 95.81 321 ARG A C 1
ATOM 2581 O O . ARG A 1 321 ? 9.309 7.191 -7.360 1.00 95.81 321 ARG A O 1
ATOM 2588 N N . THR A 1 322 ? 8.053 9.034 -7.195 1.00 95.56 322 THR A N 1
ATOM 2589 C CA . THR A 1 322 ? 6.793 8.300 -7.042 1.00 95.56 322 THR A CA 1
ATOM 2590 C C . THR A 1 322 ? 6.484 7.447 -8.276 1.00 95.56 322 THR A C 1
ATOM 2592 O O . THR A 1 322 ? 6.409 7.971 -9.388 1.00 95.56 322 THR A O 1
ATOM 2595 N N . LEU A 1 323 ? 6.197 6.161 -8.065 1.00 96.62 323 LEU A N 1
ATOM 2596 C CA . LEU A 1 323 ? 5.612 5.272 -9.063 1.00 96.62 323 LEU A CA 1
ATOM 2597 C C . LEU A 1 323 ? 4.194 5.763 -9.389 1.00 96.62 323 LEU A C 1
ATOM 2599 O O . LEU A 1 323 ? 3.265 5.635 -8.584 1.00 96.62 323 LEU A O 1
ATOM 2603 N N . SER A 1 324 ? 4.049 6.401 -10.549 1.00 92.31 324 SER A N 1
ATOM 2604 C CA . SER A 1 324 ? 2.846 7.143 -10.929 1.00 92.31 324 SER A CA 1
ATOM 2605 C C . SER A 1 324 ? 1.852 6.285 -11.715 1.00 92.31 324 SER A C 1
ATOM 2607 O O . SER A 1 324 ? 2.219 5.307 -12.365 1.00 92.31 324 SER A O 1
ATOM 2609 N N . ALA A 1 325 ? 0.580 6.697 -11.740 1.00 87.56 325 ALA A N 1
ATOM 2610 C CA . ALA A 1 325 ? -0.459 6.045 -12.543 1.00 87.56 325 ALA A CA 1
ATOM 2611 C C . ALA A 1 325 ? -0.189 6.059 -14.061 1.00 87.56 325 ALA A C 1
ATOM 2613 O O . ALA A 1 325 ? -0.915 5.411 -14.814 1.00 87.56 325 ALA A O 1
ATOM 2614 N N . ARG A 1 326 ? 0.818 6.811 -14.528 1.00 91.75 326 ARG A N 1
ATOM 2615 C CA . ARG A 1 326 ? 1.257 6.863 -15.929 1.00 91.75 326 ARG A CA 1
ATOM 2616 C C . ARG A 1 326 ? 2.457 5.963 -16.221 1.00 91.75 326 ARG A C 1
ATOM 2618 O O . ARG A 1 326 ? 2.745 5.780 -17.400 1.00 91.75 326 ARG A O 1
ATOM 2625 N N . TYR A 1 327 ? 3.064 5.341 -15.208 1.00 96.38 327 TYR A N 1
ATOM 2626 C CA . TYR A 1 327 ? 4.278 4.531 -15.351 1.00 96.38 327 TYR A CA 1
ATOM 2627 C C . TYR A 1 327 ? 4.154 3.434 -16.417 1.00 96.38 327 TYR A C 1
ATOM 2629 O O . TYR A 1 327 ? 5.092 3.162 -17.158 1.00 96.38 327 TYR A O 1
ATOM 2637 N N . TYR A 1 328 ? 2.959 2.850 -16.569 1.00 94.19 328 TYR A N 1
ATOM 2638 C CA . TYR A 1 328 ? 2.690 1.820 -17.576 1.00 94.19 328 TYR A CA 1
ATOM 2639 C C . TYR A 1 328 ? 2.926 2.272 -19.032 1.00 94.19 328 TYR A C 1
ATOM 2641 O O . TYR A 1 328 ? 3.005 1.411 -19.906 1.00 94.19 328 TYR A O 1
ATOM 2649 N N . LYS A 1 329 ? 2.981 3.586 -19.307 1.00 93.31 329 LYS A N 1
ATOM 2650 C CA . LYS A 1 329 ? 3.155 4.141 -20.657 1.00 93.31 329 LYS A CA 1
ATOM 2651 C C . LYS A 1 329 ? 4.595 4.011 -21.142 1.00 93.31 329 LYS A C 1
ATOM 2653 O O . LYS A 1 329 ? 4.834 3.376 -22.161 1.00 93.31 329 LYS A O 1
ATOM 2658 N N . ASP A 1 330 ? 5.527 4.615 -20.414 1.00 91.88 330 ASP A N 1
ATOM 2659 C CA . ASP A 1 330 ? 6.936 4.722 -20.809 1.00 91.88 330 ASP A CA 1
ATOM 2660 C C . ASP A 1 330 ? 7.918 4.496 -19.646 1.00 91.88 330 ASP A C 1
ATOM 2662 O O . ASP A 1 330 ? 9.114 4.341 -19.878 1.00 91.88 330 ASP A O 1
ATOM 2666 N N . GLY A 1 331 ? 7.429 4.419 -18.403 1.00 94.31 331 GLY A N 1
ATOM 2667 C CA . GLY A 1 331 ? 8.240 4.260 -17.195 1.00 94.31 331 GLY A CA 1
ATOM 2668 C C . GLY A 1 331 ? 9.160 5.443 -16.889 1.00 94.31 331 GLY A C 1
ATOM 2669 O O . GLY A 1 331 ? 10.077 5.306 -16.081 1.00 94.31 331 GLY A O 1
ATOM 2670 N N . SER A 1 332 ? 8.942 6.592 -17.535 1.00 93.94 332 SER A N 1
ATOM 2671 C CA . SER A 1 332 ? 9.860 7.734 -17.506 1.00 93.94 332 SER A CA 1
ATOM 2672 C C . SER A 1 332 ? 10.137 8.269 -16.102 1.00 93.94 332 SER A C 1
ATOM 2674 O O . SER A 1 332 ? 11.201 8.836 -15.870 1.00 93.94 332 SER A O 1
ATOM 2676 N N . GLU A 1 333 ? 9.236 8.085 -15.138 1.00 94.44 333 GLU A N 1
ATOM 2677 C CA . GLU A 1 333 ? 9.440 8.560 -13.771 1.00 94.44 333 GLU A CA 1
ATOM 2678 C C . GLU A 1 333 ? 10.562 7.823 -13.034 1.00 94.44 333 GLU A C 1
ATOM 2680 O O . GLU A 1 333 ? 11.186 8.433 -12.164 1.00 94.44 333 GLU A O 1
ATOM 2685 N N . ILE A 1 334 ? 10.802 6.546 -13.368 1.00 97.75 334 ILE A N 1
ATOM 2686 C CA . ILE A 1 334 ? 11.779 5.666 -12.711 1.00 97.75 334 ILE A CA 1
ATOM 2687 C C . ILE A 1 334 ? 12.424 4.737 -13.747 1.00 97.75 334 ILE A C 1
ATOM 2689 O O . ILE A 1 334 ? 11.906 3.655 -14.043 1.00 97.75 334 ILE A O 1
ATOM 2693 N N . LEU A 1 335 ? 13.573 5.165 -14.267 1.00 98.31 335 LEU A N 1
ATOM 2694 C CA . LEU A 1 335 ? 14.450 4.377 -15.125 1.00 98.31 335 LEU A CA 1
ATOM 2695 C C . LEU A 1 335 ? 15.719 3.982 -14.368 1.00 98.31 335 LEU A C 1
ATOM 2697 O O . LEU A 1 335 ? 16.314 4.803 -13.671 1.00 98.31 335 LEU A O 1
ATOM 2701 N N . ILE A 1 336 ? 16.152 2.738 -14.542 1.00 98.31 336 ILE A N 1
ATOM 2702 C CA . ILE A 1 336 ? 17.355 2.185 -13.921 1.00 98.31 336 ILE A CA 1
ATOM 2703 C C . ILE A 1 336 ? 18.502 2.238 -14.922 1.00 98.31 336 ILE A C 1
ATOM 2705 O O . ILE A 1 336 ? 18.376 1.765 -16.057 1.00 98.31 336 ILE A O 1
ATOM 2709 N N . LYS A 1 337 ? 19.618 2.837 -14.501 1.00 97.06 337 LYS A N 1
ATOM 2710 C CA . LYS A 1 337 ? 20.850 2.889 -15.287 1.00 97.06 337 LYS A CA 1
ATOM 2711 C C . LYS A 1 337 ? 21.418 1.478 -15.448 1.00 97.06 337 LYS A C 1
ATOM 2713 O O . LYS A 1 337 ? 21.497 0.727 -14.482 1.00 97.06 337 LYS A O 1
ATOM 2718 N N . GLN A 1 338 ? 21.845 1.149 -16.663 1.00 94.69 338 GLN A N 1
ATOM 2719 C CA . GLN A 1 338 ? 22.531 -0.102 -16.976 1.00 94.69 338 GLN A CA 1
ATOM 2720 C C . GLN A 1 338 ? 23.958 0.189 -17.450 1.00 94.69 338 GLN A C 1
ATOM 2722 O O . GLN A 1 338 ? 24.237 1.255 -18.005 1.00 94.69 338 GLN A O 1
ATOM 2727 N N . GLU A 1 339 ? 24.873 -0.754 -17.234 1.00 88.62 339 GLU A N 1
ATOM 2728 C CA . GLU A 1 339 ? 26.209 -0.698 -17.827 1.00 88.62 339 GLU A CA 1
ATOM 2729 C C . GLU A 1 339 ? 26.163 -1.220 -19.268 1.00 88.62 339 GLU A C 1
ATOM 2731 O O . GLU A 1 339 ? 25.556 -2.254 -19.551 1.00 88.62 339 GLU A O 1
ATOM 2736 N N . GLY A 1 340 ? 26.773 -0.487 -20.203 1.00 86.56 340 GLY A N 1
ATOM 2737 C CA . GLY A 1 340 ? 26.907 -0.911 -21.604 1.00 86.56 340 GLY A CA 1
ATOM 2738 C C . GLY A 1 340 ? 25.605 -1.010 -22.414 1.00 86.56 340 GLY A C 1
ATOM 2739 O O . GLY A 1 340 ? 25.639 -1.510 -23.534 1.00 86.56 340 GLY A O 1
ATOM 2740 N N . SER A 1 341 ? 24.467 -0.550 -21.886 1.00 90.69 341 SER A N 1
ATOM 2741 C CA . SER A 1 341 ? 23.159 -0.572 -22.559 1.00 90.69 341 SER A CA 1
ATOM 2742 C C . SER A 1 341 ? 22.307 0.646 -22.184 1.00 90.69 341 SER A C 1
ATOM 2744 O O . SER A 1 341 ? 22.638 1.391 -21.257 1.00 90.69 341 SER A O 1
ATOM 2746 N N . GLY A 1 342 ? 21.225 0.880 -22.937 1.00 94.12 342 GLY A N 1
ATOM 2747 C CA . GLY A 1 342 ? 20.232 1.901 -22.599 1.00 94.12 342 GLY A CA 1
ATOM 2748 C C . GLY A 1 342 ? 19.582 1.635 -21.234 1.00 94.12 342 GLY A C 1
ATOM 2749 O O . GLY A 1 342 ? 19.656 0.521 -20.722 1.00 94.12 342 GLY A O 1
ATOM 2750 N N . PRO A 1 343 ? 18.949 2.638 -20.607 1.00 97.94 343 PRO A N 1
ATOM 2751 C CA . PRO A 1 343 ? 18.280 2.427 -19.331 1.00 97.94 343 PRO A CA 1
ATOM 2752 C C . PRO A 1 343 ? 17.066 1.501 -19.477 1.00 97.94 343 PRO A C 1
ATOM 2754 O O . PRO A 1 343 ? 16.462 1.400 -20.550 1.00 97.94 343 PRO A O 1
ATOM 2757 N N . ARG A 1 344 ? 16.655 0.876 -18.372 1.00 97.88 344 ARG A N 1
ATOM 2758 C CA . ARG A 1 344 ? 15.454 0.027 -18.316 1.00 97.88 344 ARG A CA 1
ATOM 2759 C C . ARG A 1 344 ? 14.391 0.563 -17.379 1.00 97.88 344 ARG A C 1
ATOM 2761 O O . ARG A 1 344 ? 14.671 1.317 -16.451 1.00 97.88 344 ARG A O 1
ATOM 2768 N N . ARG A 1 345 ? 13.164 0.099 -17.587 1.00 98.25 345 ARG A N 1
ATOM 2769 C CA . ARG A 1 345 ? 12.089 0.207 -16.596 1.00 98.25 345 ARG A CA 1
ATOM 2770 C C . ARG A 1 345 ? 12.298 -0.810 -15.471 1.00 98.25 345 ARG A C 1
ATOM 2772 O O . ARG A 1 345 ? 13.046 -1.780 -15.620 1.00 98.25 345 ARG A O 1
ATOM 2779 N N . LEU A 1 346 ? 11.593 -0.598 -14.366 1.00 98.38 346 LEU A N 1
ATOM 2780 C CA . LEU A 1 346 ? 11.425 -1.603 -13.322 1.00 98.38 346 LEU A CA 1
ATOM 2781 C C . LEU A 1 346 ? 10.582 -2.772 -13.846 1.00 98.38 346 LEU A C 1
ATOM 2783 O O . LEU A 1 346 ? 9.630 -2.568 -14.609 1.00 98.38 346 LEU A O 1
ATOM 2787 N N . THR A 1 347 ? 10.890 -3.990 -13.411 1.00 98.25 347 THR A N 1
ATOM 2788 C CA . THR A 1 347 ? 9.996 -5.139 -13.612 1.00 98.25 347 THR A CA 1
ATOM 2789 C C . THR A 1 347 ? 8.777 -5.027 -12.679 1.00 98.25 347 THR A C 1
ATOM 2791 O O . THR A 1 347 ? 8.845 -4.350 -11.651 1.00 98.25 347 THR A O 1
ATOM 2794 N N . PRO A 1 348 ? 7.644 -5.694 -12.973 1.00 98.06 348 PRO A N 1
ATOM 2795 C CA . PRO A 1 348 ? 6.530 -5.781 -12.027 1.00 98.06 348 PRO A CA 1
ATOM 2796 C C . PRO A 1 348 ? 6.928 -6.329 -10.647 1.00 98.06 348 PRO A C 1
ATOM 2798 O O . PRO A 1 348 ? 6.418 -5.850 -9.637 1.00 98.06 348 PRO A O 1
ATOM 2801 N N . ARG A 1 349 ? 7.874 -7.276 -10.592 1.00 97.00 349 ARG A N 1
ATOM 2802 C CA . ARG A 1 349 ? 8.439 -7.807 -9.340 1.00 97.00 349 ARG A CA 1
ATOM 2803 C C . ARG A 1 349 ? 9.184 -6.730 -8.549 1.00 97.00 349 ARG A C 1
ATOM 2805 O O . ARG A 1 349 ? 8.940 -6.567 -7.357 1.00 97.00 349 ARG A O 1
ATOM 2812 N N . GLU A 1 350 ? 10.031 -5.944 -9.210 1.00 97.75 350 GLU A N 1
ATOM 2813 C CA . GLU A 1 350 ? 10.711 -4.806 -8.578 1.00 97.75 350 GLU A CA 1
ATOM 2814 C C . GLU A 1 350 ? 9.706 -3.731 -8.127 1.00 97.75 350 GLU A C 1
ATOM 2816 O O . GLU A 1 350 ? 9.892 -3.128 -7.074 1.00 97.75 350 GLU A O 1
ATOM 2821 N N . CYS A 1 351 ? 8.602 -3.516 -8.858 1.00 98.06 351 CYS A N 1
ATOM 2822 C CA . CYS A 1 351 ? 7.514 -2.640 -8.407 1.00 98.06 351 CYS A CA 1
ATOM 2823 C C . CYS A 1 351 ? 6.812 -3.166 -7.145 1.00 98.06 351 CYS A C 1
ATOM 2825 O O . CYS A 1 351 ? 6.506 -2.362 -6.267 1.00 98.06 351 CYS A O 1
ATOM 2827 N N . ALA A 1 352 ? 6.581 -4.478 -7.023 1.00 97.62 352 ALA A N 1
ATOM 2828 C CA . ALA A 1 352 ? 6.008 -5.075 -5.813 1.00 97.62 352 ALA A CA 1
ATOM 2829 C C . ALA A 1 352 ? 6.893 -4.803 -4.584 1.00 97.62 352 ALA A C 1
ATOM 2831 O O . ALA A 1 352 ? 6.401 -4.329 -3.558 1.00 97.62 352 ALA A O 1
ATOM 2832 N N . ARG A 1 353 ? 8.211 -4.997 -4.725 1.00 96.88 353 ARG A N 1
ATOM 2833 C CA . ARG A 1 353 ? 9.217 -4.686 -3.692 1.00 96.88 353 ARG A CA 1
ATOM 2834 C C . ARG A 1 353 ? 9.284 -3.192 -3.380 1.00 96.88 353 ARG A C 1
ATOM 2836 O O . ARG A 1 353 ? 9.233 -2.798 -2.221 1.00 96.88 353 ARG A O 1
ATOM 2843 N N . LEU A 1 354 ? 9.314 -2.341 -4.411 1.00 97.62 354 LEU A N 1
ATOM 2844 C CA . LEU A 1 354 ? 9.314 -0.878 -4.272 1.00 97.62 354 LEU A CA 1
ATOM 2845 C C . LEU A 1 354 ? 8.077 -0.359 -3.522 1.00 97.62 354 LEU A C 1
ATOM 2847 O O . LEU A 1 354 ? 8.137 0.685 -2.875 1.00 97.62 354 LEU A O 1
ATOM 2851 N N . MET A 1 355 ? 6.949 -1.055 -3.648 1.00 97.50 355 MET A N 1
ATOM 2852 C CA . MET A 1 355 ? 5.705 -0.720 -2.965 1.00 97.50 355 MET A CA 1
ATOM 2853 C C . MET A 1 355 ? 5.573 -1.386 -1.588 1.00 97.50 355 MET A C 1
ATOM 2855 O O . MET A 1 355 ? 4.651 -1.035 -0.863 1.00 97.50 355 MET A O 1
ATOM 2859 N N . GLY A 1 356 ? 6.485 -2.287 -1.206 1.00 95.44 356 GLY A N 1
ATOM 2860 C CA . GLY A 1 356 ? 6.469 -2.983 0.083 1.00 95.44 356 GLY A CA 1
ATOM 2861 C C . GLY A 1 356 ? 5.499 -4.167 0.163 1.00 95.44 356 GLY A C 1
ATOM 2862 O O . GLY A 1 356 ? 5.146 -4.566 1.265 1.00 95.44 356 GLY A O 1
ATOM 2863 N N . PHE A 1 357 ? 5.050 -4.709 -0.976 1.00 95.44 357 PHE A N 1
ATOM 2864 C CA . PHE A 1 357 ? 4.227 -5.929 -1.026 1.00 95.44 357 PHE A CA 1
ATOM 2865 C C . PHE A 1 357 ? 5.053 -7.209 -0.872 1.00 95.44 357 PHE A C 1
ATOM 2867 O O . PHE A 1 357 ? 4.517 -8.238 -0.474 1.00 95.44 357 PHE A O 1
ATOM 2874 N N . GLU A 1 358 ? 6.345 -7.139 -1.193 1.00 87.88 358 GLU A N 1
ATOM 2875 C CA . GLU A 1 358 ? 7.300 -8.233 -1.046 1.00 87.88 358 GLU A CA 1
ATOM 2876 C C . GLU A 1 358 ? 8.516 -7.737 -0.261 1.00 87.88 358 GLU A C 1
ATOM 2878 O O . GLU A 1 358 ? 9.231 -6.837 -0.712 1.00 87.88 358 GLU A O 1
ATOM 2883 N N . THR A 1 359 ? 8.743 -8.338 0.902 1.00 74.94 359 THR A N 1
ATOM 2884 C CA . THR A 1 359 ? 9.961 -8.226 1.707 1.00 74.94 359 THR A CA 1
ATOM 2885 C C . THR A 1 359 ? 10.617 -9.605 1.824 1.00 74.94 359 THR A C 1
ATOM 2887 O O . THR A 1 359 ? 9.993 -10.611 1.478 1.00 74.94 359 THR A O 1
ATOM 2890 N N . PRO A 1 360 ? 11.866 -9.696 2.319 1.00 65.19 360 PRO A N 1
ATOM 2891 C CA . PRO A 1 360 ? 12.480 -10.988 2.624 1.00 65.19 360 PRO A CA 1
ATOM 2892 C C . PRO A 1 360 ? 11.631 -11.877 3.551 1.00 65.19 360 PRO A C 1
ATOM 2894 O O . PRO A 1 360 ? 11.689 -13.098 3.428 1.00 65.19 360 PRO A O 1
ATOM 2897 N N . ASP A 1 361 ? 10.812 -11.269 4.418 1.00 57.38 361 ASP A N 1
ATOM 2898 C CA . ASP A 1 361 ? 10.045 -11.955 5.464 1.00 57.38 361 ASP A CA 1
ATOM 2899 C C . ASP A 1 361 ? 8.566 -12.202 5.096 1.00 57.38 361 ASP A C 1
ATOM 2901 O O . ASP A 1 361 ? 7.922 -13.064 5.688 1.00 57.38 361 ASP A O 1
ATOM 2905 N N . SER A 1 362 ? 7.999 -11.476 4.121 1.00 64.88 362 SER A N 1
ATOM 2906 C CA . SER A 1 362 ? 6.551 -11.490 3.825 1.00 64.88 362 SER A CA 1
ATOM 2907 C C . SER A 1 362 ? 6.098 -12.582 2.847 1.00 64.88 362 SER A C 1
ATOM 2909 O O . SER A 1 362 ? 4.942 -12.589 2.426 1.00 64.88 362 SER A O 1
ATOM 2911 N N . GLY A 1 363 ? 7.000 -13.469 2.424 1.00 71.75 363 GLY A N 1
ATOM 2912 C CA . GLY A 1 363 ? 6.739 -14.393 1.320 1.00 71.75 363 GLY A CA 1
ATOM 2913 C C . GLY A 1 363 ? 6.621 -13.687 -0.039 1.00 71.75 363 GLY A C 1
ATOM 2914 O O . GLY A 1 363 ? 6.756 -12.468 -0.166 1.00 71.75 363 GLY A O 1
ATOM 2915 N N . ARG A 1 364 ? 6.416 -14.477 -1.098 1.00 84.19 364 ARG A N 1
ATOM 2916 C CA . ARG A 1 364 ? 6.399 -13.990 -2.484 1.00 84.19 364 ARG A CA 1
ATOM 2917 C C . ARG A 1 364 ? 5.018 -13.455 -2.867 1.00 84.19 364 ARG A C 1
ATOM 2919 O O . ARG A 1 364 ? 4.032 -14.173 -2.767 1.00 84.19 364 ARG A O 1
ATOM 2926 N N . PHE A 1 365 ? 4.968 -12.241 -3.417 1.00 93.00 365 PHE A N 1
ATOM 2927 C CA . PHE A 1 365 ? 3.723 -11.660 -3.930 1.00 93.00 365 PHE A CA 1
ATOM 2928 C C . PHE A 1 365 ? 3.384 -12.216 -5.326 1.00 93.00 365 PHE A C 1
ATOM 2930 O O . PHE A 1 365 ? 4.219 -12.219 -6.237 1.00 93.00 365 PHE A O 1
ATOM 2937 N N . HIS A 1 366 ? 2.166 -12.684 -5.548 1.00 92.94 366 HIS A N 1
ATOM 2938 C CA . HIS A 1 366 ? 1.722 -13.246 -6.820 1.00 92.94 366 HIS A CA 1
ATOM 2939 C C . HIS A 1 366 ? 1.246 -12.142 -7.776 1.00 92.94 366 HIS A C 1
ATOM 2941 O O . HIS A 1 366 ? 0.487 -11.252 -7.399 1.00 92.94 366 HIS A O 1
ATOM 2947 N N . ILE A 1 367 ? 1.692 -12.191 -9.036 1.00 96.31 367 ILE A N 1
ATOM 2948 C CA . ILE A 1 367 ? 1.352 -11.202 -10.073 1.00 96.31 367 ILE A CA 1
ATOM 2949 C C . ILE A 1 367 ? 0.701 -11.945 -11.255 1.00 96.31 367 ILE A C 1
ATOM 2951 O O . ILE A 1 367 ? 1.406 -12.320 -12.192 1.00 96.31 367 ILE A O 1
ATOM 2955 N N . PRO A 1 368 ? -0.622 -12.204 -11.219 1.00 94.88 368 PRO A N 1
ATOM 2956 C CA . PRO A 1 368 ? -1.305 -12.998 -12.251 1.00 94.88 368 PRO A CA 1
ATOM 2957 C C . PRO A 1 368 ? -1.645 -12.210 -13.523 1.00 94.88 368 PRO A C 1
ATOM 2959 O O . PRO A 1 368 ? -2.041 -12.782 -14.535 1.00 94.88 368 PRO A O 1
ATOM 2962 N N . VAL A 1 369 ? -1.480 -10.888 -13.491 1.00 96.94 369 VAL A N 1
ATOM 2963 C CA . VAL A 1 369 ? -1.882 -9.980 -14.567 1.00 96.94 369 VAL A CA 1
ATOM 2964 C C . VAL A 1 369 ? -0.707 -9.570 -15.459 1.00 96.94 369 VAL A C 1
ATOM 2966 O O . VAL A 1 369 ? 0.462 -9.751 -15.124 1.00 96.94 369 VAL A O 1
ATOM 2969 N N . SER A 1 370 ? -1.006 -8.959 -16.609 1.00 97.56 370 SER A N 1
ATOM 2970 C CA . SER A 1 370 ? 0.028 -8.436 -17.511 1.00 97.56 370 SER A CA 1
ATOM 2971 C C . SER A 1 370 ? 0.844 -7.299 -16.885 1.00 97.56 370 SER A C 1
ATOM 2973 O O . SER A 1 370 ? 0.332 -6.552 -16.049 1.00 97.56 370 SER A O 1
ATOM 2975 N N . ASP A 1 371 ? 2.073 -7.085 -17.375 1.00 97.94 371 ASP A N 1
ATOM 2976 C CA . ASP A 1 371 ? 2.956 -5.988 -16.941 1.00 97.94 371 ASP A CA 1
ATOM 2977 C C . ASP A 1 371 ? 2.217 -4.637 -16.887 1.00 97.94 371 ASP A C 1
ATOM 2979 O O . ASP A 1 371 ? 2.292 -3.908 -15.902 1.00 97.94 371 ASP A O 1
ATOM 2983 N N . THR A 1 372 ? 1.433 -4.314 -17.922 1.00 97.69 372 THR A N 1
ATOM 2984 C CA . THR A 1 372 ? 0.652 -3.069 -17.985 1.00 97.69 372 THR A CA 1
ATOM 2985 C C . THR A 1 372 ? -0.353 -2.939 -16.841 1.00 97.69 372 THR A C 1
ATOM 2987 O O . THR A 1 372 ? -0.523 -1.838 -16.314 1.00 97.69 372 THR A O 1
ATOM 2990 N N . GLN A 1 373 ? -1.040 -4.023 -16.475 1.00 98.06 373 GLN A N 1
ATOM 2991 C CA . GLN A 1 373 ? -1.987 -4.000 -15.361 1.00 98.06 373 GLN A CA 1
ATOM 2992 C C . GLN A 1 373 ? -1.261 -3.961 -14.021 1.00 98.06 373 GLN A C 1
ATOM 2994 O O . GLN A 1 373 ? -1.621 -3.141 -13.179 1.00 98.06 373 GLN A O 1
ATOM 2999 N N . ALA A 1 374 ? -0.185 -4.732 -13.862 1.00 98.19 374 ALA A N 1
ATOM 3000 C CA . ALA A 1 374 ? 0.637 -4.712 -12.658 1.00 98.19 374 ALA A CA 1
ATOM 3001 C C . ALA A 1 374 ? 1.172 -3.298 -12.364 1.00 98.19 374 ALA A C 1
ATOM 3003 O O . ALA A 1 374 ? 1.011 -2.787 -11.257 1.00 98.19 374 ALA A O 1
ATOM 3004 N N . TYR A 1 375 ? 1.698 -2.587 -13.371 1.00 98.31 375 TYR A N 1
ATOM 3005 C CA . TYR A 1 375 ? 2.135 -1.196 -13.199 1.00 98.31 375 TYR A CA 1
ATOM 3006 C C . TYR A 1 375 ? 1.000 -0.266 -12.748 1.00 98.31 375 TYR A C 1
ATOM 3008 O O . TYR A 1 375 ? 1.207 0.589 -11.885 1.00 98.31 375 TYR A O 1
ATOM 3016 N N . LYS A 1 376 ? -0.213 -0.423 -13.297 1.00 97.50 376 LYS A N 1
ATOM 3017 C CA . LYS A 1 376 ? -1.381 0.363 -12.862 1.00 97.50 376 LYS A CA 1
ATOM 3018 C C . LYS A 1 376 ? -1.762 0.048 -11.417 1.00 97.50 376 LYS A C 1
ATOM 3020 O O . LYS A 1 376 ? -2.023 0.987 -10.668 1.00 97.50 376 LYS A O 1
ATOM 3025 N N . GLN A 1 377 ? -1.759 -1.224 -11.033 1.00 98.00 377 GLN A N 1
ATOM 3026 C CA . GLN A 1 377 ? -2.076 -1.679 -9.680 1.00 98.00 377 GLN A CA 1
ATOM 3027 C C . GLN A 1 377 ? -1.083 -1.112 -8.659 1.00 98.00 377 GLN A C 1
ATOM 3029 O O . GLN A 1 377 ? -1.477 -0.338 -7.785 1.00 98.00 377 GLN A O 1
ATOM 3034 N N . PHE A 1 378 ? 0.215 -1.375 -8.835 1.00 98.00 378 PHE A N 1
ATOM 3035 C CA . PHE A 1 378 ? 1.256 -0.899 -7.920 1.00 98.00 378 PHE A CA 1
ATOM 3036 C C . PHE A 1 378 ? 1.302 0.626 -7.827 1.00 98.00 378 PHE A C 1
ATOM 3038 O O . PHE A 1 378 ? 1.448 1.179 -6.745 1.00 98.00 378 PHE A O 1
ATOM 3045 N N . SER A 1 379 ? 1.096 1.348 -8.930 1.00 94.50 379 SER A N 1
ATOM 3046 C CA . SER A 1 379 ? 1.101 2.814 -8.883 1.00 94.50 379 SER A CA 1
ATOM 3047 C C . SER A 1 379 ? -0.008 3.427 -8.015 1.00 94.50 379 SER A C 1
ATOM 3049 O O . SER A 1 379 ? 0.143 4.550 -7.517 1.00 94.50 379 SER A O 1
ATOM 3051 N N . ARG A 1 380 ? -1.119 2.706 -7.824 1.00 94.00 380 ARG A N 1
ATOM 3052 C CA . ARG A 1 380 ? -2.305 3.156 -7.082 1.00 94.00 380 ARG A CA 1
ATOM 3053 C C . ARG A 1 380 ? -2.371 2.602 -5.664 1.00 94.00 380 ARG A C 1
ATOM 3055 O O . ARG A 1 380 ? -3.041 3.209 -4.845 1.00 94.00 380 ARG A O 1
ATOM 3062 N N . ALA A 1 381 ? -1.650 1.526 -5.377 1.00 96.38 381 ALA A N 1
ATOM 3063 C CA . ALA A 1 381 ? -1.653 0.888 -4.071 1.00 96.38 381 ALA A CA 1
ATOM 3064 C C . ALA A 1 381 ? -1.074 1.774 -2.951 1.00 96.38 381 ALA A C 1
ATOM 3066 O O . ALA A 1 381 ? -0.199 2.625 -3.180 1.00 96.38 381 ALA A O 1
ATOM 3067 N N . SER A 1 382 ? -1.548 1.548 -1.729 1.00 97.12 382 SER A N 1
ATOM 3068 C CA . SER A 1 382 ? -0.920 2.038 -0.499 1.00 97.12 382 SER A CA 1
ATOM 3069 C C . SER A 1 382 ? 0.375 1.252 -0.214 1.00 97.12 382 SER A C 1
ATOM 3071 O O . SER A 1 382 ? 0.651 0.254 -0.877 1.00 97.12 382 SER A O 1
ATOM 3073 N N . ILE A 1 383 ? 1.203 1.732 0.719 1.00 97.69 383 ILE A N 1
ATOM 3074 C CA . ILE A 1 383 ? 2.485 1.097 1.078 1.00 97.69 383 ILE A CA 1
ATOM 3075 C C . ILE A 1 383 ? 2.263 0.210 2.312 1.00 97.69 383 ILE A C 1
ATOM 3077 O O . ILE A 1 383 ? 2.119 0.783 3.395 1.00 97.69 383 ILE A O 1
ATOM 3081 N N . PRO A 1 384 ? 2.255 -1.134 2.201 1.00 96.81 384 PRO A N 1
ATOM 3082 C CA . PRO A 1 384 ? 1.882 -2.014 3.308 1.00 96.81 384 PRO A CA 1
ATOM 3083 C C . PRO A 1 384 ? 2.715 -1.808 4.571 1.00 96.81 384 PRO A C 1
ATOM 3085 O O . PRO A 1 384 ? 2.144 -1.685 5.642 1.00 96.81 384 PRO A O 1
ATOM 3088 N N . LEU A 1 385 ? 4.038 -1.653 4.456 1.00 94.69 385 LEU A N 1
ATOM 3089 C CA . LEU A 1 385 ? 4.934 -1.467 5.612 1.00 94.69 385 LEU A CA 1
ATOM 3090 C C . LEU A 1 385 ? 4.647 -0.182 6.411 1.00 94.69 385 LEU A C 1
ATOM 3092 O O . LEU A 1 385 ? 4.722 -0.148 7.641 1.00 94.69 385 LEU A O 1
ATOM 3096 N N . LEU A 1 386 ? 4.285 0.892 5.704 1.00 96.94 386 LEU A N 1
ATOM 3097 C CA . LEU A 1 386 ? 3.853 2.139 6.331 1.00 96.94 386 LEU A CA 1
ATOM 3098 C C . LEU A 1 386 ? 2.489 1.947 7.002 1.00 96.94 386 LEU A C 1
ATOM 3100 O O . LEU A 1 386 ? 2.297 2.373 8.139 1.00 96.94 386 LEU A O 1
ATOM 3104 N N . VAL A 1 387 ? 1.555 1.286 6.315 1.00 98.19 387 VAL A N 1
ATOM 3105 C CA . VAL A 1 387 ? 0.223 1.007 6.862 1.00 98.19 387 VAL A CA 1
ATOM 3106 C C . VAL A 1 387 ? 0.318 0.106 8.089 1.00 98.19 387 VAL A C 1
ATOM 3108 O O . VAL A 1 387 ? -0.368 0.370 9.062 1.00 98.19 387 VAL A O 1
ATOM 3111 N N . GLU A 1 388 ? 1.200 -0.890 8.096 1.00 96.25 388 GLU A N 1
ATOM 3112 C CA . GLU A 1 388 ? 1.459 -1.761 9.243 1.00 96.25 388 GLU A CA 1
ATOM 3113 C C . GLU A 1 388 ? 1.950 -0.967 10.454 1.00 96.25 388 GLU A C 1
ATOM 3115 O O . GLU A 1 388 ? 1.490 -1.186 11.572 1.00 96.25 388 GLU A O 1
ATOM 3120 N N . THR A 1 389 ? 2.834 0.011 10.236 1.00 95.88 389 THR A N 1
ATOM 3121 C CA . THR A 1 389 ? 3.304 0.905 11.306 1.00 95.88 389 THR A CA 1
ATOM 3122 C C . THR A 1 389 ? 2.141 1.706 11.903 1.00 95.88 389 THR A C 1
ATOM 3124 O O . THR A 1 389 ? 2.018 1.806 13.123 1.00 95.88 389 THR A O 1
ATOM 3127 N N . ILE A 1 390 ? 1.241 2.216 11.054 1.00 97.88 390 ILE A N 1
ATOM 3128 C CA . ILE A 1 390 ? 0.023 2.911 11.493 1.00 97.88 390 ILE A CA 1
ATOM 3129 C C . ILE A 1 390 ? -0.928 1.944 12.211 1.00 97.88 390 ILE A C 1
ATOM 3131 O O . ILE A 1 390 ? -1.435 2.274 13.276 1.00 97.88 390 ILE A O 1
ATOM 3135 N N . ALA A 1 391 ? -1.153 0.748 11.668 1.00 97.06 391 ALA A N 1
ATOM 3136 C CA . ALA A 1 391 ? -2.064 -0.251 12.215 1.00 97.06 391 ALA A CA 1
ATOM 3137 C C . ALA A 1 391 ? -1.616 -0.728 13.602 1.00 97.06 391 ALA A C 1
ATOM 3139 O O . ALA A 1 391 ? -2.433 -0.786 14.519 1.00 97.06 391 ALA A O 1
ATOM 3140 N N . LYS A 1 392 ? -0.312 -0.983 13.793 1.00 94.12 392 LYS A N 1
ATOM 3141 C CA . LYS A 1 392 ? 0.273 -1.314 15.103 1.00 94.12 392 LYS A CA 1
ATOM 3142 C C . LYS A 1 392 ? 0.019 -0.208 16.120 1.00 94.12 392 LYS A C 1
ATOM 3144 O O . LYS A 1 392 ? -0.363 -0.504 17.247 1.00 94.12 392 LYS A O 1
ATOM 3149 N N . PHE A 1 393 ? 0.183 1.049 15.713 1.00 94.44 393 PHE A N 1
ATOM 3150 C CA . PHE A 1 393 ? -0.082 2.190 16.584 1.00 94.44 393 PHE A CA 1
ATOM 3151 C C . PHE A 1 393 ? -1.577 2.372 16.874 1.00 94.44 393 PHE A C 1
ATOM 3153 O O . PHE A 1 393 ? -1.952 2.614 18.011 1.00 94.44 393 PHE A O 1
ATOM 3160 N N . MET A 1 394 ? -2.452 2.189 15.883 1.00 94.94 394 MET A N 1
ATOM 3161 C CA . MET A 1 394 ? -3.904 2.252 16.075 1.00 94.94 394 MET A CA 1
ATOM 3162 C C . MET A 1 394 ? -4.435 1.111 16.949 1.00 94.94 394 MET A C 1
ATOM 3164 O O . MET A 1 394 ? -5.439 1.299 17.635 1.00 94.94 394 MET A O 1
ATOM 3168 N N . LYS A 1 395 ? -3.797 -0.069 16.935 1.00 91.94 395 LYS A N 1
ATOM 3169 C CA . LYS A 1 395 ? -4.263 -1.269 17.649 1.00 91.94 395 LYS A CA 1
ATOM 3170 C C . LYS A 1 395 ? -4.534 -1.002 19.130 1.00 91.94 395 LYS A C 1
ATOM 3172 O O . LYS A 1 395 ? -5.571 -1.441 19.622 1.00 91.94 395 LYS A O 1
ATOM 3177 N N . SER A 1 396 ? -3.663 -0.253 19.810 1.00 84.94 396 SER A N 1
ATOM 3178 C CA . SER A 1 396 ? -3.808 0.098 21.235 1.00 84.94 396 SER A CA 1
ATOM 3179 C C . SER A 1 396 ? -5.027 0.977 21.543 1.00 84.94 396 SER A C 1
ATOM 3181 O O . SER A 1 396 ? -5.431 1.076 22.698 1.00 84.94 396 SER A O 1
ATOM 3183 N N . PHE A 1 397 ? -5.630 1.594 20.525 1.00 87.19 397 PHE A N 1
ATOM 3184 C CA . PHE A 1 397 ? -6.838 2.416 20.635 1.00 87.19 397 PHE A CA 1
ATOM 3185 C C . PHE A 1 397 ? -8.095 1.706 20.100 1.00 87.19 397 PHE A C 1
ATOM 3187 O O . PHE A 1 397 ? -9.212 2.168 20.334 1.00 87.19 397 PHE A O 1
ATOM 3194 N N . ILE A 1 398 ? -7.929 0.606 19.356 1.00 86.25 398 ILE A N 1
ATOM 3195 C CA . ILE A 1 398 ? -9.020 -0.198 18.776 1.00 86.25 398 ILE A CA 1
ATOM 3196 C C . ILE A 1 398 ? -9.420 -1.324 19.722 1.00 86.25 398 ILE A C 1
ATOM 3198 O O . ILE A 1 398 ? -10.607 -1.541 19.988 1.00 86.25 398 ILE A O 1
ATOM 3202 N N . VAL A 1 399 ? -8.418 -2.073 20.176 1.00 82.00 399 VAL A N 1
ATOM 3203 C CA . VAL A 1 399 ? -8.598 -3.144 21.141 1.00 82.00 399 VAL A CA 1
ATOM 3204 C C . VAL A 1 399 ? -8.661 -2.463 22.494 1.00 82.00 399 VAL A C 1
ATOM 3206 O O . VAL A 1 399 ? -7.730 -1.758 22.876 1.00 82.00 399 VAL A O 1
ATOM 3209 N N . GLU A 1 400 ? -9.772 -2.638 23.205 1.00 59.00 400 GLU A N 1
ATOM 3210 C CA . GLU A 1 400 ? -9.806 -2.324 24.627 1.00 59.00 400 GLU A CA 1
ATOM 3211 C C . GLU A 1 400 ? -8.839 -3.311 25.291 1.00 59.00 400 GLU A C 1
ATOM 3213 O O . GLU A 1 400 ? -9.213 -4.427 25.637 1.00 59.00 400 GLU A O 1
ATOM 3218 N N . THR A 1 401 ? -7.562 -2.936 25.416 1.00 48.44 401 THR A N 1
ATOM 3219 C CA . THR A 1 401 ? -6.770 -3.464 26.520 1.00 48.44 401 THR A CA 1
ATOM 3220 C C . THR A 1 401 ? -7.561 -3.096 27.757 1.00 48.44 401 THR A C 1
ATOM 3222 O O . THR A 1 401 ? -8.001 -1.949 27.868 1.00 48.44 401 THR A O 1
ATOM 3225 N N . GLU A 1 402 ? -7.855 -4.069 28.619 1.00 41.75 402 GLU A N 1
ATOM 3226 C CA . GLU A 1 402 ? -8.508 -3.811 29.897 1.00 41.75 402 GLU A CA 1
ATOM 3227 C C . GLU A 1 402 ? -7.809 -2.605 30.535 1.00 41.75 402 GLU A C 1
ATOM 3229 O O . GLU A 1 402 ? -6.667 -2.688 30.994 1.00 41.75 402 GLU A O 1
ATOM 3234 N N . LYS A 1 403 ? -8.458 -1.435 30.462 1.00 40.97 403 LYS A N 1
ATOM 3235 C CA . LYS A 1 403 ? -7.989 -0.226 31.121 1.00 40.97 403 LYS A CA 1
ATOM 3236 C C . LYS A 1 403 ? -8.082 -0.548 32.603 1.00 40.97 403 LYS A C 1
ATOM 3238 O O . LYS A 1 403 ? -9.161 -0.434 33.175 1.00 40.97 403 LYS A O 1
ATOM 3243 N N . GLY A 1 404 ? -6.963 -0.963 33.188 1.00 49.12 404 GLY A N 1
ATOM 3244 C CA . GLY A 1 404 ? -6.810 -1.037 34.635 1.00 49.12 404 GLY A CA 1
ATOM 3245 C C . GLY A 1 404 ? -6.347 -2.357 35.230 1.00 49.12 404 GLY A C 1
ATOM 3246 O O . GLY A 1 404 ? -6.618 -2.561 36.399 1.00 49.12 404 GLY A O 1
ATOM 3247 N N . MET A 1 405 ? -5.658 -3.252 34.523 1.00 60.91 405 MET A N 1
ATOM 3248 C CA . MET A 1 405 ? -5.018 -4.375 35.222 1.00 60.91 405 MET A CA 1
ATOM 3249 C C . MET A 1 405 ? -3.532 -4.361 34.948 1.00 60.91 405 MET A C 1
ATOM 3251 O O . MET A 1 405 ? -3.039 -4.958 33.998 1.00 60.91 405 MET A O 1
ATOM 3255 N N . ASN A 1 406 ? -2.829 -3.603 35.785 1.00 76.38 406 ASN A N 1
ATOM 3256 C CA . ASN A 1 406 ? -1.399 -3.766 35.924 1.00 76.38 406 ASN A CA 1
ATOM 3257 C C . ASN A 1 406 ? -1.142 -5.075 36.674 1.00 76.38 406 ASN A C 1
ATOM 3259 O O . ASN A 1 406 ? -1.998 -5.586 37.405 1.00 76.38 406 ASN A O 1
ATOM 3263 N N . THR A 1 407 ? 0.049 -5.625 36.495 1.00 79.81 407 THR A N 1
ATOM 3264 C CA . THR A 1 407 ? 0.449 -6.836 37.202 1.00 79.81 407 THR A CA 1
ATOM 3265 C C . THR A 1 407 ? 1.569 -6.505 38.164 1.00 79.81 407 THR A C 1
ATOM 3267 O O . THR A 1 407 ? 2.657 -6.111 37.750 1.00 79.81 407 THR A O 1
ATOM 3270 N N . GLU A 1 408 ? 1.308 -6.692 39.453 1.00 85.12 408 GLU A N 1
ATOM 3271 C CA . GLU A 1 408 ? 2.348 -6.771 40.464 1.00 85.12 408 GLU A CA 1
ATOM 3272 C C . GLU A 1 408 ? 3.086 -8.101 40.284 1.00 85.12 408 GLU A C 1
ATOM 3274 O O . GLU A 1 408 ? 2.517 -9.183 40.452 1.00 85.12 408 GLU A O 1
ATOM 3279 N N . LEU A 1 409 ? 4.356 -8.011 39.911 1.00 83.56 409 LEU A N 1
ATOM 3280 C CA . LEU A 1 409 ? 5.262 -9.136 39.764 1.00 83.56 409 LEU A CA 1
ATOM 3281 C C . LEU A 1 409 ? 6.152 -9.198 41.000 1.00 83.56 409 LEU A C 1
ATOM 3283 O O . LEU A 1 409 ? 6.956 -8.294 41.222 1.00 83.56 409 LEU A O 1
ATOM 3287 N N . THR A 1 410 ? 6.017 -10.259 41.795 1.00 82.94 410 THR A N 1
ATOM 3288 C CA . THR A 1 410 ? 6.857 -10.500 42.973 1.00 82.94 410 THR A CA 1
ATOM 3289 C C . THR A 1 410 ? 7.957 -11.498 42.643 1.00 82.94 410 THR A C 1
ATOM 3291 O O . THR A 1 410 ? 7.691 -12.593 42.142 1.00 82.94 410 THR A O 1
ATOM 3294 N N . TYR A 1 411 ? 9.193 -11.140 42.969 1.00 81.50 411 TYR A N 1
ATOM 3295 C CA . TYR A 1 411 ? 10.366 -11.992 42.812 1.00 81.50 411 TYR A CA 1
ATOM 3296 C C . TYR A 1 411 ? 11.233 -11.940 44.070 1.00 81.50 411 TYR A C 1
ATOM 3298 O O . TYR A 1 411 ? 11.180 -10.969 44.832 1.00 81.50 411 TYR A O 1
ATOM 3306 N N . LEU A 1 412 ? 11.999 -13.003 44.316 1.00 80.62 412 LEU A N 1
ATOM 3307 C CA . LEU A 1 412 ? 12.857 -13.106 45.493 1.00 80.62 412 LEU A CA 1
ATOM 3308 C C . LEU A 1 412 ? 14.304 -13.439 45.145 1.00 80.62 412 LEU A C 1
ATOM 3310 O O . LEU A 1 412 ? 14.581 -14.096 44.146 1.00 80.62 412 LEU A O 1
ATOM 3314 N N . TYR A 1 413 ? 15.206 -12.998 46.015 1.00 77.12 413 TYR A N 1
ATOM 3315 C CA . TYR A 1 413 ? 16.620 -13.362 46.057 1.00 77.12 413 TYR A CA 1
ATOM 3316 C C . TYR A 1 413 ? 16.883 -14.256 47.277 1.00 77.12 413 TYR A C 1
ATOM 3318 O O . TYR A 1 413 ? 16.318 -14.001 48.348 1.00 77.12 413 TYR A O 1
ATOM 3326 N N . ARG A 1 414 ? 17.721 -15.289 47.115 1.00 71.38 414 ARG A N 1
ATOM 3327 C CA . ARG A 1 414 ? 18.181 -16.174 48.199 1.00 71.38 414 ARG A CA 1
ATOM 3328 C C . ARG A 1 414 ? 19.689 -16.005 48.383 1.00 71.38 414 ARG A C 1
ATOM 3330 O O . ARG A 1 414 ? 20.431 -16.211 47.428 1.00 71.38 414 ARG A O 1
ATOM 3337 N N . ASP A 1 415 ? 20.128 -15.667 49.592 1.00 67.31 415 ASP A N 1
ATOM 3338 C CA . ASP A 1 415 ? 21.557 -15.631 49.935 1.00 67.31 415 ASP A CA 1
ATOM 3339 C C . ASP A 1 415 ? 22.078 -16.995 50.428 1.00 67.31 415 ASP A C 1
ATOM 3341 O O . ASP A 1 415 ? 21.300 -17.928 50.666 1.00 67.31 415 ASP A O 1
ATOM 3345 N N . ALA A 1 416 ? 23.398 -17.111 50.615 1.00 64.31 416 ALA A N 1
ATOM 3346 C CA . ALA A 1 416 ? 24.054 -18.332 51.099 1.00 64.31 416 ALA A CA 1
ATOM 3347 C C . ALA A 1 416 ? 23.549 -18.812 52.479 1.00 64.31 416 ALA A C 1
ATOM 3349 O O . ALA A 1 416 ? 23.739 -19.969 52.856 1.00 64.31 416 ALA A O 1
ATOM 3350 N N . SER A 1 417 ? 22.882 -17.940 53.243 1.00 65.25 417 SER A N 1
ATOM 3351 C CA . SER A 1 417 ? 22.304 -18.235 54.560 1.00 65.25 417 SER A CA 1
ATOM 3352 C C . SER A 1 417 ? 20.809 -18.591 54.504 1.00 65.25 417 SER A C 1
ATOM 3354 O O . SER A 1 417 ? 20.178 -18.733 55.552 1.00 65.25 417 SER A O 1
ATOM 3356 N N . ASN A 1 418 ? 20.239 -18.787 53.306 1.00 64.19 418 ASN A N 1
ATOM 3357 C CA . ASN A 1 418 ? 18.812 -19.021 53.048 1.00 64.19 418 ASN A CA 1
ATOM 3358 C C . ASN A 1 418 ? 17.876 -17.860 53.447 1.00 64.19 418 ASN A C 1
ATOM 3360 O O . ASN A 1 418 ? 16.658 -18.067 53.537 1.00 64.19 418 ASN A O 1
ATOM 3364 N N . TYR A 1 419 ? 18.381 -16.639 53.663 1.00 59.69 419 TYR A N 1
ATOM 3365 C CA . TYR A 1 419 ? 17.496 -15.485 53.826 1.00 59.69 419 TYR A CA 1
ATOM 3366 C C . TYR A 1 419 ? 16.858 -15.117 52.485 1.00 59.69 419 TYR A C 1
ATOM 3368 O O . TYR A 1 419 ? 17.480 -15.204 51.426 1.00 59.69 419 TYR A O 1
ATOM 3376 N N . LYS A 1 420 ? 15.582 -14.716 52.536 1.00 72.19 420 LYS A N 1
ATOM 3377 C CA . LYS A 1 420 ? 14.788 -14.338 51.362 1.00 72.19 420 LYS A CA 1
ATOM 3378 C C . LYS A 1 420 ? 14.550 -12.836 51.354 1.00 72.19 420 LYS A C 1
ATOM 3380 O O . LYS A 1 420 ? 13.924 -12.310 52.275 1.00 72.19 420 LYS A O 1
ATOM 3385 N N . PHE A 1 421 ? 14.978 -12.172 50.289 1.00 73.62 421 PHE A N 1
ATOM 3386 C CA . PHE A 1 421 ? 14.664 -10.768 50.036 1.00 73.62 421 PHE A CA 1
ATOM 3387 C C . PHE A 1 421 ? 13.625 -10.684 48.925 1.00 73.62 421 PHE A C 1
ATOM 3389 O O . PHE A 1 421 ? 13.873 -11.156 47.821 1.00 73.62 421 PHE A O 1
ATOM 3396 N N . PHE A 1 422 ? 12.463 -10.103 49.220 1.00 77.12 422 PHE A N 1
ATOM 3397 C CA . PHE A 1 422 ? 11.364 -9.963 48.265 1.00 77.12 422 PHE A CA 1
ATOM 3398 C C . PHE A 1 422 ? 11.351 -8.571 47.641 1.00 77.12 422 PHE A C 1
ATOM 3400 O O . PHE A 1 422 ? 11.606 -7.572 48.315 1.00 77.12 422 PHE A O 1
ATOM 3407 N N . CYS A 1 423 ? 10.986 -8.507 46.366 1.00 76.31 423 CYS A N 1
ATOM 3408 C CA . CYS A 1 423 ? 10.705 -7.269 45.658 1.00 76.31 423 CYS A CA 1
ATOM 3409 C C . CYS A 1 423 ? 9.453 -7.430 44.806 1.00 76.31 423 CYS A C 1
ATOM 3411 O O . CYS A 1 423 ? 9.171 -8.524 44.311 1.00 76.31 423 CYS A O 1
ATOM 3413 N N . SER A 1 424 ? 8.721 -6.335 44.625 1.00 82.38 424 SER A N 1
ATOM 3414 C CA . SER A 1 424 ? 7.658 -6.249 43.641 1.00 82.38 424 SER A CA 1
ATOM 3415 C C . SER A 1 424 ? 7.881 -5.091 42.678 1.00 82.38 424 SER A C 1
ATOM 3417 O O . SER A 1 424 ? 8.361 -4.018 43.049 1.00 82.38 424 SER A O 1
ATOM 3419 N N . VAL A 1 425 ? 7.537 -5.331 41.416 1.00 83.38 425 VAL A N 1
ATOM 3420 C CA . VAL A 1 425 ? 7.409 -4.297 40.384 1.00 83.38 425 VAL A CA 1
ATOM 3421 C C . VAL A 1 425 ? 6.015 -4.346 39.790 1.00 83.38 425 VAL A C 1
ATOM 3423 O O . VAL A 1 425 ? 5.351 -5.379 39.837 1.00 83.38 425 VAL A O 1
ATOM 3426 N N . ILE A 1 426 ? 5.583 -3.240 39.200 1.00 83.62 426 ILE A N 1
ATOM 3427 C CA . ILE A 1 426 ? 4.246 -3.108 38.637 1.00 83.62 426 ILE A CA 1
ATOM 3428 C C . ILE A 1 426 ? 4.382 -2.923 37.132 1.00 83.62 426 ILE A C 1
ATOM 3430 O O . ILE A 1 426 ? 4.833 -1.877 36.656 1.00 83.62 426 ILE A O 1
ATOM 3434 N N . LEU A 1 427 ? 4.009 -3.966 36.393 1.00 81.50 427 LEU A N 1
ATOM 3435 C CA . LEU A 1 427 ? 4.021 -4.007 34.934 1.00 81.50 427 LEU A CA 1
ATOM 3436 C C . LEU A 1 427 ? 2.725 -3.417 34.386 1.00 81.50 427 LEU A C 1
ATOM 3438 O O . LEU A 1 427 ? 1.648 -3.689 34.917 1.00 81.50 427 LEU A O 1
ATOM 3442 N N . SER A 1 428 ? 2.815 -2.664 33.289 1.00 79.81 428 SER A N 1
ATOM 3443 C CA . SER A 1 428 ? 1.617 -2.217 32.577 1.00 79.81 428 SER A CA 1
ATOM 3444 C C . SER A 1 428 ? 1.053 -3.350 31.714 1.00 79.81 428 SER A C 1
ATOM 3446 O O . SER A 1 428 ? 1.716 -3.780 30.767 1.00 79.81 428 SER A O 1
ATOM 3448 N N . GLY A 1 429 ? -0.148 -3.834 32.053 1.00 75.31 429 GLY A N 1
ATOM 3449 C CA . GLY A 1 429 ? -0.833 -4.958 31.396 1.00 75.31 429 GLY A CA 1
ATOM 3450 C C . GLY A 1 429 ? -0.992 -6.210 32.274 1.00 75.31 429 GLY A C 1
ATOM 3451 O O . GLY A 1 429 ? -0.414 -6.308 33.360 1.00 75.31 429 GLY A O 1
ATOM 3452 N N . ASP A 1 430 ? -1.770 -7.182 31.783 1.00 78.00 430 ASP A N 1
ATOM 3453 C CA . ASP A 1 430 ? -2.030 -8.463 32.458 1.00 78.00 430 ASP A CA 1
ATOM 3454 C C . ASP A 1 430 ? -0.994 -9.520 32.044 1.00 78.00 430 ASP A C 1
ATOM 3456 O O . ASP A 1 430 ? -0.760 -9.759 30.856 1.00 78.00 430 ASP A O 1
ATOM 3460 N N . ILE A 1 431 ? -0.375 -10.169 33.026 1.00 78.94 431 ILE A N 1
ATOM 3461 C CA . ILE A 1 431 ? 0.457 -11.352 32.818 1.00 78.94 431 ILE A CA 1
ATOM 3462 C C . ILE A 1 431 ? 0.204 -12.357 33.933 1.00 78.94 431 ILE A C 1
ATOM 3464 O O . ILE A 1 431 ? 0.335 -12.054 35.117 1.00 78.94 431 ILE A O 1
ATOM 3468 N N . ARG A 1 432 ? -0.117 -13.595 33.560 1.00 75.69 432 ARG A N 1
ATOM 3469 C CA . ARG A 1 432 ? -0.171 -14.708 34.512 1.00 75.69 432 ARG A CA 1
ATOM 3470 C C . ARG A 1 432 ? 1.166 -15.431 34.559 1.00 75.69 432 ARG A C 1
ATOM 3472 O O . ARG A 1 432 ? 1.796 -15.625 33.522 1.00 75.69 432 ARG A O 1
ATOM 3479 N N . ILE A 1 433 ? 1.549 -15.945 35.729 1.00 71.50 433 ILE A N 1
ATOM 3480 C CA . ILE A 1 433 ? 2.702 -16.861 35.851 1.00 71.50 433 ILE A CA 1
ATOM 3481 C C . ILE A 1 433 ? 2.627 -18.010 34.843 1.00 71.50 433 ILE A C 1
ATOM 3483 O O . ILE A 1 433 ? 3.645 -18.375 34.270 1.00 71.50 433 ILE A O 1
ATOM 3487 N N . SER A 1 434 ? 1.437 -18.551 34.564 1.00 65.31 434 SER A N 1
ATOM 3488 C CA . SER A 1 434 ? 1.257 -19.631 33.582 1.00 65.31 434 SER A CA 1
ATOM 3489 C C . SER A 1 434 ? 1.669 -19.253 32.152 1.00 65.31 434 SER A C 1
ATOM 3491 O O . SER A 1 434 ? 1.890 -20.116 31.314 1.00 65.31 434 SER A O 1
ATOM 3493 N N . GLU A 1 435 ? 1.743 -17.961 31.837 1.00 70.06 435 GLU A N 1
ATOM 3494 C CA . GLU A 1 435 ? 2.233 -17.477 30.541 1.00 70.06 435 GLU A CA 1
ATOM 3495 C C . GLU A 1 435 ? 3.766 -17.399 30.507 1.00 70.06 435 GLU A C 1
ATOM 3497 O O . GLU A 1 435 ? 4.364 -17.390 29.433 1.00 70.06 435 GLU A O 1
ATOM 3502 N N . LEU A 1 436 ? 4.401 -17.385 31.683 1.00 67.00 436 LEU A N 1
ATOM 3503 C CA . LEU A 1 436 ? 5.848 -17.461 31.873 1.00 67.00 436 LEU A CA 1
ATOM 3504 C C . LEU A 1 436 ? 6.327 -18.885 32.187 1.00 67.00 436 LEU A C 1
ATOM 3506 O O . LEU A 1 436 ? 7.508 -19.168 32.021 1.00 67.00 436 LEU A O 1
ATOM 3510 N N . SER A 1 437 ? 5.435 -19.800 32.581 1.00 59.50 437 SER A N 1
ATOM 3511 C CA . SER A 1 437 ? 5.783 -21.169 32.993 1.00 59.50 437 SER A CA 1
ATOM 3512 C C . SER A 1 437 ? 6.322 -22.052 31.863 1.00 59.50 437 SER A C 1
ATOM 3514 O O . SER A 1 437 ? 6.901 -23.100 32.122 1.00 59.50 437 SER A O 1
ATOM 3516 N N . ASN A 1 438 ? 6.165 -21.635 30.602 1.00 57.53 438 ASN A N 1
ATOM 3517 C CA . ASN A 1 438 ? 6.849 -22.261 29.461 1.00 57.53 438 ASN A CA 1
ATOM 3518 C C . ASN A 1 438 ? 8.344 -21.883 29.389 1.00 57.53 438 ASN A C 1
ATOM 3520 O O . ASN A 1 438 ? 9.088 -22.466 28.604 1.00 57.53 438 ASN A O 1
ATOM 3524 N N . TYR A 1 439 ? 8.774 -20.894 30.178 1.00 60.31 439 TYR A N 1
ATOM 3525 C CA . TYR A 1 439 ? 10.123 -20.321 30.184 1.00 60.31 439 TYR A CA 1
ATOM 3526 C C . TYR A 1 439 ? 10.798 -20.376 31.568 1.00 60.31 439 TYR A C 1
ATOM 3528 O O . TYR A 1 439 ? 12.011 -20.184 31.649 1.00 60.31 439 TYR A O 1
ATOM 3536 N N . LEU A 1 440 ? 10.030 -20.649 32.627 1.00 60.59 440 LEU A N 1
ATOM 3537 C CA . LEU A 1 440 ? 10.460 -20.837 34.014 1.00 60.59 440 LEU A CA 1
ATOM 3538 C C . LEU A 1 440 ? 9.781 -22.093 34.578 1.00 60.59 440 LEU A C 1
ATOM 3540 O O . LEU A 1 440 ? 8.557 -22.106 34.729 1.00 60.59 440 LEU A O 1
ATOM 3544 N N . HIS A 1 441 ? 10.549 -23.126 34.910 1.00 58.28 441 HIS A N 1
ATOM 3545 C CA . HIS A 1 441 ? 10.066 -24.221 35.752 1.00 58.28 441 HIS A CA 1
ATOM 3546 C C . HIS A 1 441 ? 10.184 -23.866 37.244 1.00 58.28 441 HIS A C 1
ATOM 3548 O O . HIS A 1 441 ? 10.829 -22.892 37.628 1.00 58.28 441 HIS A O 1
ATOM 3554 N N . GLU A 1 442 ? 9.507 -24.628 38.104 1.00 53.25 442 GLU A N 1
ATOM 3555 C CA . GLU A 1 442 ? 9.617 -24.459 39.555 1.00 53.25 442 GLU A CA 1
ATOM 3556 C C . GLU A 1 442 ? 11.066 -24.733 39.990 1.00 53.25 442 GLU A C 1
ATOM 3558 O O . GLU A 1 442 ? 11.565 -25.847 39.830 1.00 53.25 442 GLU A O 1
ATOM 3563 N N . GLY A 1 443 ? 11.741 -23.701 40.506 1.00 57.50 443 GLY A N 1
ATOM 3564 C CA . GLY A 1 443 ? 13.171 -23.733 40.818 1.00 57.50 443 GLY A CA 1
ATOM 3565 C C . GLY A 1 443 ? 14.091 -23.107 39.764 1.00 57.50 443 GLY A C 1
ATOM 3566 O O . GLY A 1 443 ? 15.293 -23.078 40.014 1.00 57.50 443 GLY A O 1
ATOM 3567 N N . ASP A 1 444 ? 13.562 -22.590 38.647 1.00 65.00 444 ASP A N 1
ATOM 3568 C CA . ASP A 1 444 ? 14.351 -21.827 37.674 1.00 65.00 444 ASP A CA 1
ATOM 3569 C C . ASP A 1 444 ? 14.695 -20.426 38.206 1.00 65.00 444 ASP A C 1
ATOM 3571 O O . ASP A 1 444 ? 13.941 -19.774 38.941 1.00 65.00 444 ASP A O 1
ATOM 3575 N N . TYR A 1 445 ? 15.835 -19.931 37.747 1.00 71.81 445 TYR A N 1
ATOM 3576 C CA . TYR A 1 445 ? 16.499 -18.745 38.253 1.00 71.81 445 TYR A CA 1
ATOM 3577 C C . TYR A 1 445 ? 16.776 -17.736 37.123 1.00 71.81 445 TYR A C 1
ATOM 3579 O O . TYR A 1 445 ? 17.143 -18.114 36.010 1.00 71.81 445 TYR A O 1
ATOM 3587 N N . PHE A 1 446 ? 16.627 -16.432 37.383 1.00 73.56 446 PHE A N 1
ATOM 3588 C CA . PHE A 1 446 ? 16.933 -15.366 36.414 1.00 73.56 446 PHE A CA 1
ATOM 3589 C C . PHE A 1 446 ? 17.743 -14.215 37.028 1.00 73.56 446 PHE A C 1
ATOM 3591 O O . PHE A 1 446 ? 17.750 -14.012 38.241 1.00 73.56 446 PHE A O 1
ATOM 3598 N N . ILE A 1 447 ? 18.423 -13.432 36.183 1.00 74.69 447 ILE A N 1
ATOM 3599 C CA . ILE A 1 447 ? 19.121 -12.198 36.586 1.00 74.69 447 ILE A CA 1
ATOM 3600 C C . ILE A 1 447 ? 18.197 -10.997 36.311 1.00 74.69 447 ILE A C 1
ATOM 3602 O O . ILE A 1 447 ? 17.920 -10.732 35.134 1.00 74.69 447 ILE A O 1
ATOM 3606 N N . PRO A 1 448 ? 17.733 -10.253 37.336 1.00 74.50 448 PRO A N 1
ATOM 3607 C CA . PRO A 1 448 ? 16.801 -9.138 37.182 1.00 74.50 448 PRO A CA 1
ATOM 3608 C C . PRO A 1 448 ? 17.218 -8.133 36.110 1.00 74.50 448 PRO A C 1
ATOM 3610 O O . PRO A 1 448 ? 16.440 -7.836 35.209 1.00 74.50 448 PRO A O 1
ATOM 3613 N N . GLU A 1 449 ? 18.471 -7.690 36.113 1.00 74.94 449 GLU A N 1
ATOM 3614 C CA . GLU A 1 449 ? 18.967 -6.643 35.217 1.00 74.94 449 GLU A CA 1
ATOM 3615 C C . GLU A 1 449 ? 18.923 -7.060 33.743 1.00 74.94 449 GLU A C 1
ATOM 3617 O O . GLU A 1 449 ? 18.780 -6.220 32.854 1.00 74.94 449 GLU A O 1
ATOM 3622 N N . ARG A 1 450 ? 19.006 -8.366 33.457 1.00 74.56 450 ARG A N 1
ATOM 3623 C CA . ARG A 1 450 ? 18.942 -8.908 32.088 1.00 74.56 450 ARG A CA 1
ATOM 3624 C C . ARG A 1 450 ? 17.533 -8.858 31.506 1.00 74.56 450 ARG A C 1
ATOM 3626 O O . ARG A 1 450 ? 17.384 -8.788 30.285 1.00 74.56 450 ARG A O 1
ATOM 3633 N N . VAL A 1 451 ? 16.528 -8.860 32.376 1.00 70.94 451 VAL A N 1
ATOM 3634 C CA . VAL A 1 451 ? 15.107 -8.670 32.051 1.00 70.94 451 VAL A CA 1
ATOM 3635 C C . VAL A 1 451 ? 14.623 -7.266 32.446 1.00 70.94 451 VAL A C 1
ATOM 3637 O O . VAL A 1 451 ? 13.427 -7.000 32.504 1.00 70.94 451 VAL A O 1
ATOM 3640 N N . GLY A 1 452 ? 15.574 -6.356 32.692 1.00 68.88 452 GLY A N 1
ATOM 3641 C CA . GLY A 1 452 ? 15.360 -4.946 33.007 1.00 68.88 452 GLY A CA 1
ATOM 3642 C C . GLY A 1 452 ? 14.969 -4.653 34.456 1.00 68.88 452 GLY A C 1
ATOM 3643 O O . GLY A 1 452 ? 14.839 -3.485 34.803 1.00 68.88 452 GLY A O 1
ATOM 3644 N N . LEU A 1 453 ? 14.741 -5.670 35.286 1.00 76.44 453 LEU A N 1
ATOM 3645 C CA . LEU A 1 453 ? 14.319 -5.541 36.679 1.00 76.44 453 LEU A CA 1
ATOM 3646 C C . LEU A 1 453 ? 15.467 -5.051 37.575 1.00 76.44 453 LEU A C 1
ATOM 3648 O O . LEU A 1 453 ? 16.649 -5.197 37.260 1.00 76.44 453 LEU A O 1
ATOM 3652 N N . LYS A 1 454 ? 15.117 -4.471 38.727 1.00 69.38 454 LYS A N 1
ATOM 3653 C CA . LYS A 1 454 ? 16.101 -3.987 39.700 1.00 69.38 454 LYS A CA 1
ATOM 3654 C C . LYS A 1 454 ? 16.755 -5.167 40.427 1.00 69.38 454 LYS A C 1
ATOM 3656 O O . LYS A 1 454 ? 16.053 -6.012 40.982 1.00 69.38 454 LYS A O 1
ATOM 3661 N N . SER A 1 455 ? 18.086 -5.179 40.460 1.00 65.69 455 SER A N 1
ATOM 3662 C CA . SER A 1 455 ? 18.874 -6.127 41.256 1.00 65.69 455 SER A CA 1
ATOM 3663 C C . SER A 1 455 ? 18.590 -5.998 42.746 1.00 65.69 455 SER A C 1
ATOM 3665 O O . SER A 1 455 ? 18.524 -4.875 43.257 1.00 65.69 455 SER A O 1
ATOM 3667 N N . LEU A 1 456 ? 18.487 -7.127 43.448 1.00 63.56 456 LEU A N 1
ATOM 3668 C CA . LEU A 1 456 ? 18.402 -7.161 44.912 1.00 63.56 456 LEU A CA 1
ATOM 3669 C C . LEU A 1 456 ? 19.731 -7.522 45.580 1.00 63.56 456 LEU A C 1
ATOM 3671 O O . LEU A 1 456 ? 19.752 -7.691 46.796 1.00 63.56 456 LEU A O 1
ATOM 3675 N N . VAL A 1 457 ? 20.828 -7.614 44.818 1.00 61.66 457 VAL A N 1
ATOM 3676 C CA . VAL A 1 457 ? 22.145 -7.987 45.350 1.00 61.66 457 VAL A CA 1
ATOM 3677 C C . VAL A 1 457 ? 22.590 -6.967 46.417 1.00 61.66 457 VAL A C 1
ATOM 3679 O O . VAL A 1 457 ? 22.755 -5.784 46.097 1.00 61.66 457 VAL A O 1
ATOM 3682 N N . PRO A 1 458 ? 22.777 -7.378 47.687 1.00 56.84 458 PRO A N 1
ATOM 3683 C CA . PRO A 1 458 ? 23.293 -6.499 48.732 1.00 56.84 458 PRO A CA 1
ATOM 3684 C C . PRO A 1 458 ? 24.722 -6.035 48.415 1.00 56.84 458 PRO A C 1
ATOM 3686 O O . PRO A 1 458 ? 25.502 -6.752 47.797 1.00 56.84 458 PRO A O 1
ATOM 3689 N N . VAL A 1 459 ? 25.102 -4.839 48.878 1.00 51.31 459 VAL A N 1
ATOM 3690 C CA . VAL A 1 459 ? 26.429 -4.231 48.613 1.00 51.31 459 VAL A CA 1
ATOM 3691 C C . VAL A 1 459 ? 27.597 -5.080 49.152 1.00 51.31 459 VAL A C 1
ATOM 3693 O O . VAL A 1 459 ? 28.718 -4.956 48.666 1.00 51.31 459 VAL A O 1
ATOM 3696 N N . ALA A 1 460 ? 27.343 -5.956 50.127 1.00 53.88 460 ALA A N 1
ATOM 3697 C CA . ALA A 1 460 ? 28.288 -6.958 50.608 1.00 53.88 460 ALA A CA 1
ATOM 3698 C C . ALA A 1 460 ? 27.812 -8.344 50.154 1.00 53.88 460 ALA A C 1
ATOM 3700 O O . ALA A 1 460 ? 26.853 -8.872 50.710 1.00 53.88 460 ALA A O 1
ATOM 3701 N N . THR A 1 461 ? 28.460 -8.896 49.132 1.00 54.44 461 THR A N 1
ATOM 3702 C CA . THR A 1 461 ? 28.263 -10.278 48.676 1.00 54.44 461 THR A CA 1
ATOM 3703 C C . THR A 1 461 ? 29.342 -11.162 49.289 1.00 54.44 461 THR A C 1
ATOM 3705 O O . THR A 1 461 ? 30.517 -10.787 49.296 1.00 54.44 461 THR A O 1
ATOM 3708 N N . ASN A 1 462 ? 28.959 -12.317 49.830 1.00 58.47 462 ASN A N 1
ATOM 3709 C CA . ASN A 1 462 ? 29.909 -13.393 50.118 1.00 58.47 462 ASN A CA 1
ATOM 3710 C C . ASN A 1 462 ? 30.238 -14.148 48.818 1.00 58.47 462 ASN A C 1
ATOM 3712 O O . ASN A 1 462 ? 29.438 -14.148 47.885 1.00 58.47 462 ASN A O 1
ATOM 3716 N N . GLU A 1 463 ? 31.390 -14.826 48.754 1.00 55.50 463 GLU A N 1
ATOM 3717 C CA . GLU A 1 463 ? 31.780 -15.640 47.581 1.00 55.50 463 GLU A CA 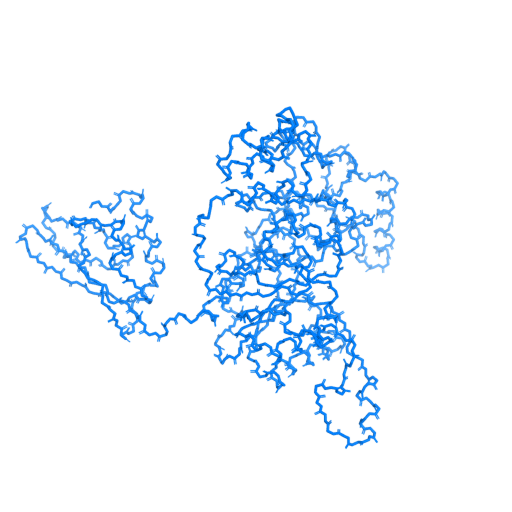1
ATOM 3718 C C . GLU A 1 463 ? 30.762 -16.753 47.246 1.00 55.50 463 GLU A C 1
ATOM 3720 O O . GLU A 1 463 ? 30.704 -17.200 46.102 1.00 55.50 463 GLU A O 1
ATOM 3725 N N . ASP A 1 464 ? 29.925 -17.139 48.214 1.00 54.97 464 ASP A N 1
ATOM 3726 C CA . ASP A 1 464 ? 28.905 -18.187 48.088 1.00 54.97 464 ASP A CA 1
ATOM 3727 C C . ASP A 1 464 ? 27.498 -17.662 47.725 1.00 54.97 464 ASP A C 1
ATOM 3729 O O . ASP A 1 464 ? 26.556 -18.447 47.607 1.00 54.97 464 ASP A O 1
ATOM 3733 N N . ASP A 1 465 ? 27.315 -16.347 47.556 1.00 56.47 465 ASP A N 1
ATOM 3734 C CA . ASP A 1 465 ? 26.007 -15.768 47.237 1.00 56.47 465 ASP A CA 1
ATOM 3735 C C . ASP A 1 465 ? 25.618 -15.990 45.763 1.00 56.47 465 ASP A C 1
ATOM 3737 O O . ASP A 1 465 ? 26.333 -15.641 44.820 1.00 56.47 465 ASP A O 1
ATOM 3741 N N . HIS A 1 466 ? 24.430 -16.553 45.544 1.00 58.75 466 HIS A N 1
ATOM 3742 C CA . HIS A 1 466 ? 23.890 -16.814 44.214 1.00 58.75 466 HIS A CA 1
ATOM 3743 C C . HIS A 1 466 ? 23.219 -15.562 43.634 1.00 58.75 466 HIS A C 1
ATOM 3745 O O . HIS A 1 466 ? 22.167 -15.167 44.110 1.00 58.75 466 HIS A O 1
ATOM 3751 N N . ILE A 1 467 ? 23.736 -14.987 42.539 1.00 59.81 467 ILE A N 1
ATOM 3752 C CA . ILE A 1 467 ? 23.180 -13.786 41.859 1.00 59.81 467 ILE A CA 1
ATOM 3753 C C . ILE A 1 467 ? 21.757 -13.944 41.277 1.00 59.81 467 ILE A C 1
ATOM 3755 O O . ILE A 1 467 ? 21.244 -13.046 40.602 1.00 59.81 467 ILE A O 1
ATOM 3759 N N . TRP A 1 468 ? 21.120 -15.090 41.484 1.00 67.44 468 TRP A N 1
ATOM 3760 C CA . TRP A 1 468 ? 19.924 -15.479 40.766 1.00 67.44 468 TRP A CA 1
ATOM 3761 C C . TRP A 1 468 ? 18.641 -15.297 41.578 1.00 67.44 468 TRP A C 1
ATOM 3763 O O . TRP A 1 468 ? 18.620 -15.462 42.795 1.00 67.44 468 TRP A O 1
ATOM 3773 N N . HIS A 1 469 ? 17.564 -14.939 40.883 1.00 71.44 469 HIS A N 1
ATOM 3774 C CA . HIS A 1 469 ? 16.272 -14.596 41.467 1.00 71.44 469 HIS A CA 1
ATOM 3775 C C . HIS A 1 469 ? 15.180 -15.543 40.972 1.00 71.44 469 HIS A C 1
ATOM 3777 O O . HIS A 1 469 ? 15.226 -16.021 39.841 1.00 71.44 469 HIS A O 1
ATOM 3783 N N . GLU A 1 470 ? 14.188 -15.786 41.820 1.00 75.19 470 GLU A N 1
ATOM 3784 C CA . GLU A 1 470 ? 13.057 -16.675 41.554 1.00 75.19 470 GLU A CA 1
ATOM 3785 C C . GLU A 1 470 ? 11.773 -15.851 41.414 1.00 75.19 470 GLU A C 1
ATOM 3787 O O . GLU A 1 470 ? 11.508 -14.949 42.217 1.00 75.19 470 GLU A O 1
ATOM 3792 N N . LEU A 1 471 ? 10.969 -16.153 40.392 1.00 75.88 471 LEU A N 1
ATOM 3793 C CA . LEU A 1 471 ? 9.653 -15.546 40.209 1.00 75.88 471 LEU A CA 1
ATOM 3794 C C . LEU A 1 471 ? 8.639 -16.252 41.114 1.00 75.88 471 LEU A C 1
ATOM 3796 O O . LEU A 1 471 ? 8.481 -17.464 41.035 1.00 75.88 471 LEU A O 1
ATOM 3800 N N . VAL A 1 472 ? 7.924 -15.491 41.944 1.00 77.69 472 VAL A N 1
ATOM 3801 C CA . VAL A 1 472 ? 7.086 -16.054 43.015 1.00 77.69 472 VAL A CA 1
ATOM 3802 C C . VAL A 1 472 ? 5.602 -15.964 42.685 1.00 77.69 472 VAL A C 1
ATOM 3804 O O . VAL A 1 472 ? 4.867 -16.941 42.813 1.00 77.69 472 VAL A O 1
ATOM 3807 N N . SER A 1 473 ? 5.139 -14.774 42.301 1.00 78.62 473 SER A N 1
ATOM 3808 C CA . SER A 1 473 ? 3.719 -14.504 42.074 1.00 78.62 473 SER A CA 1
ATOM 3809 C C . SER A 1 473 ? 3.502 -13.393 41.049 1.00 78.62 473 SER A C 1
ATOM 3811 O O . SER A 1 473 ? 4.299 -12.465 40.919 1.00 78.62 473 SER A O 1
ATOM 3813 N N . THR A 1 474 ? 2.375 -13.477 40.344 1.00 82.50 474 THR A N 1
ATOM 3814 C CA . THR A 1 474 ? 1.775 -12.362 39.606 1.00 82.50 474 THR A CA 1
ATOM 3815 C C . THR A 1 474 ? 0.426 -12.064 40.234 1.00 82.50 474 THR A C 1
ATOM 3817 O O . THR A 1 474 ? -0.400 -12.973 40.370 1.00 82.50 474 THR A O 1
ATOM 3820 N N . LYS A 1 475 ? 0.183 -10.813 40.607 1.00 83.50 475 LYS A N 1
ATOM 3821 C CA . LYS A 1 475 ? -1.083 -10.370 41.186 1.00 83.50 475 LYS A CA 1
ATOM 3822 C C . LYS A 1 475 ? -1.614 -9.177 40.405 1.00 83.50 475 LYS A C 1
ATOM 3824 O O . LYS A 1 475 ? -0.898 -8.221 40.142 1.00 83.50 475 LYS A O 1
ATOM 3829 N N . LYS A 1 476 ? -2.896 -9.227 40.064 1.00 83.75 476 LYS A N 1
ATOM 3830 C CA . LYS A 1 476 ? -3.607 -8.114 39.431 1.00 83.75 476 LYS A CA 1
ATOM 3831 C C . LYS A 1 476 ? -3.683 -6.924 40.395 1.00 83.75 476 LYS A C 1
ATOM 3833 O O . LYS A 1 476 ? -4.007 -7.118 41.569 1.00 83.75 476 LYS A O 1
ATOM 3838 N N . THR A 1 477 ? -3.365 -5.726 39.912 1.00 74.94 477 THR A N 1
ATOM 3839 C CA . THR A 1 477 ? -3.337 -4.499 40.716 1.00 74.94 477 THR A CA 1
ATOM 3840 C C . THR A 1 477 ? -3.790 -3.270 39.922 1.00 74.94 477 THR A C 1
ATOM 3842 O O . THR A 1 477 ? -3.519 -3.153 38.726 1.00 74.94 477 THR A O 1
ATOM 3845 N N . ASP A 1 478 ? -4.450 -2.344 40.621 1.00 75.69 478 ASP A N 1
ATOM 3846 C CA . ASP A 1 478 ? -4.842 -1.020 40.116 1.00 75.69 478 ASP A CA 1
ATOM 3847 C C . ASP A 1 478 ? -3.739 0.034 40.340 1.00 75.69 478 ASP A C 1
ATOM 3849 O O . ASP A 1 478 ? -3.867 1.191 39.934 1.00 75.69 478 ASP A O 1
ATOM 3853 N N . GLU A 1 479 ? -2.654 -0.340 41.022 1.00 76.56 479 GLU A N 1
ATOM 3854 C CA . GLU A 1 479 ? -1.527 0.551 41.285 1.00 76.56 479 GLU A CA 1
ATOM 3855 C C . GLU A 1 479 ? -0.825 0.965 39.990 1.00 76.56 479 GLU A C 1
ATOM 3857 O O . GLU A 1 479 ? -0.736 0.191 39.039 1.00 76.56 479 GLU A O 1
ATOM 3862 N N . GLN A 1 480 ? -0.308 2.194 39.943 1.00 76.50 480 GLN A N 1
ATOM 3863 C CA . GLN A 1 480 ? 0.329 2.739 38.747 1.00 76.50 480 GLN A CA 1
ATOM 3864 C C . GLN A 1 480 ? 1.593 1.950 38.382 1.00 76.50 480 GLN A C 1
ATOM 3866 O O . GLN A 1 480 ? 2.471 1.745 39.220 1.00 76.50 480 GLN A O 1
ATOM 3871 N N . ALA A 1 481 ? 1.704 1.552 37.112 1.00 74.38 481 ALA A N 1
ATOM 3872 C CA . ALA A 1 481 ? 2.893 0.884 36.605 1.00 74.38 481 ALA A CA 1
ATOM 3873 C C . ALA A 1 481 ? 4.144 1.740 36.844 1.00 74.38 481 ALA A C 1
ATOM 3875 O O . ALA A 1 481 ? 4.185 2.925 36.508 1.00 74.38 481 ALA A O 1
ATOM 3876 N N . ASN A 1 482 ? 5.167 1.117 37.421 1.00 72.38 482 ASN A N 1
ATOM 3877 C CA . ASN A 1 482 ? 6.461 1.731 37.715 1.00 72.38 482 ASN A CA 1
ATOM 3878 C C . ASN A 1 482 ? 7.600 1.056 36.931 1.00 72.38 482 ASN A C 1
ATOM 3880 O O . ASN A 1 482 ? 8.777 1.283 37.216 1.00 72.38 482 ASN A O 1
ATOM 3884 N N . PHE A 1 483 ? 7.236 0.234 35.942 1.00 72.31 483 PHE A N 1
ATOM 3885 C CA . PHE A 1 483 ? 8.136 -0.573 35.132 1.00 72.31 483 PHE A CA 1
ATOM 3886 C C . PHE A 1 483 ? 7.664 -0.674 33.662 1.00 72.31 483 PHE A C 1
ATOM 3888 O O . PHE A 1 483 ? 6.646 -0.094 3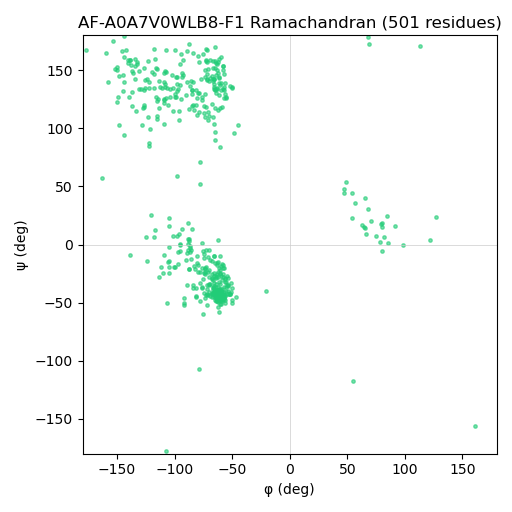3.281 1.00 72.31 483 PHE A O 1
ATOM 3895 N N . LEU A 1 484 ? 8.424 -1.389 32.821 1.00 71.19 484 LEU A N 1
ATOM 3896 C CA . LEU A 1 484 ? 8.136 -1.637 31.401 1.00 71.19 484 LEU A CA 1
ATOM 3897 C C . LEU A 1 484 ? 6.768 -2.330 31.172 1.00 71.19 484 LEU A C 1
ATOM 3899 O O . LEU A 1 484 ? 6.298 -3.068 32.044 1.00 71.19 484 LEU A O 1
ATOM 3903 N N . PRO A 1 485 ? 6.140 -2.145 29.991 1.00 79.12 485 PRO A N 1
ATOM 3904 C CA . PRO A 1 485 ? 4.939 -2.887 29.598 1.00 79.12 485 PRO A CA 1
ATOM 3905 C C . PRO A 1 485 ? 5.154 -4.407 29.603 1.00 79.12 485 PRO A C 1
ATOM 3907 O O . PRO A 1 485 ? 6.256 -4.877 29.307 1.00 79.12 485 PRO A O 1
ATOM 3910 N N . VAL A 1 486 ? 4.088 -5.172 29.868 1.00 78.69 486 VAL A N 1
ATOM 3911 C CA . VAL A 1 486 ? 4.113 -6.646 29.903 1.00 78.69 486 VAL A CA 1
ATOM 3912 C C . VAL A 1 486 ? 4.724 -7.250 28.638 1.00 78.69 486 VAL A C 1
ATOM 3914 O O . VAL A 1 486 ? 5.538 -8.163 28.748 1.00 78.69 486 VAL A O 1
ATOM 3917 N N . ASP A 1 487 ? 4.386 -6.733 27.456 1.00 75.56 487 ASP A N 1
ATOM 3918 C CA . ASP A 1 487 ? 4.901 -7.265 26.188 1.00 75.56 487 ASP A CA 1
ATOM 3919 C C . ASP A 1 487 ? 6.421 -7.086 26.072 1.00 75.56 487 ASP A C 1
ATOM 3921 O O . ASP A 1 487 ? 7.140 -8.026 25.744 1.00 75.56 487 ASP A O 1
ATOM 3925 N N . ALA A 1 488 ? 6.936 -5.912 26.452 1.00 74.62 488 ALA A N 1
ATOM 3926 C CA . ALA A 1 488 ? 8.373 -5.646 26.460 1.00 74.62 488 ALA A CA 1
ATOM 3927 C C . ALA A 1 488 ? 9.110 -6.528 27.481 1.00 74.62 488 ALA A C 1
ATOM 3929 O O . ALA A 1 488 ? 10.191 -7.044 27.193 1.00 74.62 488 ALA A O 1
ATOM 3930 N N . PHE A 1 489 ? 8.515 -6.735 28.661 1.00 81.88 489 PHE A N 1
ATOM 3931 C CA . PHE A 1 489 ? 9.043 -7.660 29.661 1.00 81.88 489 PHE A CA 1
ATOM 3932 C C . PHE A 1 489 ? 9.078 -9.101 29.128 1.00 81.88 489 PHE A C 1
ATOM 3934 O O . PHE A 1 489 ? 10.123 -9.744 29.217 1.00 81.88 489 PHE A O 1
ATOM 3941 N N . LYS A 1 490 ? 7.990 -9.589 28.512 1.00 79.94 490 LYS A N 1
ATOM 3942 C CA . LYS A 1 490 ? 7.907 -10.927 27.897 1.00 79.94 490 LYS A CA 1
ATOM 3943 C C . LYS A 1 490 ? 8.967 -11.115 26.811 1.00 79.94 490 LYS A C 1
ATOM 3945 O O . LYS A 1 490 ? 9.689 -12.110 26.844 1.00 79.94 490 LYS A O 1
ATOM 3950 N N . ASP A 1 491 ? 9.118 -10.153 25.905 1.00 80.38 491 ASP A N 1
ATOM 3951 C CA . ASP A 1 491 ? 10.110 -10.213 24.826 1.00 80.38 491 ASP A CA 1
ATOM 3952 C C . ASP A 1 491 ? 11.541 -10.299 25.369 1.00 80.38 491 ASP A C 1
ATOM 3954 O O . ASP A 1 491 ? 12.345 -11.125 24.922 1.00 80.38 491 ASP A O 1
ATOM 3958 N N . MET A 1 492 ? 11.869 -9.479 26.375 1.00 79.19 492 MET A N 1
ATOM 3959 C CA . MET A 1 492 ? 13.165 -9.543 27.053 1.00 79.19 492 MET A CA 1
ATOM 3960 C C . MET A 1 492 ? 13.361 -10.893 27.746 1.00 79.19 492 MET A C 1
ATOM 3962 O O . MET A 1 492 ? 14.428 -11.493 27.619 1.00 79.19 492 MET A O 1
ATOM 3966 N N . PHE A 1 493 ? 12.334 -11.392 28.429 1.00 77.94 493 PHE A N 1
ATOM 3967 C CA . PHE A 1 493 ? 12.368 -12.657 29.152 1.00 77.94 493 PHE A CA 1
ATOM 3968 C C . PHE A 1 493 ? 12.654 -13.845 28.218 1.00 77.94 493 PHE A C 1
ATOM 3970 O O . PHE A 1 493 ? 13.606 -14.600 28.429 1.00 77.94 493 PHE A O 1
ATOM 3977 N N . VAL A 1 494 ? 11.904 -13.960 27.118 1.00 78.38 494 VAL A N 1
ATOM 3978 C CA . VAL A 1 494 ? 12.075 -15.016 26.102 1.00 78.38 494 VAL A CA 1
ATOM 3979 C C . VAL A 1 494 ? 13.448 -14.935 25.434 1.00 78.38 494 VAL A C 1
ATOM 3981 O O . VAL A 1 494 ? 14.113 -15.957 25.222 1.00 78.38 494 VAL A O 1
ATOM 3984 N N . LYS A 1 495 ? 13.916 -13.717 25.139 1.00 80.94 495 LYS A N 1
ATOM 3985 C CA . LYS A 1 495 ? 15.245 -13.487 24.566 1.00 80.94 495 LYS A CA 1
ATOM 3986 C C . LYS A 1 495 ? 16.359 -13.974 25.495 1.00 80.94 495 LYS A C 1
ATOM 3988 O O . LYS A 1 495 ? 17.294 -14.616 25.021 1.00 80.94 495 LYS A O 1
ATOM 3993 N N . GLN A 1 496 ? 16.267 -13.702 26.799 1.00 78.38 496 GLN A N 1
ATOM 3994 C CA . GLN A 1 496 ? 17.279 -14.145 27.765 1.00 78.38 496 GLN A CA 1
ATOM 3995 C C . GLN A 1 496 ? 17.226 -15.656 28.026 1.00 78.38 496 GLN A C 1
ATOM 3997 O O . GLN A 1 496 ? 18.288 -16.270 28.149 1.00 78.38 496 GLN A O 1
ATOM 4002 N N . LYS A 1 497 ? 16.035 -16.281 28.011 1.00 73.75 497 LYS A N 1
ATOM 4003 C CA . LYS A 1 497 ? 15.899 -17.752 28.050 1.00 73.75 497 LYS A CA 1
ATOM 4004 C C . LYS A 1 497 ? 16.611 -18.400 26.864 1.00 73.75 497 LYS A C 1
ATOM 4006 O O . LYS A 1 497 ? 17.434 -19.290 27.047 1.00 73.75 497 LYS A O 1
ATOM 4011 N N . SER A 1 498 ? 16.367 -17.887 25.658 1.00 76.31 498 SER A N 1
ATOM 4012 C CA . SER A 1 498 ? 17.003 -18.378 24.424 1.00 76.31 498 SER A CA 1
ATOM 4013 C C . SER A 1 498 ? 18.527 -18.199 24.424 1.00 76.31 498 SER A C 1
ATOM 4015 O O . SER A 1 498 ? 19.243 -18.963 23.785 1.00 76.31 498 SER A O 1
ATOM 4017 N N . ALA A 1 499 ? 19.028 -17.199 25.152 1.00 76.19 499 ALA A N 1
ATOM 4018 C CA . ALA A 1 499 ? 20.452 -16.923 25.312 1.00 76.19 499 ALA A CA 1
ATOM 4019 C C . ALA A 1 499 ? 21.114 -17.696 26.476 1.00 76.19 499 ALA A C 1
ATOM 4021 O O . ALA A 1 499 ? 22.302 -17.495 26.722 1.00 76.19 499 ALA A O 1
ATOM 4022 N N . GLY A 1 500 ? 20.374 -18.566 27.178 1.00 69.94 500 GLY A N 1
ATOM 4023 C CA . GLY A 1 500 ? 20.899 -19.417 28.252 1.00 69.94 500 GLY A CA 1
ATOM 4024 C C . GLY A 1 500 ? 21.095 -18.718 29.600 1.00 69.94 500 GLY A C 1
ATOM 4025 O O . GLY A 1 500 ? 21.825 -19.226 30.441 1.00 69.94 500 GLY A O 1
ATOM 4026 N N . TRP A 1 501 ? 20.465 -17.559 29.817 1.00 66.31 501 TRP A N 1
ATOM 4027 C CA . TRP A 1 501 ? 20.580 -16.780 31.062 1.00 66.31 501 TRP A CA 1
ATOM 4028 C C . TRP A 1 501 ? 19.422 -17.011 32.047 1.00 66.31 501 TRP A C 1
ATOM 4030 O O . TRP A 1 501 ? 19.314 -16.290 33.038 1.00 66.31 501 TRP A O 1
ATOM 4040 N N . ILE A 1 502 ? 18.550 -17.978 31.749 1.00 63.88 502 ILE A N 1
ATOM 4041 C CA . ILE A 1 502 ? 17.419 -18.401 32.584 1.00 63.88 502 ILE A CA 1
ATOM 4042 C C . ILE A 1 502 ? 17.382 -19.933 32.558 1.00 63.88 502 ILE A C 1
ATOM 4044 O O . ILE A 1 502 ? 17.239 -20.514 31.478 1.00 63.88 502 ILE A O 1
ATOM 4048 N N . PHE A 1 503 ? 17.514 -20.600 33.698 1.00 62.41 503 PHE A N 1
ATOM 4049 C CA . PHE A 1 503 ? 17.675 -22.058 33.771 1.00 62.41 503 PHE A CA 1
ATOM 4050 C C . PHE A 1 503 ? 17.233 -22.633 35.104 1.00 62.41 503 PHE A C 1
ATOM 4052 O O . PHE A 1 503 ? 17.128 -21.841 36.070 1.00 62.41 503 PHE A O 1
#

pLDDT: mean 85.06, std 15.15, range [37.84, 98.88]

Sequence (503 aa):
MSEFSEIRQRAGLTMAEAALRTGYHERTIYRWENGETRPHRAVFDLIRSCIPEINAPDPSFTFIDLFAGIGGLRQGFEPTGGRCVFTCERDRYCQETYRDNYDCDHEIAGDIREVTDGNLDRIPAHDVLLAGFPCQPFSIAGVSKKNALNRPHGFACDAQGTLFFDVAEIIRHHRPKAFLLENVKNLVNHDKGRTFRVIRQILTEELGYHIDWKVINAKSWVPQHRERIFIAGFRKPSDFSFDDLTIPDPLTGPKLGAILHPENGSEKPEKPFTEGRQGKVSGKYTLSDHLWQYLQDYAEKHRRKGNGFGFGLFGPDDIARTLSARYYKDGSEILIKQEGSGPRRLTPRECARLMGFETPDSGRFHIPVSDTQAYKQFSRASIPLLVETIAKFMKSFIVETEKGMNTELTYLYRDASNYKFFCSVILSGDIRISELSNYLHEGDYFIPERVGLKSLVPVATNEDDHIWHELVSTKKTDEQANFLPVDAFKDMFVKQKSAGWIF

Foldseek 3Di:
DAPLLVLLVLLVHDLVRLCVQQVHDSVVSVCRNVVVDPDDVVSSVSSNVSRPCPPDPQALWEEEQECCQQNLLVLLQVVLRYHYQAAEHADPLSVVLNVVFDDDPDDHHHDLVVCLVPNLPVRDQTQEYEEAFADDDFDQVQVPVCVVPPDDDDLPGGGPDGVLSSVLSNCQVRVHQKYKYKYAPCCCCPPNRPRVVVSVCSQPVVSNWDKEKDWDFCLQAFLEGGTMMMIMTGNDDDPDYPVPQDGHDSVPGAFLLQLAQPQQQPDDADPPQADDNSRHGHCVQFDDPVLLVVQVVVCVVQVVVVHRDGADEDERRHRFYQLALCCLPRVRRYWYDDPPGHTGHGFLSSLCRNLQVDDPPNDGRDNPDDRSVSSNSSSSRHRSVVSNSVSNSCSPSSRPQPPAWWKWWKKWFQFPVRDIDIDTFTAAGDDFVVVCCVLAPDVKWAQQVLLPHDFPDDPDHDPRTDNTMGTDGIDTGRDDGPDYHPVSSVVSSVVCSVVVRID

Mean predicted aligned error: 14.24 Å

Solvent-accessible surface area (backbone atoms only — not comparable to full-atom values): 27946 Å² total; per-residue (Å²): 128,19,75,55,37,53,47,33,54,64,24,71,45,51,66,66,52,47,14,64,73,68,73,44,57,52,72,57,45,52,33,23,38,71,54,76,46,82,77,57,67,72,51,52,54,55,40,54,72,47,34,72,83,68,80,68,74,80,59,72,42,36,24,33,33,35,54,32,50,64,36,20,60,54,64,8,33,42,85,66,36,36,38,80,66,39,39,26,34,62,52,66,68,31,47,51,35,27,61,68,66,44,94,67,98,57,74,72,38,46,58,65,64,67,34,64,65,86,35,60,82,75,54,64,91,42,39,31,42,36,32,52,53,78,94,68,84,73,54,61,73,45,45,65,66,38,71,79,62,81,63,91,85,55,96,88,51,47,52,91,89,48,73,63,54,55,52,50,50,50,47,65,72,65,58,31,52,27,35,42,39,38,40,58,52,58,44,64,57,32,77,84,27,48,48,41,50,52,53,49,45,47,45,37,76,73,63,51,29,46,69,42,66,45,74,47,63,41,29,32,73,21,26,24,50,45,58,30,27,39,38,40,33,25,53,55,91,70,90,73,48,70,85,76,54,88,71,63,59,58,86,78,25,52,31,34,52,80,37,49,80,81,50,72,40,87,50,82,54,42,80,87,52,21,41,66,83,32,17,32,71,34,70,88,40,40,49,53,69,68,58,49,51,51,47,52,54,50,20,52,57,27,46,77,71,76,38,93,54,58,64,34,80,39,56,46,87,35,66,39,56,50,66,40,75,60,36,56,76,77,23,43,52,48,22,39,68,50,86,99,52,63,42,20,43,72,45,60,69,31,43,35,29,50,38,43,62,32,50,98,84,69,50,85,68,56,76,86,62,54,65,58,54,42,34,42,50,58,30,68,44,56,46,15,61,58,37,26,57,50,37,55,62,45,42,74,77,64,41,82,64,74,90,66,36,18,18,35,40,33,34,35,37,47,44,74,83,72,50,76,50,78,48,73,46,26,22,40,40,78,61,57,59,78,78,44,46,88,73,41,59,97,87,29,33,32,47,38,61,76,50,72,39,80,73,82,78,58,97,78,72,59,98,69,44,53,84,43,29,36,80,75,49,52,41,83,32,80,62,78,54,80,52,65,42,41,66,62,41,49,54,35,44,54,52,37,39,78,69,68,59,34,89